Protein AF-0000000076895623 (afdb_homodimer)

Organism: Aegilops tauschii subsp. strangulata (NCBI:txid200361)

Structure (mmCIF, N/CA/C/O backbone):
data_AF-0000000076895623-model_v1
#
loop_
_entity.id
_entity.type
_entity.pdbx_description
1 polymer 'BACK domain-containing protein'
#
loop_
_atom_site.group_PDB
_atom_site.id
_atom_site.type_symbol
_atom_site.label_atom_id
_atom_site.label_alt_id
_atom_site.label_comp_id
_atom_site.label_asym_id
_atom_site.label_entity_id
_atom_site.label_seq_id
_atom_site.pdbx_PDB_ins_code
_atom_site.Cartn_x
_atom_site.Cartn_y
_atom_site.Cartn_z
_atom_site.occupancy
_atom_site.B_iso_or_equiv
_atom_site.auth_seq_id
_atom_site.auth_comp_id
_atom_site.auth_asym_id
_atom_site.auth_atom_id
_atom_site.pdbx_PDB_model_num
ATOM 1 N N . MET A 1 1 ? -27.438 -9.586 -12.18 1 20.67 1 MET A N 1
ATOM 2 C CA . MET A 1 1 ? -26.797 -10.719 -12.836 1 20.67 1 MET A CA 1
ATOM 3 C C . MET A 1 1 ? -25.312 -10.438 -13.102 1 20.67 1 MET A C 1
ATOM 5 O O . MET A 1 1 ? -24.969 -9.414 -13.68 1 20.67 1 MET A O 1
ATOM 9 N N . LEU A 1 2 ? -24.469 -10.625 -12.234 1 28.33 2 LEU A N 1
ATOM 10 C CA . LEU A 1 2 ? -23.062 -10.547 -12.562 1 28.33 2 LEU A CA 1
ATOM 11 C C . LEU A 1 2 ? -22.797 -11.055 -13.977 1 28.33 2 LEU A C 1
ATOM 13 O O . LEU A 1 2 ? -22.969 -12.25 -14.258 1 28.33 2 LEU A O 1
ATOM 17 N N . SER A 1 3 ? -23.188 -10.312 -14.984 1 27.2 3 SER A N 1
ATOM 18 C CA . SER A 1 3 ? -23.328 -10.672 -16.391 1 27.2 3 SER A CA 1
ATOM 19 C C . SER A 1 3 ? -22.109 -11.438 -16.891 1 27.2 3 SER A C 1
ATOM 21 O O . SER A 1 3 ? -21.016 -11.312 -16.328 1 27.2 3 SER A O 1
ATOM 23 N N . SER A 1 4 ? -22.312 -12.461 -17.766 1 30.91 4 SER A N 1
ATOM 24 C CA . SER A 1 4 ? -21.453 -13.156 -18.734 1 30.91 4 SER A CA 1
ATOM 25 C C . SER A 1 4 ? -20.328 -12.25 -19.219 1 30.91 4 SER A C 1
ATOM 27 O O . SER A 1 4 ? -19.266 -12.734 -19.625 1 30.91 4 SER A O 1
ATOM 29 N N . GLU A 1 5 ? -20.594 -10.992 -19.359 1 29.52 5 GLU A N 1
ATOM 30 C CA . GLU A 1 5 ? -19.734 -9.961 -19.953 1 29.52 5 GLU A CA 1
ATOM 31 C C . GLU A 1 5 ? -18.562 -9.633 -19.031 1 29.52 5 GLU A C 1
ATOM 33 O O . GLU A 1 5 ? -17.5 -9.203 -19.5 1 29.52 5 GLU A O 1
ATOM 38 N N . ILE A 1 6 ? -18.797 -9.586 -17.781 1 31.38 6 ILE A N 1
ATOM 39 C CA . ILE A 1 6 ? -17.625 -9.367 -16.938 1 31.38 6 ILE A CA 1
ATOM 40 C C . ILE A 1 6 ? -16.625 -10.508 -17.125 1 31.38 6 ILE A C 1
ATOM 42 O O . ILE A 1 6 ? -15.414 -10.305 -17.016 1 31.38 6 ILE A O 1
ATOM 46 N N . MET A 1 7 ? -17.172 -11.734 -17.344 1 34.16 7 MET A N 1
ATOM 47 C CA . MET A 1 7 ? -16.438 -12.961 -17.625 1 34.16 7 MET A CA 1
ATOM 48 C C . MET A 1 7 ? -15.492 -12.773 -18.812 1 34.16 7 MET A C 1
ATOM 50 O O . MET A 1 7 ? -14.352 -13.234 -18.781 1 34.16 7 MET A O 1
ATOM 54 N N . TYR A 1 8 ? -16.062 -12.305 -19.906 1 32.5 8 TYR A N 1
ATOM 55 C CA . TYR A 1 8 ? -15.422 -12.141 -21.219 1 32.5 8 TYR A CA 1
ATOM 56 C C . TYR A 1 8 ? -14.344 -11.062 -21.156 1 32.5 8 TYR A C 1
ATOM 58 O O . TYR A 1 8 ? -13.359 -11.125 -21.891 1 32.5 8 TYR A O 1
ATOM 66 N N . GLU A 1 9 ? -14.688 -10.016 -20.516 1 32.41 9 GLU A N 1
ATOM 67 C CA . GLU A 1 9 ? -13.672 -8.969 -20.516 1 32.41 9 GLU A CA 1
ATOM 68 C C . GLU A 1 9 ? -12.461 -9.359 -19.672 1 32.41 9 GLU A C 1
ATOM 70 O O . GLU A 1 9 ? -11.328 -9.031 -20.031 1 32.41 9 GLU A O 1
ATOM 75 N N . ILE A 1 10 ? -12.727 -9.734 -18.516 1 35.5 10 ILE A N 1
ATOM 76 C CA . ILE A 1 10 ? -11.562 -10.227 -17.766 1 35.5 10 ILE A CA 1
ATOM 77 C C . ILE A 1 10 ? -10.977 -11.445 -18.484 1 35.5 10 ILE A C 1
ATOM 79 O O . ILE A 1 10 ? -9.773 -11.711 -18.391 1 35.5 10 ILE A O 1
ATOM 83 N N . HIS A 1 11 ? -11.906 -12.297 -19.188 1 34.16 11 HIS A N 1
ATOM 84 C CA . HIS A 1 11 ? -11.766 -13.656 -19.688 1 34.16 11 HIS A CA 1
ATOM 85 C C . HIS A 1 11 ? -10.766 -13.719 -20.844 1 34.16 11 HIS A C 1
ATOM 87 O O . HIS A 1 11 ? -10.352 -14.805 -21.25 1 34.16 11 HIS A O 1
ATOM 93 N N . PRO A 1 12 ? -11.047 -12.789 -21.734 1 36 12 PRO A N 1
ATOM 94 C CA . PRO A 1 12 ? -10.273 -13.305 -22.875 1 36 12 PRO A CA 1
ATOM 95 C C . PRO A 1 12 ? -8.883 -13.789 -22.469 1 36 12 PRO A C 1
ATOM 97 O O . PRO A 1 12 ? -8.258 -14.555 -23.203 1 36 12 PRO A O 1
ATOM 100 N N . ARG A 1 13 ? -8.539 -13.172 -21.5 1 36.06 13 ARG A N 1
ATOM 101 C CA . ARG A 1 13 ? -7.156 -13.531 -21.203 1 36.06 13 ARG A CA 1
ATOM 102 C C . ARG A 1 13 ? -7.086 -14.836 -20.406 1 36.06 13 ARG A C 1
ATOM 104 O O . ARG A 1 13 ? -6 -15.273 -20.016 1 36.06 13 ARG A O 1
ATOM 111 N N . LEU A 1 14 ? -8.125 -15.188 -19.688 1 40.19 14 LEU A N 1
ATOM 112 C CA . LEU A 1 14 ? -8.07 -16.422 -18.922 1 40.19 14 LEU A CA 1
ATOM 113 C C . LEU A 1 14 ? -7.988 -17.641 -19.859 1 40.19 14 LEU A C 1
ATOM 115 O O . LEU A 1 14 ? -8.922 -17.891 -20.625 1 40.19 14 LEU A O 1
ATOM 119 N N . GLY A 1 15 ? -7.145 -17.844 -20.484 1 36.16 15 GLY A N 1
ATOM 120 C CA . GLY A 1 15 ? -6.758 -18.938 -21.375 1 36.16 15 GLY A CA 1
ATOM 121 C C . GLY A 1 15 ? -7.367 -20.266 -20.969 1 36.16 15 GLY A C 1
ATOM 122 O O . GLY A 1 15 ? -8.344 -20.312 -20.219 1 36.16 15 GLY A O 1
ATOM 123 N N . PHE A 1 16 ? -6.844 -21.375 -21.562 1 41.28 16 PHE A N 1
ATOM 124 C CA . PHE A 1 16 ? -7.016 -22.812 -21.578 1 41.28 16 PHE A CA 1
ATOM 125 C C . PHE A 1 16 ? -7.145 -23.359 -20.156 1 41.28 16 PHE A C 1
ATOM 127 O O . PHE A 1 16 ? -7.922 -24.281 -19.906 1 41.28 16 PHE A O 1
ATOM 134 N N . SER A 1 17 ? -6.516 -22.766 -19.094 1 48.91 17 SER A N 1
ATOM 135 C CA . SER A 1 17 ? -6.402 -23.375 -17.766 1 48.91 17 SER A CA 1
ATOM 136 C C . SER A 1 17 ? -7.711 -23.266 -16.984 1 48.91 17 SER A C 1
ATOM 138 O O . SER A 1 17 ? -8.117 -24.203 -16.312 1 48.91 17 SER A O 1
ATOM 140 N N . TYR A 1 18 ? -8.539 -22.234 -17.141 1 52.88 18 TYR A N 1
ATOM 141 C CA . TYR A 1 18 ? -9.82 -22.109 -16.469 1 52.88 18 TYR A CA 1
ATOM 142 C C . TYR A 1 18 ? -10.789 -23.203 -16.922 1 52.88 18 TYR A C 1
ATOM 144 O O . TYR A 1 18 ? -11.453 -23.828 -16.109 1 52.88 18 TYR A O 1
ATOM 152 N N . PHE A 1 19 ? -10.797 -23.25 -18.203 1 48.69 19 PHE A N 1
ATOM 153 C CA . PHE A 1 19 ? -11.727 -24.219 -18.766 1 48.69 19 PHE A CA 1
ATOM 154 C C . PHE A 1 19 ? -11.383 -25.641 -18.312 1 48.69 19 PHE A C 1
ATOM 156 O O . PHE A 1 19 ? -12.281 -26.438 -18.016 1 48.69 19 PHE A O 1
ATOM 163 N N . SER A 1 20 ? -10.086 -25.812 -18.219 1 55.5 20 SER A N 1
ATOM 164 C CA . SER A 1 20 ? -9.68 -27.141 -17.797 1 55.5 20 SER A CA 1
ATOM 165 C C . SER A 1 20 ? -10.07 -27.391 -16.344 1 55.5 20 SER A C 1
ATOM 167 O O . SER A 1 20 ? -10.57 -28.469 -16 1 55.5 20 SER A O 1
ATOM 169 N N . LEU A 1 21 ? -10.008 -26.375 -15.562 1 58.66 21 LEU A N 1
ATOM 170 C CA . LEU A 1 21 ? -10.344 -26.562 -14.148 1 58.66 21 LEU A CA 1
ATOM 171 C C . LEU A 1 21 ? -11.852 -26.703 -13.961 1 58.66 21 LEU A C 1
ATOM 173 O O . LEU A 1 21 ? -12.297 -27.5 -13.133 1 58.66 21 LEU A O 1
ATOM 177 N N . ARG A 1 22 ? -12.539 -26 -14.789 1 60.84 22 ARG A N 1
ATOM 178 C CA . ARG A 1 22 ? -14 -26.047 -14.688 1 60.84 22 ARG A CA 1
ATOM 179 C C . ARG A 1 22 ? -14.516 -27.453 -14.953 1 60.84 22 ARG A C 1
ATOM 181 O O . ARG A 1 22 ? -15.398 -27.953 -14.25 1 60.84 22 ARG A O 1
ATOM 188 N N . LYS A 1 23 ? -13.945 -27.969 -15.977 1 63.25 23 LYS A N 1
ATOM 189 C CA . LYS A 1 23 ? -14.391 -29.312 -16.344 1 63.25 23 LYS A CA 1
ATOM 190 C C . LYS A 1 23 ? -14.062 -30.312 -15.25 1 63.25 23 LYS A C 1
ATOM 192 O O . LYS A 1 23 ? -14.844 -31.234 -14.984 1 63.25 23 LYS A O 1
ATOM 197 N N . GLU A 1 24 ? -13.008 -30.047 -14.602 1 62.84 24 GLU A N 1
ATOM 198 C CA . GLU A 1 24 ? -12.547 -30.984 -13.586 1 62.84 24 GLU A CA 1
ATOM 199 C C . GLU A 1 24 ? -13.352 -30.844 -12.297 1 62.84 24 GLU A C 1
ATOM 201 O O . GLU A 1 24 ? -13.531 -31.812 -11.555 1 62.84 24 GLU A O 1
ATOM 206 N N . VAL A 1 25 ? -13.914 -29.656 -12.125 1 65.88 25 VAL A N 1
ATOM 207 C CA . VAL A 1 25 ? -14.516 -29.422 -10.812 1 65.88 25 VAL A CA 1
ATOM 208 C C . VAL A 1 25 ? -16.031 -29.656 -10.891 1 65.88 25 VAL A C 1
ATOM 210 O O . VAL A 1 25 ? -16.688 -29.797 -9.859 1 65.88 25 VAL A O 1
ATOM 213 N N . THR A 1 26 ? -16.547 -29.812 -12.008 1 70.31 26 THR A N 1
ATOM 214 C CA . THR A 1 26 ? -18 -29.922 -12.164 1 70.31 26 THR A CA 1
ATOM 215 C C . THR A 1 26 ? -18.547 -31.109 -11.383 1 70.31 26 THR A C 1
ATOM 217 O O . THR A 1 26 ? -19.625 -31.031 -10.789 1 70.31 26 THR A O 1
ATOM 220 N N . ASN A 1 27 ? -17.781 -32.156 -11.289 1 78 27 ASN A N 1
ATOM 221 C CA . ASN A 1 27 ? -18.328 -33.344 -10.648 1 78 27 ASN A CA 1
ATOM 222 C C . ASN A 1 27 ? -17.734 -33.562 -9.266 1 78 27 ASN A C 1
ATOM 224 O O . ASN A 1 27 ? -17.844 -34.656 -8.703 1 78 27 ASN A O 1
ATOM 228 N N . ILE A 1 28 ? -17.234 -32.594 -8.734 1 82.31 28 ILE A N 1
ATOM 229 C CA . ILE A 1 28 ? -16.594 -32.719 -7.43 1 82.31 28 ILE A CA 1
ATOM 230 C C . ILE A 1 28 ? -17.609 -32.406 -6.332 1 82.31 28 ILE A C 1
ATOM 232 O O . ILE A 1 28 ? -18.484 -31.547 -6.496 1 82.31 28 ILE A O 1
ATOM 236 N N . SER A 1 29 ? -17.609 -33.25 -5.312 1 85.5 29 SER A N 1
ATOM 237 C CA . SER A 1 29 ? -18.5 -33.062 -4.172 1 85.5 29 SER A CA 1
ATOM 238 C C . SER A 1 29 ? -18.141 -31.781 -3.4 1 85.5 29 SER A C 1
ATOM 240 O O . SER A 1 29 ? -17.109 -31.172 -3.646 1 85.5 29 SER A O 1
ATOM 242 N N . LEU A 1 30 ? -19.047 -31.375 -2.543 1 88.44 30 LEU A N 1
ATOM 243 C CA . LEU A 1 30 ? -18.828 -30.219 -1.694 1 88.44 30 LEU A CA 1
ATOM 244 C C . LEU A 1 30 ? -17.562 -30.391 -0.847 1 88.44 30 LEU A C 1
ATOM 246 O O . LEU A 1 30 ? -16.766 -29.469 -0.706 1 88.44 30 LEU A O 1
ATOM 250 N N . ALA A 1 31 ? -17.438 -31.547 -0.352 1 85.88 31 ALA A N 1
ATOM 251 C CA . ALA A 1 31 ? -16.266 -31.859 0.449 1 85.88 31 ALA A CA 1
ATOM 252 C C . ALA A 1 31 ? -14.984 -31.719 -0.381 1 85.88 31 ALA A C 1
ATOM 254 O O . ALA A 1 31 ? -13.969 -31.234 0.112 1 85.88 31 ALA A O 1
ATOM 255 N N . GLY A 1 32 ? -15.055 -32.156 -1.551 1 83.75 32 GLY A N 1
ATOM 256 C CA . GLY A 1 32 ? -13.914 -32.062 -2.445 1 83.75 32 GLY A CA 1
ATOM 257 C C . GLY A 1 32 ? -13.539 -30.625 -2.777 1 83.75 32 GLY A C 1
ATOM 258 O O . GLY A 1 32 ? -12.359 -30.25 -2.754 1 83.75 32 GLY A O 1
ATOM 259 N N . ILE A 1 33 ? -14.57 -29.797 -3.027 1 84.81 33 ILE A N 1
ATOM 260 C CA . ILE A 1 33 ? -14.328 -28.406 -3.363 1 84.81 33 ILE A CA 1
ATOM 261 C C . ILE A 1 33 ? -13.75 -27.672 -2.154 1 84.81 33 ILE A C 1
ATOM 263 O O . ILE A 1 33 ? -12.852 -26.844 -2.295 1 84.81 33 ILE A O 1
ATOM 267 N N . LYS A 1 34 ? -14.219 -27.969 -1.018 1 85.62 34 LYS A N 1
ATOM 268 C CA . LYS A 1 34 ? -13.711 -27.359 0.209 1 85.62 34 LYS A CA 1
ATOM 269 C C . LYS A 1 34 ? -12.234 -27.719 0.421 1 85.62 34 LYS A C 1
ATOM 271 O O . LYS A 1 34 ? -11.445 -26.859 0.812 1 85.62 34 LYS A O 1
ATOM 276 N N . ALA A 1 35 ? -11.891 -28.922 0.115 1 83.31 35 ALA A N 1
ATOM 277 C CA . ALA A 1 35 ? -10.508 -29.359 0.266 1 83.31 35 ALA A CA 1
ATOM 278 C C . ALA A 1 35 ? -9.586 -28.641 -0.709 1 83.31 35 ALA A C 1
ATOM 280 O O . ALA A 1 35 ? -8.484 -28.219 -0.34 1 83.31 35 ALA A O 1
ATOM 281 N N . ILE A 1 36 ? -10.086 -28.5 -1.868 1 83.19 36 ILE A N 1
ATOM 282 C CA . ILE A 1 36 ? -9.312 -27.828 -2.904 1 83.19 36 ILE A CA 1
ATOM 283 C C . ILE A 1 36 ? -9.086 -26.375 -2.512 1 83.19 36 ILE A C 1
ATOM 285 O O . ILE A 1 36 ? -7.961 -25.875 -2.586 1 83.19 36 ILE A O 1
ATOM 289 N N . LEU A 1 37 ? -10.102 -25.719 -2.006 1 84.44 37 LEU A N 1
ATOM 290 C CA . LEU A 1 37 ? -10.039 -24.297 -1.697 1 84.44 37 LEU A CA 1
ATOM 291 C C . LEU A 1 37 ? -9.258 -24.062 -0.411 1 84.44 37 LEU A C 1
ATOM 293 O O . LEU A 1 37 ? -8.664 -22.984 -0.229 1 84.44 37 LEU A O 1
ATOM 297 N N . SER A 1 38 ? -9.188 -25.016 0.419 1 82.94 38 SER A N 1
ATOM 298 C CA . SER A 1 38 ? -8.477 -24.859 1.685 1 82.94 38 SER A CA 1
ATOM 299 C C . SER A 1 38 ? -6.977 -25.094 1.507 1 82.94 38 SER A C 1
ATOM 301 O O . SER A 1 38 ? -6.176 -24.688 2.348 1 82.94 38 SER A O 1
ATOM 303 N N . SER A 1 39 ? -6.625 -25.672 0.437 1 80.69 39 SER A N 1
ATOM 304 C CA . SER A 1 39 ? -5.227 -26.016 0.208 1 80.69 39 SER A CA 1
ATOM 305 C C . SER A 1 39 ? -4.418 -24.812 -0.231 1 80.69 39 SER A C 1
ATOM 307 O O . SER A 1 39 ? -4.918 -23.953 -0.96 1 80.69 39 SER A O 1
ATOM 309 N N . THR A 1 40 ? -3.195 -24.703 0.267 1 79.94 40 THR A N 1
ATOM 310 C CA . THR A 1 40 ? -2.268 -23.656 -0.155 1 79.94 40 THR A CA 1
ATOM 311 C C . THR A 1 40 ? -1.331 -24.172 -1.243 1 79.94 40 THR A C 1
ATOM 313 O O . THR A 1 40 ? -0.572 -23.406 -1.834 1 79.94 40 THR A O 1
ATOM 316 N N . ASP A 1 41 ? -1.461 -25.484 -1.589 1 75.94 41 ASP A N 1
ATOM 317 C CA . ASP A 1 41 ? -0.479 -26.094 -2.479 1 75.94 41 ASP A CA 1
ATOM 318 C C . ASP A 1 41 ? -1.048 -26.281 -3.885 1 75.94 41 ASP A C 1
ATOM 320 O O . ASP A 1 41 ? -0.378 -26.812 -4.766 1 75.94 41 ASP A O 1
ATOM 324 N N . ILE A 1 42 ? -2.215 -25.797 -4.082 1 77.06 42 ILE A N 1
ATOM 325 C CA . ILE A 1 42 ? -2.801 -25.953 -5.41 1 77.06 42 ILE A CA 1
ATOM 326 C C . ILE A 1 42 ? -2.209 -24.906 -6.355 1 77.06 42 ILE A C 1
ATOM 328 O O . ILE A 1 42 ? -1.972 -23.766 -5.957 1 77.06 42 ILE A O 1
ATOM 332 N N . HIS A 1 43 ? -1.859 -25.359 -7.535 1 77.12 43 HIS A N 1
ATOM 333 C CA . HIS A 1 43 ? -1.361 -24.453 -8.57 1 77.12 43 HIS A CA 1
ATOM 334 C C . HIS A 1 43 ? -2.51 -23.844 -9.352 1 77.12 43 HIS A C 1
ATOM 336 O O . HIS A 1 43 ? -3.287 -24.547 -9.992 1 77.12 43 HIS A O 1
ATOM 342 N N . VAL A 1 44 ? -2.711 -22.625 -9.195 1 79.75 44 VAL A N 1
ATOM 343 C CA . VAL A 1 44 ? -3.795 -21.922 -9.883 1 79.75 44 VAL A CA 1
ATOM 344 C C . VAL A 1 44 ? -3.248 -20.672 -10.578 1 79.75 44 VAL A C 1
ATOM 346 O O . VAL A 1 44 ? -2.188 -20.172 -10.211 1 79.75 44 VAL A O 1
ATOM 349 N N . GLU A 1 45 ? -3.883 -20.219 -11.602 1 81.94 45 GLU A N 1
ATOM 350 C CA . GLU A 1 45 ? -3.445 -19.016 -12.305 1 81.94 45 GLU A CA 1
ATOM 351 C C . GLU A 1 45 ? -3.549 -17.781 -11.406 1 81.94 45 GLU A C 1
ATOM 353 O O . GLU A 1 45 ? -2.572 -17.047 -11.234 1 81.94 45 GLU A O 1
ATOM 358 N N . CYS A 1 46 ? -4.719 -17.562 -10.922 1 85.12 46 CYS A N 1
ATOM 359 C CA . CYS A 1 46 ? -4.957 -16.469 -9.977 1 85.12 46 CYS A CA 1
ATOM 360 C C . CYS A 1 46 ? -6.211 -16.734 -9.148 1 85.12 46 CYS A C 1
ATOM 362 O O . CYS A 1 46 ? -7.012 -17.609 -9.484 1 85.12 46 CYS A O 1
ATOM 364 N N . GLU A 1 47 ? -6.32 -16.031 -8.062 1 88.19 47 GLU A N 1
ATOM 365 C CA . GLU A 1 47 ? -7.457 -16.203 -7.16 1 88.19 47 GLU A CA 1
ATOM 366 C C . GLU A 1 47 ? -8.758 -15.789 -7.832 1 88.19 47 GLU A C 1
ATOM 368 O O . GLU A 1 47 ? -9.828 -16.312 -7.512 1 88.19 47 GLU A O 1
ATOM 373 N N . ASP A 1 48 ? -8.688 -14.883 -8.766 1 87.88 48 ASP A N 1
ATOM 374 C CA . ASP A 1 48 ? -9.859 -14.383 -9.469 1 87.88 48 ASP A CA 1
ATOM 375 C C . ASP A 1 48 ? -10.625 -15.523 -10.141 1 87.88 48 ASP A C 1
ATOM 377 O O . ASP A 1 48 ? -11.859 -15.547 -10.125 1 87.88 48 ASP A O 1
ATOM 381 N N . TYR A 1 49 ? -9.883 -16.438 -10.586 1 84.62 49 TYR A N 1
ATOM 382 C CA . TYR A 1 49 ? -10.469 -17.562 -11.297 1 84.62 49 TYR A CA 1
ATOM 383 C C . TYR A 1 49 ? -11.164 -18.516 -10.328 1 84.62 49 TYR A C 1
ATOM 385 O O . TYR A 1 49 ? -12.18 -19.125 -10.68 1 84.62 49 TYR A O 1
ATOM 393 N N . LEU A 1 50 ? -10.625 -18.656 -9.227 1 85.38 50 LEU A N 1
ATOM 394 C CA . LEU A 1 50 ? -11.234 -19.531 -8.227 1 85.38 50 LEU A CA 1
ATOM 395 C C . LEU A 1 50 ? -12.609 -19.016 -7.828 1 85.38 50 LEU A C 1
ATOM 397 O O . LEU A 1 50 ? -13.523 -19.797 -7.57 1 85.38 50 LEU A O 1
ATOM 401 N N . PHE A 1 51 ? -12.75 -17.75 -7.746 1 86.75 51 PHE A N 1
ATOM 402 C CA . PHE A 1 51 ? -14.031 -17.141 -7.418 1 86.75 51 PHE A CA 1
ATOM 403 C C . PHE A 1 51 ? -15.078 -17.484 -8.469 1 86.75 51 PHE A C 1
ATOM 405 O O . PHE A 1 51 ? -16.188 -17.906 -8.141 1 86.75 51 PHE A O 1
ATOM 412 N N . LEU A 1 52 ? -14.711 -17.328 -9.695 1 82.19 52 LEU A N 1
ATOM 413 C CA . LEU A 1 52 ? -15.617 -17.625 -10.797 1 82.19 52 LEU A CA 1
ATOM 414 C C . LEU A 1 52 ? -15.969 -19.094 -10.844 1 82.19 52 LEU A C 1
ATOM 416 O O . LEU A 1 52 ? -17.125 -19.469 -11.07 1 82.19 52 LEU A O 1
ATOM 420 N N . LEU A 1 53 ? -14.984 -19.875 -10.703 1 83.38 53 LEU A N 1
ATOM 421 C CA . LEU A 1 53 ? -15.18 -21.328 -10.703 1 83.38 53 LEU A CA 1
ATOM 422 C C . LEU A 1 53 ? -16.141 -21.75 -9.594 1 83.38 53 LEU A C 1
ATOM 424 O O . LEU A 1 53 ? -17.016 -22.578 -9.812 1 83.38 53 LEU A O 1
ATOM 428 N N . LEU A 1 54 ? -15.969 -21.156 -8.5 1 86.31 54 LEU A N 1
ATOM 429 C CA . LEU A 1 54 ? -16.812 -21.469 -7.348 1 86.31 54 LEU A CA 1
ATOM 430 C C . LEU A 1 54 ? -18.25 -21.062 -7.594 1 86.31 54 LEU A C 1
ATOM 432 O O . LEU A 1 54 ? -19.172 -21.812 -7.262 1 86.31 54 LEU A O 1
ATOM 436 N N . LEU A 1 55 ? -18.484 -19.891 -8.109 1 84.81 55 LEU A N 1
ATOM 437 C CA . LEU A 1 55 ? -19.828 -19.406 -8.383 1 84.81 55 LEU A CA 1
ATOM 438 C C . LEU A 1 55 ? -20.531 -20.297 -9.391 1 84.81 55 LEU A C 1
ATOM 440 O O . LEU A 1 55 ? -21.688 -20.688 -9.18 1 84.81 55 LEU A O 1
ATOM 444 N N . ASN A 1 56 ? -19.812 -20.625 -10.422 1 84.5 56 ASN A N 1
ATOM 445 C CA . ASN A 1 56 ? -20.391 -21.5 -11.438 1 84.5 56 ASN A CA 1
ATOM 446 C C . ASN A 1 56 ? -20.703 -22.891 -10.875 1 84.5 56 ASN A C 1
ATOM 448 O O . ASN A 1 56 ? -21.766 -23.453 -11.156 1 84.5 56 ASN A O 1
ATOM 452 N N . TRP A 1 57 ? -19.781 -23.438 -10.18 1 86.81 57 TRP A N 1
ATOM 453 C CA . TRP A 1 57 ? -19.969 -24.734 -9.57 1 86.81 57 TRP A CA 1
ATOM 454 C C . TRP A 1 57 ? -21.188 -24.75 -8.648 1 86.81 57 TRP A C 1
ATOM 456 O O . TRP A 1 57 ? -22.016 -25.656 -8.703 1 86.81 57 TRP A O 1
ATOM 466 N N . ALA A 1 58 ? -21.344 -23.781 -7.793 1 89.5 58 ALA A N 1
ATOM 467 C CA . ALA A 1 58 ? -22.453 -23.703 -6.848 1 89.5 58 ALA A CA 1
ATOM 468 C C . ALA A 1 58 ? -23.797 -23.547 -7.578 1 89.5 58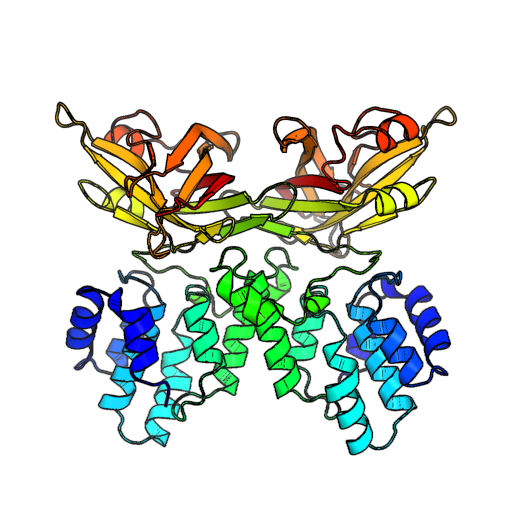 ALA A C 1
ATOM 470 O O . ALA A 1 58 ? -24.797 -24.109 -7.164 1 89.5 58 ALA A O 1
ATOM 471 N N . ARG A 1 59 ? -23.781 -22.812 -8.602 1 87.44 59 ARG A N 1
ATOM 472 C CA . ARG A 1 59 ? -25.016 -22.578 -9.352 1 87.44 59 ARG A CA 1
ATOM 473 C C . ARG A 1 59 ? -25.484 -23.844 -10.055 1 87.44 59 ARG A C 1
ATOM 475 O O . ARG A 1 59 ? -26.688 -24.062 -10.188 1 87.44 59 ARG A O 1
ATOM 482 N N . VAL A 1 60 ? -24.578 -24.641 -10.523 1 86.81 60 VAL A N 1
ATOM 483 C CA . VAL A 1 60 ? -24.922 -25.891 -11.211 1 86.81 60 VAL A CA 1
ATOM 484 C C . VAL A 1 60 ? -25.328 -26.938 -10.195 1 86.81 60 VAL A C 1
ATOM 486 O O . VAL A 1 60 ? -26.312 -27.672 -10.406 1 86.81 60 VAL A O 1
ATOM 489 N N . ARG A 1 61 ? -24.703 -27.062 -9.117 1 88.81 61 ARG A N 1
ATOM 490 C CA . ARG A 1 61 ? -24.906 -28.125 -8.141 1 88.81 61 ARG A CA 1
ATOM 491 C C . ARG A 1 61 ? -26.109 -27.844 -7.258 1 88.81 61 ARG A C 1
ATOM 493 O O . ARG A 1 61 ? -26.797 -28.766 -6.824 1 88.81 61 ARG A O 1
ATOM 500 N N . TYR A 1 62 ? -26.312 -26.594 -7.008 1 92.69 62 TYR A N 1
ATOM 501 C CA . TYR A 1 62 ? -27.406 -26.219 -6.117 1 92.69 62 TYR A CA 1
ATOM 502 C C . TYR A 1 62 ? -28.359 -25.25 -6.809 1 92.69 62 TYR A C 1
ATOM 504 O O . TYR A 1 62 ? -28.266 -24.031 -6.613 1 92.69 62 TYR A O 1
ATOM 512 N N . PRO A 1 63 ? -29.328 -25.797 -7.414 1 92.62 63 PRO A N 1
ATOM 513 C CA . PRO A 1 63 ? -30.266 -24.938 -8.148 1 92.62 63 PRO A CA 1
ATOM 514 C C . PRO A 1 63 ? -31.172 -24.125 -7.23 1 92.62 63 PRO A C 1
ATOM 516 O O . PRO A 1 63 ? -31.656 -23.047 -7.625 1 92.62 63 PRO A O 1
ATOM 519 N N . ASP A 1 64 ? -31.359 -24.594 -6.059 1 94.94 64 ASP A N 1
ATOM 520 C CA . ASP A 1 64 ? -32.156 -23.844 -5.09 1 94.94 64 ASP A CA 1
ATOM 521 C C . ASP A 1 64 ? -31.375 -22.672 -4.531 1 94.94 64 ASP A C 1
ATOM 523 O O . ASP A 1 64 ? -30.297 -22.844 -3.957 1 94.94 64 ASP A O 1
ATOM 527 N N . LEU A 1 65 ? -31.938 -21.547 -4.688 1 93.25 65 LEU A N 1
ATOM 528 C CA . LEU A 1 65 ? -31.25 -20.312 -4.348 1 93.25 65 LEU A CA 1
ATOM 529 C C . LEU A 1 65 ? -30.922 -20.266 -2.859 1 93.25 65 LEU A C 1
ATOM 531 O O . LEU A 1 65 ? -29.812 -19.859 -2.48 1 93.25 65 LEU A O 1
ATOM 535 N N . GLU A 1 66 ? -31.859 -20.594 -2.047 1 93.19 66 GLU A N 1
ATOM 536 C CA . GLU A 1 66 ? -31.641 -20.5 -0.605 1 93.19 66 GLU A CA 1
ATOM 537 C C . GLU A 1 66 ? -30.547 -21.469 -0.152 1 93.19 66 GLU A C 1
ATOM 539 O O . GLU A 1 66 ? -29.703 -21.109 0.668 1 93.19 66 GLU A O 1
ATOM 544 N N . GLU A 1 67 ? -30.672 -22.625 -0.734 1 93.75 67 GLU A N 1
ATOM 545 C CA . GLU A 1 67 ? -29.656 -23.625 -0.424 1 93.75 67 GLU A CA 1
ATOM 546 C C . GLU A 1 67 ? -28.281 -23.188 -0.953 1 93.75 67 GLU A C 1
ATOM 548 O O . GLU A 1 67 ? -27.266 -23.328 -0.266 1 93.75 67 GLU A O 1
ATOM 553 N N . ARG A 1 68 ? -28.219 -22.688 -2.131 1 94.12 68 ARG A N 1
ATOM 554 C CA . ARG A 1 68 ? -26.984 -22.219 -2.744 1 94.12 68 ARG A CA 1
ATOM 555 C C . ARG A 1 68 ? -26.359 -21.078 -1.927 1 94.12 68 ARG A C 1
ATOM 557 O O . ARG A 1 68 ? -25.156 -21.062 -1.695 1 94.12 68 ARG A O 1
ATOM 564 N N . ARG A 1 69 ? -27.156 -20.172 -1.476 1 91.94 69 ARG A N 1
ATOM 565 C CA . ARG A 1 69 ? -26.719 -19.047 -0.67 1 91.94 69 ARG A CA 1
ATOM 566 C C . ARG A 1 69 ? -26.047 -19.531 0.617 1 91.94 69 ARG A C 1
ATOM 568 O O . ARG A 1 69 ? -25.016 -18.984 1.021 1 91.94 69 ARG A O 1
ATOM 575 N N . GLU A 1 70 ? -26.656 -20.406 1.179 1 93.25 70 GLU A N 1
ATOM 576 C CA . GLU A 1 70 ? -26.109 -20.938 2.428 1 93.25 70 GLU A CA 1
ATOM 577 C C . GLU A 1 70 ? -24.766 -21.625 2.203 1 93.25 70 GLU A C 1
ATOM 579 O O . GLU A 1 70 ? -23.812 -21.391 2.959 1 93.25 70 GLU A O 1
ATOM 584 N N . ILE A 1 71 ? -24.703 -22.438 1.206 1 93.12 71 ILE A N 1
ATOM 585 C CA . ILE A 1 71 ? -23.484 -23.188 0.923 1 93.12 71 ILE A CA 1
ATOM 586 C C . ILE A 1 71 ? -22.359 -22.219 0.537 1 93.12 71 ILE A C 1
ATOM 588 O O . ILE A 1 71 ? -21.25 -22.328 1.041 1 93.12 71 ILE A O 1
ATOM 592 N N . LEU A 1 72 ? -22.672 -21.266 -0.291 1 90.81 72 LEU A N 1
ATOM 593 C CA . LEU A 1 72 ? -21.688 -20.312 -0.782 1 90.81 72 LEU A CA 1
ATOM 594 C C . LEU A 1 72 ? -21.172 -19.438 0.353 1 90.81 72 LEU A C 1
ATOM 596 O O . LEU A 1 72 ? -19.953 -19.312 0.551 1 90.81 72 LEU A O 1
ATOM 600 N N . ASN A 1 73 ? -21.984 -18.891 1.149 1 90.19 73 ASN A N 1
ATOM 601 C CA . ASN A 1 73 ? -21.641 -17.875 2.123 1 90.19 73 ASN A CA 1
ATOM 602 C C . ASN A 1 73 ? -21.047 -18.484 3.396 1 90.19 73 ASN A C 1
ATOM 604 O O . ASN A 1 73 ? -20.172 -17.891 4.02 1 90.19 73 ASN A O 1
ATOM 608 N N . SER A 1 74 ? -21.438 -19.594 3.709 1 89.88 74 SER A N 1
ATOM 609 C CA . SER A 1 74 ? -21 -20.172 4.969 1 89.88 74 SER A CA 1
ATOM 610 C C . SER A 1 74 ? -19.812 -21.109 4.762 1 89.88 74 SER A C 1
ATOM 612 O O . SER A 1 74 ? -18.953 -21.219 5.637 1 89.88 74 SER A O 1
ATOM 614 N N . HIS A 1 75 ? -19.75 -21.719 3.549 1 88.94 75 HIS A N 1
ATOM 615 C CA . HIS A 1 75 ? -18.781 -22.797 3.441 1 88.94 75 HIS A CA 1
ATOM 616 C C . HIS A 1 75 ? -17.719 -22.5 2.393 1 88.94 75 HIS A C 1
ATOM 618 O O . HIS A 1 75 ? -16.594 -22.969 2.488 1 88.94 75 HIS A O 1
ATOM 624 N N . LEU A 1 76 ? -18.094 -21.766 1.454 1 89.25 76 LEU A N 1
ATOM 625 C CA . LEU A 1 76 ? -17.172 -21.703 0.322 1 89.25 76 LEU A CA 1
ATOM 626 C C . LEU A 1 76 ? -16.484 -20.344 0.251 1 89.25 76 LEU A C 1
ATOM 628 O O . LEU A 1 76 ? -15.258 -20.25 0.215 1 89.25 76 LEU A O 1
ATOM 632 N N . LEU A 1 77 ? -17.219 -19.234 0.359 1 88.69 77 LEU A N 1
ATOM 633 C CA . LEU A 1 77 ? -16.688 -17.891 0.179 1 88.69 77 LEU A CA 1
ATOM 634 C C . LEU A 1 77 ? -15.594 -17.594 1.195 1 88.69 77 LEU A C 1
ATOM 636 O O . LEU A 1 77 ? -14.578 -16.984 0.856 1 88.69 77 LEU A O 1
ATOM 640 N N . PRO A 1 78 ? -15.703 -18.078 2.381 1 87.88 78 PRO A N 1
ATOM 641 C CA . PRO A 1 78 ? -14.656 -17.797 3.365 1 87.88 78 PRO A CA 1
ATOM 642 C C . PRO A 1 78 ? -13.328 -18.469 3.025 1 87.88 78 PRO A C 1
ATOM 644 O O . PRO A 1 78 ? -12.289 -18.125 3.602 1 87.88 78 PRO A O 1
ATOM 647 N N . LEU A 1 79 ? -13.336 -19.422 2.146 1 88.19 79 LEU A N 1
ATOM 648 C CA . LEU A 1 79 ? -12.125 -20.156 1.791 1 88.19 79 LEU A CA 1
ATOM 649 C C . LEU A 1 79 ? -11.359 -19.438 0.679 1 88.19 79 LEU A C 1
ATOM 651 O O . LEU A 1 79 ? -10.203 -19.75 0.417 1 88.19 79 LEU A O 1
ATOM 655 N N . LEU A 1 80 ? -12.016 -18.484 0.043 1 90.62 80 LEU A N 1
ATOM 656 C CA . LEU A 1 80 ? -11.328 -17.688 -0.969 1 90.62 80 LEU A CA 1
ATOM 657 C C . LEU A 1 80 ? -10.383 -16.672 -0.32 1 90.62 80 LEU A C 1
ATOM 659 O O . LEU A 1 80 ? -10.602 -16.266 0.821 1 90.62 80 LEU A O 1
ATOM 663 N N . ARG A 1 81 ? -9.383 -16.391 -1.019 1 91.69 81 ARG A N 1
ATOM 664 C CA . ARG A 1 81 ? -8.406 -15.414 -0.532 1 91.69 81 ARG A CA 1
ATOM 665 C C . ARG A 1 81 ? -8.562 -14.086 -1.255 1 91.69 81 ARG A C 1
ATOM 667 O O . ARG A 1 81 ? -7.84 -13.805 -2.217 1 91.69 81 ARG A O 1
ATOM 674 N N . PHE A 1 82 ? -9.359 -13.281 -0.693 1 92.12 82 PHE A N 1
ATOM 675 C CA . PHE A 1 82 ? -9.68 -12 -1.311 1 92.12 82 PHE A CA 1
ATOM 676 C C . PHE A 1 82 ? -8.445 -11.109 -1.379 1 92.12 82 PHE A C 1
ATOM 678 O O . PHE A 1 82 ? -8.344 -10.242 -2.25 1 92.12 82 PHE A O 1
ATOM 685 N N . SER A 1 83 ? -7.469 -11.336 -0.53 1 91.88 83 SER A N 1
ATOM 686 C CA . SER A 1 83 ? -6.246 -10.547 -0.472 1 91.88 83 SER A CA 1
ATOM 687 C C . SER A 1 83 ? -5.406 -10.734 -1.73 1 91.88 83 SER A C 1
ATOM 689 O O . SER A 1 83 ? -4.559 -9.898 -2.053 1 91.88 83 SER A O 1
ATOM 691 N N . HIS A 1 84 ? -5.664 -11.836 -2.408 1 92 84 HIS A N 1
ATOM 692 C CA . HIS A 1 84 ? -4.863 -12.141 -3.586 1 92 84 HIS A CA 1
ATOM 693 C C . HIS A 1 84 ? -5.684 -12.016 -4.863 1 92 84 HIS A C 1
ATOM 695 O O . HIS A 1 84 ? -5.352 -12.617 -5.887 1 92 84 HIS A O 1
ATOM 701 N N . MET A 1 85 ? -6.785 -11.281 -4.73 1 92.25 85 MET A N 1
ATOM 702 C CA . MET A 1 85 ? -7.586 -10.969 -5.91 1 92.25 85 MET A CA 1
ATOM 703 C C . MET A 1 85 ? -7.195 -9.609 -6.484 1 92.25 85 MET A C 1
ATOM 705 O O . MET A 1 85 ? -6.613 -8.781 -5.785 1 92.25 85 MET A O 1
ATOM 709 N N . THR A 1 86 ? -7.422 -9.43 -7.754 1 89.38 86 THR A N 1
ATOM 710 C CA . THR A 1 86 ? -7.078 -8.188 -8.43 1 89.38 86 THR A CA 1
ATOM 711 C C . THR A 1 86 ? -8.078 -7.086 -8.07 1 89.38 86 THR A C 1
ATOM 713 O O . THR A 1 86 ? -9.156 -7.367 -7.547 1 89.38 86 THR A O 1
ATOM 716 N N . TYR A 1 87 ? -7.66 -5.879 -8.344 1 90.06 87 TYR A N 1
ATOM 717 C CA . TYR A 1 87 ? -8.508 -4.707 -8.141 1 90.06 87 TYR A CA 1
ATOM 718 C C . TYR A 1 87 ? -9.852 -4.879 -8.836 1 90.06 87 TYR A C 1
ATOM 720 O O . TYR A 1 87 ? -10.898 -4.672 -8.227 1 90.06 87 TYR A O 1
ATOM 728 N N . LYS A 1 88 ? -9.82 -5.246 -10.023 1 85.88 88 LYS A N 1
ATOM 729 C CA . LYS A 1 88 ? -11.023 -5.344 -10.844 1 85.88 88 LYS A CA 1
ATOM 730 C C . LYS A 1 88 ? -12 -6.371 -10.273 1 85.88 88 LYS A C 1
ATOM 732 O O . LYS A 1 88 ? -13.195 -6.113 -10.18 1 85.88 88 LYS A O 1
ATOM 737 N N . THR A 1 89 ? -11.469 -7.473 -9.906 1 88.5 89 THR A N 1
ATOM 738 C CA . THR A 1 89 ? -12.328 -8.531 -9.375 1 88.5 89 THR A CA 1
ATOM 739 C C . THR A 1 89 ? -12.961 -8.102 -8.055 1 88.5 89 THR A C 1
ATOM 741 O O . THR A 1 89 ? -14.156 -8.312 -7.84 1 88.5 89 THR A O 1
ATOM 744 N N . LEU A 1 90 ? -12.211 -7.492 -7.199 1 91.5 90 LEU A N 1
ATOM 745 C CA . LEU A 1 90 ? -12.75 -7.027 -5.926 1 91.5 90 LEU A CA 1
ATOM 746 C C . LEU A 1 90 ? -13.812 -5.957 -6.141 1 91.5 90 LEU A C 1
ATOM 748 O O . LEU A 1 90 ? -14.844 -5.953 -5.469 1 91.5 90 LEU A O 1
ATOM 752 N N . GLN A 1 91 ? -13.508 -5.074 -7.07 1 89.19 91 GLN A N 1
ATOM 753 C CA . GLN A 1 91 ? -14.484 -4.039 -7.398 1 89.19 91 GLN A CA 1
ATOM 754 C C . GLN A 1 91 ? -15.789 -4.648 -7.895 1 89.19 91 GLN A C 1
ATOM 756 O O . GLN A 1 91 ? -16.875 -4.199 -7.512 1 89.19 91 GLN A O 1
ATOM 761 N N . GLU A 1 92 ? -15.656 -5.641 -8.625 1 86.81 92 GLU A N 1
ATOM 762 C CA . GLU A 1 92 ? -16.828 -6.312 -9.172 1 86.81 92 GLU A CA 1
ATOM 763 C C . GLU A 1 92 ? -17.609 -7.035 -8.078 1 86.81 92 GLU A C 1
ATOM 765 O O . GLU A 1 92 ? -18.844 -7.008 -8.07 1 86.81 92 GLU A O 1
ATOM 770 N N . ILE A 1 93 ? -16.938 -7.672 -7.234 1 88.06 93 ILE A N 1
ATOM 771 C CA . ILE A 1 93 ? -17.594 -8.383 -6.141 1 88.06 93 ILE A CA 1
ATOM 772 C C . ILE A 1 93 ? -18.312 -7.391 -5.238 1 88.06 93 ILE A C 1
ATOM 774 O O . ILE A 1 93 ? -19.453 -7.633 -4.828 1 88.06 93 ILE A O 1
ATOM 778 N N . LEU A 1 94 ? -17.688 -6.262 -5 1 89.06 94 LEU A N 1
ATOM 779 C CA . LEU A 1 94 ? -18.266 -5.246 -4.125 1 89.06 94 LEU A CA 1
ATOM 780 C C . LEU A 1 94 ? -19.484 -4.602 -4.781 1 89.06 94 LEU A C 1
ATOM 782 O O . LEU A 1 94 ? -20.422 -4.176 -4.09 1 89.06 94 LEU A O 1
ATOM 786 N N . ALA A 1 95 ? -19.469 -4.582 -6.059 1 84.12 95 ALA A N 1
ATOM 787 C CA . ALA A 1 95 ? -20.562 -3.963 -6.793 1 84.12 95 ALA A CA 1
ATOM 788 C C . ALA A 1 95 ? -21.641 -4.988 -7.129 1 84.12 95 ALA A C 1
ATOM 790 O O . ALA A 1 95 ? -22.734 -4.629 -7.602 1 84.12 95 ALA A O 1
ATOM 791 N N . CYS A 1 96 ? -21.312 -6.203 -6.883 1 76.31 96 CYS A N 1
ATOM 792 C CA . CYS A 1 96 ? -22.172 -7.305 -7.305 1 76.31 96 CYS A CA 1
ATOM 793 C C . CYS A 1 96 ? -23.484 -7.297 -6.535 1 76.31 96 CYS A C 1
ATOM 795 O O . CYS A 1 96 ? -23.484 -7.141 -5.312 1 76.31 96 CYS A O 1
ATOM 797 N N . THR A 1 97 ? -24.516 -7.41 -7.234 1 73.12 97 THR A N 1
ATOM 798 C CA . THR A 1 97 ? -25.844 -7.469 -6.645 1 73.12 97 THR A CA 1
ATOM 799 C C . THR A 1 97 ? -26.469 -8.852 -6.848 1 73.12 97 THR A C 1
ATOM 801 O O . THR A 1 97 ? -27.672 -9.023 -6.707 1 73.12 97 THR A O 1
ATOM 804 N N . ALA A 1 98 ? -25.531 -9.82 -7.16 1 77.44 98 ALA A N 1
ATOM 805 C CA . ALA A 1 98 ? -26.031 -11.172 -7.359 1 77.44 98 ALA A CA 1
ATOM 806 C C . ALA A 1 98 ? -26.703 -11.703 -6.09 1 77.44 98 ALA A C 1
ATOM 808 O O . ALA A 1 98 ? -26.188 -11.516 -4.988 1 77.44 98 ALA A O 1
ATOM 809 N N . ASN A 1 99 ? -27.812 -12.383 -6.23 1 82.44 99 ASN A N 1
ATOM 810 C CA . ASN A 1 99 ? -28.625 -12.82 -5.109 1 82.44 99 ASN A CA 1
ATOM 811 C C . ASN A 1 99 ? -28.031 -14.031 -4.41 1 82.44 99 ASN A C 1
ATOM 813 O O . ASN A 1 99 ? -28.422 -14.359 -3.287 1 82.44 99 ASN A O 1
ATOM 817 N N . ASP A 1 100 ? -27.172 -14.664 -5.066 1 86.5 100 ASP A N 1
ATOM 818 C CA . ASP A 1 100 ? -26.656 -15.883 -4.449 1 86.5 100 ASP A CA 1
ATOM 819 C C . ASP A 1 100 ? -25.516 -15.57 -3.496 1 86.5 100 ASP A C 1
ATOM 821 O O . ASP A 1 100 ? -25.047 -16.453 -2.764 1 86.5 100 ASP A O 1
ATOM 825 N N . ILE A 1 101 ? -25.047 -14.328 -3.471 1 87.31 101 ILE A N 1
ATOM 826 C CA . ILE A 1 101 ? -23.953 -13.93 -2.59 1 87.31 101 ILE A CA 1
ATOM 827 C C . ILE A 1 101 ? -24.469 -12.992 -1.503 1 87.31 101 ILE A C 1
ATOM 829 O O . ILE A 1 101 ? -25.266 -12.086 -1.784 1 87.31 101 ILE A O 1
ATOM 833 N N . ASP A 1 102 ? -24.156 -13.305 -0.363 1 89 102 ASP A N 1
ATOM 834 C CA . ASP A 1 102 ? -24.438 -12.391 0.738 1 89 102 ASP A CA 1
ATOM 835 C C . ASP A 1 102 ? -23.531 -11.164 0.679 1 89 102 ASP A C 1
ATOM 837 O O . ASP A 1 102 ? -22.391 -11.203 1.149 1 89 102 ASP A O 1
ATOM 841 N N . HIS A 1 103 ? -24.109 -10.148 0.294 1 86.38 103 HIS A N 1
ATOM 842 C CA . HIS A 1 103 ? -23.344 -8.938 0.017 1 86.38 103 HIS A CA 1
ATOM 843 C C . HIS A 1 103 ? -22.75 -8.352 1.297 1 86.38 103 HIS A C 1
ATOM 845 O O . HIS A 1 103 ? -21.609 -7.867 1.298 1 86.38 103 HIS A O 1
ATOM 851 N N . GLU A 1 104 ? -23.438 -8.391 2.283 1 86.06 104 GLU A N 1
ATOM 852 C CA . GLU A 1 104 ? -22.969 -7.816 3.539 1 86.06 104 GLU A CA 1
ATOM 853 C C . GLU A 1 104 ? -21.766 -8.586 4.082 1 86.06 104 GLU A C 1
ATOM 855 O O . GLU A 1 104 ? -20.766 -7.992 4.488 1 86.06 104 GLU A O 1
ATOM 860 N N . GLN A 1 105 ? -21.891 -9.828 4.035 1 86.31 105 GLN A N 1
ATOM 861 C CA . GLN A 1 105 ? -20.828 -10.672 4.559 1 86.31 105 GLN A CA 1
ATOM 862 C C . GLN A 1 105 ? -19.547 -10.539 3.725 1 86.31 105 GLN A C 1
ATOM 864 O O . GLN A 1 105 ? -18.453 -10.398 4.273 1 86.31 105 GLN A O 1
ATOM 869 N N . VAL A 1 106 ? -19.719 -10.594 2.484 1 88.75 106 VAL A N 1
ATOM 870 C CA . VAL A 1 106 ? -18.562 -10.531 1.591 1 88.75 106 VAL A CA 1
ATOM 871 C C . VAL A 1 106 ? -17.906 -9.156 1.678 1 88.75 106 VAL A C 1
ATOM 873 O O . VAL A 1 106 ? -16.688 -9.047 1.709 1 88.75 106 VAL A O 1
ATOM 876 N N . THR A 1 107 ? -18.703 -8.141 1.758 1 90 107 THR A N 1
ATOM 877 C CA . THR A 1 107 ? -18.203 -6.781 1.866 1 90 107 THR A CA 1
ATOM 878 C C . THR A 1 107 ? -17.391 -6.605 3.154 1 90 107 THR A C 1
ATOM 880 O O . THR A 1 107 ? -16.344 -5.969 3.154 1 90 107 THR A O 1
ATOM 883 N N . LYS A 1 108 ? -17.891 -7.148 4.148 1 88.31 108 LYS A N 1
ATOM 884 C CA . LYS A 1 108 ? -17.188 -7.07 5.426 1 88.31 108 LYS A CA 1
ATOM 885 C C . LYS A 1 108 ? -15.828 -7.746 5.348 1 88.31 108 LYS A C 1
ATOM 887 O O . LYS A 1 108 ? -14.836 -7.215 5.84 1 88.31 108 LYS A O 1
ATOM 892 N N . CYS A 1 109 ? -15.773 -8.852 4.762 1 88.38 109 CYS A N 1
ATOM 893 C CA . CYS A 1 109 ? -14.531 -9.594 4.609 1 88.38 109 CYS A CA 1
ATOM 894 C C . CYS A 1 109 ? -13.539 -8.82 3.746 1 88.38 109 CYS A C 1
ATOM 896 O O . CYS A 1 109 ? -12.367 -8.672 4.113 1 88.38 109 CYS A O 1
ATOM 898 N N . ILE A 1 110 ? -14.078 -8.359 2.662 1 91.81 110 ILE A N 1
ATOM 899 C CA . ILE A 1 110 ? -13.227 -7.641 1.723 1 91.81 110 ILE A CA 1
ATOM 900 C C . ILE A 1 110 ? -12.727 -6.352 2.367 1 91.81 110 ILE A C 1
ATOM 902 O O . ILE A 1 110 ? -11.57 -5.969 2.189 1 91.81 110 ILE A O 1
ATOM 906 N N . ASN A 1 111 ? -13.531 -5.707 3.115 1 91.38 111 ASN A N 1
ATOM 907 C CA . ASN A 1 111 ? -13.125 -4.496 3.816 1 91.38 111 ASN A CA 1
ATOM 908 C C . ASN A 1 111 ? -11.969 -4.77 4.777 1 91.38 111 ASN A C 1
ATOM 910 O O . ASN A 1 111 ? -11.023 -3.984 4.848 1 91.38 111 ASN A O 1
ATOM 914 N N . GLY A 1 112 ? -12.094 -5.82 5.469 1 89.38 112 GLY A N 1
ATOM 915 C CA . GLY A 1 112 ? -11.008 -6.191 6.359 1 89.38 112 GLY A CA 1
ATOM 916 C C . GLY A 1 112 ? -9.688 -6.395 5.633 1 89.38 112 GLY A C 1
ATOM 917 O O . GLY A 1 112 ? -8.648 -5.918 6.086 1 89.38 112 GLY A O 1
ATOM 918 N N . VAL A 1 113 ? -9.75 -7.023 4.547 1 90.69 113 VAL A N 1
ATOM 919 C CA . VAL A 1 113 ? -8.57 -7.309 3.738 1 90.69 113 VAL A CA 1
ATOM 920 C C . VAL A 1 113 ? -8 -6.004 3.178 1 90.69 113 VAL A C 1
ATOM 922 O O . VAL A 1 113 ? -6.793 -5.77 3.24 1 90.69 113 VAL A O 1
ATOM 925 N N . LEU A 1 114 ? -8.914 -5.188 2.693 1 92.12 114 LEU A N 1
ATOM 926 C CA . LEU A 1 114 ? -8.477 -3.934 2.09 1 92.12 114 LEU A CA 1
ATOM 927 C C . LEU A 1 114 ? -7.852 -3.018 3.133 1 92.12 114 LEU A C 1
ATOM 929 O O . LEU A 1 114 ? -6.871 -2.322 2.848 1 92.12 114 LEU A O 1
ATOM 933 N N . LEU A 1 115 ? -8.398 -2.98 4.293 1 91.62 115 LEU A N 1
ATOM 934 C CA . LEU A 1 115 ? -7.836 -2.17 5.367 1 91.62 115 LEU A CA 1
ATOM 935 C C . LEU A 1 115 ? -6.414 -2.619 5.695 1 91.62 115 LEU A C 1
ATOM 937 O O . LEU A 1 115 ? -5.512 -1.788 5.824 1 91.62 115 LEU A O 1
ATOM 941 N N . CYS A 1 116 ? -6.219 -3.863 5.711 1 89.12 116 CYS A N 1
ATOM 942 C CA . CYS A 1 116 ? -4.902 -4.402 6.035 1 89.12 116 CYS A CA 1
ATOM 943 C C . CYS A 1 116 ? -3.898 -4.09 4.93 1 89.12 116 CYS A C 1
ATOM 945 O O . CYS A 1 116 ? -2.744 -3.764 5.211 1 89.12 116 CYS A O 1
ATOM 947 N N . LYS A 1 117 ? -4.355 -4.184 3.764 1 90.19 117 LYS A N 1
ATOM 948 C CA . LYS A 1 117 ? -3.467 -3.934 2.633 1 90.19 117 LYS A CA 1
ATOM 949 C C . LYS A 1 117 ? -3.164 -2.445 2.492 1 90.19 117 LYS A C 1
ATOM 951 O O . LYS A 1 117 ? -2.055 -2.066 2.105 1 90.19 117 LYS A O 1
ATOM 956 N N . ALA A 1 118 ? -4.164 -1.646 2.77 1 91.25 118 ALA A N 1
ATOM 957 C CA . ALA A 1 118 ? -4.012 -0.2 2.625 1 91.25 118 ALA A CA 1
ATOM 958 C C . ALA A 1 118 ? -3.143 0.375 3.74 1 91.25 118 ALA A C 1
ATOM 960 O O . ALA A 1 118 ? -2.512 1.42 3.568 1 91.25 118 ALA A O 1
ATOM 961 N N . TYR A 1 119 ? -3.119 -0.305 4.883 1 91.25 119 TYR A N 1
ATOM 962 C CA . TYR A 1 119 ? -2.348 0.155 6.035 1 91.25 119 TYR A CA 1
ATOM 963 C C . TYR A 1 119 ? -1.408 -0.936 6.531 1 91.25 119 TYR A C 1
ATOM 965 O O . TYR A 1 119 ? -1.592 -1.471 7.629 1 91.25 119 TYR A O 1
ATOM 973 N N . PRO A 1 120 ? -0.341 -1.17 5.789 1 87.56 120 PRO A N 1
ATOM 974 C CA . PRO A 1 120 ? 0.531 -2.305 6.098 1 87.56 120 PRO A CA 1
ATOM 975 C C . PRO A 1 120 ? 1.258 -2.146 7.434 1 87.56 120 PRO A C 1
ATOM 977 O O . PRO A 1 120 ? 1.679 -3.137 8.031 1 87.56 120 PRO A O 1
ATOM 980 N N . ALA A 1 121 ? 1.506 -1.083 7.988 1 85.62 121 ALA A N 1
ATOM 981 C CA . ALA A 1 121 ? 2.256 -0.897 9.227 1 85.62 121 ALA A CA 1
ATOM 982 C C . ALA A 1 121 ? 1.333 -0.474 10.367 1 85.62 121 ALA A C 1
ATOM 984 O O . ALA A 1 121 ? 1.749 0.254 11.273 1 85.62 121 ALA A O 1
ATOM 985 N N . HIS A 1 122 ? 0.213 -0.825 10.18 1 80.56 122 HIS A N 1
ATOM 986 C CA . HIS A 1 122 ? -0.697 -0.501 11.273 1 80.56 122 HIS A CA 1
ATOM 987 C C . HIS A 1 122 ? -0.482 -1.43 12.461 1 80.56 122 HIS A C 1
ATOM 989 O O . HIS A 1 122 ? 0.076 -2.52 12.312 1 80.56 122 HIS A O 1
ATOM 995 N N . LYS A 1 123 ? -0.793 -1.079 13.82 1 64.19 123 LYS A N 1
ATOM 996 C CA . LYS A 1 123 ? -0.512 -1.763 15.078 1 64.19 123 LYS A CA 1
ATOM 997 C C . LYS A 1 123 ? -0.903 -3.236 15 1 64.19 123 LYS A C 1
ATOM 999 O O . LYS A 1 123 ? -1.954 -3.578 14.453 1 64.19 123 LYS A O 1
ATOM 1004 N N . PRO A 1 124 ? 0.182 -4.062 15.039 1 54.44 124 PRO A N 1
ATOM 1005 C CA . PRO A 1 124 ? 0.087 -5.523 14.977 1 54.44 124 PRO A CA 1
ATOM 1006 C C . PRO A 1 124 ? -1.189 -6.059 15.625 1 54.44 124 PRO A C 1
ATOM 1008 O O . PRO A 1 124 ? -1.753 -7.051 15.156 1 54.44 124 PRO A O 1
ATOM 1011 N N . GLY A 1 125 ? -1.535 -5.48 16.812 1 46.03 125 GLY A N 1
ATOM 1012 C CA . GLY A 1 125 ? -2.596 -6.254 17.438 1 46.03 125 GLY A CA 1
ATOM 1013 C C . GLY A 1 125 ? -3.854 -6.336 16.594 1 46.03 125 GLY A C 1
ATOM 1014 O O . GLY A 1 125 ? -4.734 -7.156 16.859 1 46.03 125 GLY A O 1
ATOM 1015 N N . ALA A 1 126 ? -4.039 -5.504 15.812 1 43.44 126 ALA A N 1
ATOM 1016 C CA . ALA A 1 126 ? -5.277 -5.496 15.031 1 43.44 126 ALA A CA 1
ATOM 1017 C C . ALA A 1 126 ? -5.211 -6.504 13.891 1 43.44 126 ALA A C 1
ATOM 1019 O O . ALA A 1 126 ? -6.219 -7.113 13.531 1 43.44 126 ALA A O 1
ATOM 1020 N N . LEU A 1 127 ? -4.164 -6.441 13.195 1 42.47 127 LEU A N 1
ATOM 1021 C CA . LEU A 1 127 ? -4.043 -7.457 12.148 1 42.47 127 LEU A CA 1
ATOM 1022 C C . LEU A 1 127 ? -4.113 -8.859 12.75 1 42.47 127 LEU A C 1
ATOM 1024 O O . LEU A 1 127 ? -4.457 -9.812 12.055 1 42.47 127 LEU A O 1
ATOM 1028 N N . ALA A 1 128 ? -3.434 -9.039 13.914 1 40.28 128 ALA A N 1
ATOM 1029 C CA . ALA A 1 128 ? -3.658 -10.336 14.547 1 40.28 128 ALA A CA 1
ATOM 1030 C C . ALA A 1 128 ? -5.148 -10.664 14.609 1 40.28 128 ALA A C 1
ATOM 1032 O O . ALA A 1 128 ? -5.539 -11.828 14.516 1 40.28 128 ALA A O 1
ATOM 1033 N N . ALA A 1 129 ? -5.906 -9.68 15.016 1 40.66 129 ALA A N 1
ATOM 1034 C CA . ALA A 1 129 ? -7.336 -9.984 15.031 1 40.66 129 ALA A CA 1
ATOM 1035 C C . ALA A 1 129 ? -7.871 -10.18 13.617 1 40.66 129 ALA A C 1
ATOM 1037 O O . ALA A 1 129 ? -8.961 -10.727 13.43 1 40.66 129 ALA A O 1
ATOM 1038 N N . CYS A 1 130 ? -7.48 -9.305 12.805 1 42.47 130 CYS A N 1
ATOM 1039 C CA . CYS A 1 130 ? -8.008 -9.508 11.461 1 42.47 130 CYS A CA 1
ATOM 1040 C C . CYS A 1 130 ? -7.41 -10.758 10.828 1 42.47 130 CYS A C 1
ATOM 1042 O O . CYS A 1 130 ? -7.938 -11.273 9.836 1 42.47 130 CYS A O 1
ATOM 1044 N N . ALA A 1 131 ? -6.203 -10.93 11.141 1 43.06 131 ALA A N 1
ATOM 1045 C CA . ALA A 1 131 ? -5.516 -12.102 10.609 1 43.06 131 ALA A CA 1
ATOM 1046 C C . ALA A 1 131 ? -6.262 -13.391 10.969 1 43.06 131 ALA A C 1
ATOM 1048 O O . ALA A 1 131 ? -5.773 -14.492 10.703 1 43.06 131 ALA A O 1
ATOM 1049 N N . PRO A 1 132 ? -6.789 -13.422 12.203 1 40.47 132 PRO A N 1
ATOM 1050 C CA . PRO A 1 132 ? -7.199 -14.82 12.047 1 40.47 132 PRO A CA 1
ATOM 1051 C C . PRO A 1 132 ? -7.355 -15.234 10.586 1 40.47 132 PRO A C 1
ATOM 1053 O O . PRO A 1 132 ? -7.062 -16.375 10.227 1 40.47 132 PRO A O 1
ATOM 1056 N N . SER A 1 133 ? -8.406 -14.836 9.703 1 49.09 133 SER A N 1
ATOM 1057 C CA . SER A 1 133 ? -8.508 -15.875 8.68 1 49.09 133 SER A CA 1
ATOM 1058 C C . SER A 1 133 ? -7.25 -15.914 7.812 1 49.09 133 SER A C 1
ATOM 1060 O O . SER A 1 133 ? -7.055 -15.055 6.957 1 49.09 133 SER A O 1
ATOM 1062 N N . CYS A 1 134 ? -5.992 -16.062 8.562 1 58.31 134 CYS A N 1
ATOM 1063 C CA . CYS A 1 134 ? -4.668 -16.516 8.148 1 58.31 134 CYS A CA 1
ATOM 1064 C C . CYS A 1 134 ? -4.699 -17.062 6.723 1 58.31 134 CYS A C 1
ATOM 1066 O O . CYS A 1 134 ? -3.799 -16.781 5.93 1 58.31 134 CYS A O 1
ATOM 1068 N N . GLN A 1 135 ? -5.707 -17.516 6.691 1 75.75 135 GLN A N 1
ATOM 1069 C CA . GLN A 1 135 ? -5.785 -18.203 5.41 1 75.75 135 GLN A CA 1
ATOM 1070 C C . GLN A 1 135 ? -5.949 -17.219 4.262 1 75.75 135 GLN A C 1
ATOM 1072 O O . GLN A 1 135 ? -5.508 -17.469 3.141 1 75.75 135 GLN A O 1
ATOM 1077 N N . GLN A 1 136 ? -6.43 -15.906 4.75 1 82.94 136 GLN A N 1
ATOM 1078 C CA . GLN A 1 136 ? -6.699 -14.914 3.715 1 82.94 136 GLN A CA 1
ATOM 1079 C C . GLN A 1 136 ? -5.402 -14.422 3.078 1 82.94 136 GLN A C 1
ATOM 1081 O O . GLN A 1 136 ? -5.371 -14.102 1.886 1 82.94 136 GLN A O 1
ATOM 1086 N N . PHE A 1 137 ? -4.379 -14.43 3.855 1 85.31 137 PHE A N 1
ATOM 1087 C CA . PHE A 1 137 ? -3.164 -13.82 3.33 1 85.31 137 PHE A CA 1
ATOM 1088 C C . PHE A 1 137 ? -2.137 -14.875 2.953 1 85.31 137 PHE A C 1
ATOM 1090 O O . PHE A 1 137 ? -1.047 -14.555 2.479 1 85.31 137 PHE A O 1
ATOM 1097 N N . ALA A 1 138 ? -2.559 -16.062 3.145 1 85.12 138 ALA A N 1
ATOM 1098 C CA . ALA A 1 138 ? -1.684 -17.141 2.705 1 85.12 138 ALA A CA 1
ATOM 1099 C C . ALA A 1 138 ? -1.682 -17.266 1.184 1 85.12 138 ALA A C 1
ATOM 1101 O O . ALA A 1 138 ? -2.736 -17.203 0.548 1 85.12 138 ALA A O 1
ATOM 1102 N N . GLU A 1 139 ? -0.53 -17.422 0.681 1 86 139 GLU A N 1
ATOM 1103 C CA . GLU A 1 139 ? -0.407 -17.516 -0.771 1 86 139 GLU A CA 1
ATOM 1104 C C . GLU A 1 139 ? -0.535 -18.953 -1.254 1 86 139 GLU A C 1
ATOM 1106 O O . GLU A 1 139 ? -0.02 -19.875 -0.617 1 86 139 GLU A O 1
ATOM 1111 N N . ARG A 1 140 ? -1.271 -19.047 -2.365 1 83.75 140 ARG A N 1
ATOM 1112 C CA . ARG A 1 140 ? -1.244 -20.312 -3.096 1 83.75 140 ARG A CA 1
ATOM 1113 C C . ARG A 1 140 ? -0.132 -20.312 -4.141 1 83.75 140 ARG A C 1
ATOM 1115 O O . ARG A 1 140 ? 0.684 -19.391 -4.191 1 83.75 140 ARG A O 1
ATOM 1122 N N . ASP A 1 141 ? 0.025 -21.422 -4.781 1 80.06 141 ASP A N 1
ATOM 1123 C CA . ASP A 1 141 ? 0.944 -21.484 -5.91 1 80.06 141 ASP A CA 1
ATOM 1124 C C . ASP A 1 141 ? 0.331 -20.828 -7.148 1 80.06 141 ASP A C 1
ATOM 1126 O O . ASP A 1 141 ? -0.279 -21.5 -7.977 1 80.06 141 ASP A O 1
ATOM 1130 N N . TYR A 1 142 ? 0.546 -19.5 -7.184 1 83.62 142 TYR A N 1
ATOM 1131 C CA . TYR A 1 142 ? -0.077 -18.719 -8.258 1 83.62 142 TYR A CA 1
ATOM 1132 C C . TYR A 1 142 ? 0.849 -18.625 -9.461 1 83.62 142 TYR A C 1
ATOM 1134 O O . TYR A 1 142 ? 2.059 -18.453 -9.312 1 83.62 142 TYR A O 1
ATOM 1142 N N . LYS A 1 143 ? 0.287 -18.734 -10.625 1 80.75 143 LYS A N 1
ATOM 1143 C CA . LYS A 1 143 ? 1.035 -18.422 -11.836 1 80.75 143 LYS A CA 1
ATOM 1144 C C . LYS A 1 143 ? 1.281 -16.922 -11.961 1 80.75 143 LYS A C 1
ATOM 1146 O O . LYS A 1 143 ? 2.365 -16.484 -12.367 1 80.75 143 LYS A O 1
ATOM 1151 N N . TYR A 1 144 ? 0.274 -16.109 -11.664 1 86.5 144 TYR A N 1
ATOM 1152 C CA . TYR A 1 144 ? 0.398 -14.656 -11.609 1 86.5 144 TYR A CA 1
ATOM 1153 C C . TYR A 1 144 ? 0.485 -14.164 -10.172 1 86.5 144 TYR A C 1
ATOM 1155 O O . TYR A 1 144 ? -0.487 -14.258 -9.414 1 86.5 144 TYR A O 1
ATOM 1163 N N . ARG A 1 145 ? 1.64 -13.609 -9.938 1 86.88 145 ARG A N 1
ATOM 1164 C CA . ARG A 1 145 ? 1.929 -13.25 -8.555 1 86.88 145 ARG A CA 1
ATOM 1165 C C . ARG A 1 145 ? 1.605 -11.781 -8.289 1 86.88 145 ARG A C 1
ATOM 1167 O O . ARG A 1 145 ? 1.865 -10.922 -9.133 1 86.88 145 ARG A O 1
ATOM 1174 N N . HIS A 1 146 ? 1.014 -11.562 -7.133 1 89.38 146 HIS A N 1
ATOM 1175 C CA . HIS A 1 146 ? 0.828 -10.188 -6.699 1 89.38 146 HIS A CA 1
ATOM 1176 C C . HIS A 1 146 ? 2.133 -9.586 -6.18 1 89.38 146 HIS A C 1
ATOM 1178 O O . HIS A 1 146 ? 2.918 -10.281 -5.527 1 89.38 146 HIS A O 1
ATOM 1184 N N . LEU A 1 147 ? 2.27 -8.375 -6.547 1 93.06 147 LEU A N 1
ATOM 1185 C CA . LEU A 1 147 ? 3.465 -7.664 -6.105 1 93.06 147 LEU A CA 1
ATOM 1186 C C . LEU A 1 147 ? 3.129 -6.668 -5.004 1 93.06 147 LEU A C 1
ATOM 1188 O O . LEU A 1 147 ? 2 -6.176 -4.926 1 93.06 147 LEU A O 1
ATOM 1192 N N . LYS A 1 148 ? 4.023 -6.539 -4.117 1 92.88 148 LYS A N 1
ATOM 1193 C CA . LYS A 1 148 ? 3.969 -5.371 -3.246 1 92.88 148 LYS A CA 1
ATOM 1194 C C . LYS A 1 148 ? 4.504 -4.129 -3.957 1 92.88 148 LYS A C 1
ATOM 1196 O O . LYS A 1 148 ? 5.641 -4.121 -4.43 1 92.88 148 LYS A O 1
ATOM 1201 N N . VAL A 1 149 ? 3.672 -3.1 -4.055 1 94.31 149 VAL A N 1
ATOM 1202 C CA . VAL A 1 149 ? 4.031 -1.999 -4.941 1 94.31 149 VAL A CA 1
ATOM 1203 C C . VAL A 1 149 ? 3.879 -0.669 -4.207 1 94.31 149 VAL A C 1
ATOM 1205 O O . VAL A 1 149 ? 2.986 -0.516 -3.369 1 94.31 149 VAL A O 1
ATOM 1208 N N . VAL A 1 150 ? 4.781 0.196 -4.461 1 94.25 150 VAL A N 1
ATOM 1209 C CA . VAL A 1 150 ? 4.668 1.604 -4.098 1 94.25 150 VAL A CA 1
ATOM 1210 C C . VAL A 1 150 ? 4.742 2.473 -5.352 1 94.25 150 VAL A C 1
ATOM 1212 O O . VAL A 1 150 ? 5.641 2.299 -6.18 1 94.25 150 VAL A O 1
ATOM 1215 N N . ALA A 1 151 ? 3.803 3.338 -5.449 1 93.31 151 ALA A N 1
ATOM 1216 C CA . ALA A 1 151 ? 3.73 4.152 -6.656 1 93.31 151 ALA A CA 1
ATOM 1217 C C . ALA A 1 151 ? 3.873 5.637 -6.328 1 93.31 151 ALA A C 1
ATOM 1219 O O . ALA A 1 151 ? 3.393 6.098 -5.293 1 93.31 151 ALA A O 1
ATOM 1220 N N . PHE A 1 152 ? 4.523 6.309 -7.199 1 92.12 152 PHE A N 1
ATOM 1221 C CA . PHE A 1 152 ? 4.723 7.75 -7.078 1 92.12 152 PHE A CA 1
ATOM 1222 C C . PHE A 1 152 ? 4.312 8.461 -8.359 1 92.12 152 PHE A C 1
ATOM 1224 O O . PHE A 1 152 ? 4.625 8 -9.461 1 92.12 152 PHE A O 1
ATOM 1231 N N . ASP A 1 153 ? 3.639 9.539 -8.195 1 87.56 153 ASP A N 1
ATOM 1232 C CA . ASP A 1 153 ? 3.328 10.383 -9.336 1 87.56 153 ASP A CA 1
ATOM 1233 C C . ASP A 1 153 ? 4.324 11.539 -9.461 1 87.56 153 ASP A C 1
ATOM 1235 O O . ASP A 1 153 ? 4.625 11.992 -10.562 1 87.56 153 ASP A O 1
ATOM 1239 N N . GLN A 1 154 ? 4.691 11.961 -8.281 1 86.88 154 GLN A N 1
ATOM 1240 C CA . GLN A 1 154 ? 5.688 13.023 -8.203 1 86.88 154 GLN A CA 1
ATOM 1241 C C . GLN A 1 154 ? 6.957 12.531 -7.512 1 86.88 154 GLN A C 1
ATOM 1243 O O . GLN A 1 154 ? 6.895 11.703 -6.602 1 86.88 154 GLN A O 1
ATOM 1248 N N . PRO A 1 155 ? 8.102 13.102 -7.984 1 88.81 155 PRO A N 1
ATOM 1249 C CA . PRO A 1 155 ? 8.391 14.07 -9.039 1 88.81 155 PRO A CA 1
ATOM 1250 C C . PRO A 1 155 ? 8.266 13.477 -10.438 1 88.81 155 PRO A C 1
ATOM 1252 O O . PRO A 1 155 ? 8.141 14.211 -11.422 1 88.81 155 PRO A O 1
ATOM 1255 N N . CYS A 1 156 ? 8.414 12.195 -10.602 1 89.5 156 CYS A N 1
ATOM 1256 C CA . CYS A 1 156 ? 8.172 11.469 -11.844 1 89.5 156 CYS A CA 1
ATOM 1257 C C . CYS A 1 156 ? 7.395 10.188 -11.578 1 89.5 156 CYS A C 1
ATOM 1259 O O . CYS A 1 156 ? 7.434 9.648 -10.469 1 89.5 156 CYS A O 1
ATOM 1261 N N . PRO A 1 157 ? 6.676 9.82 -12.664 1 92.06 157 PRO A N 1
ATOM 1262 C CA . PRO A 1 157 ? 5.973 8.547 -12.461 1 92.06 157 PRO A CA 1
ATOM 1263 C C . PRO A 1 157 ? 6.918 7.387 -12.172 1 92.06 157 PRO A C 1
ATOM 1265 O O . PRO A 1 157 ? 7.809 7.098 -12.977 1 92.06 157 PRO A O 1
ATOM 1268 N N . GLN A 1 158 ? 6.754 6.812 -11.055 1 95.06 158 GLN A N 1
ATOM 1269 C CA . GLN A 1 158 ? 7.648 5.762 -10.586 1 95.06 158 GLN A CA 1
ATOM 1270 C C . GLN A 1 158 ? 6.879 4.68 -9.828 1 95.06 158 GLN A C 1
ATOM 1272 O O . GLN A 1 158 ? 5.922 4.977 -9.117 1 95.06 158 GLN A O 1
ATOM 1277 N N . VAL A 1 159 ? 7.285 3.484 -10.047 1 95.88 159 VAL A N 1
ATOM 1278 C CA . VAL A 1 159 ? 6.746 2.371 -9.273 1 95.88 159 VAL A CA 1
ATOM 1279 C C . VAL A 1 159 ? 7.891 1.498 -8.758 1 95.88 159 VAL A C 1
ATOM 1281 O O . VAL A 1 159 ? 8.805 1.153 -9.516 1 95.88 159 VAL A O 1
ATOM 1284 N N . ILE A 1 160 ? 7.914 1.272 -7.492 1 96.69 160 ILE A N 1
ATOM 1285 C CA . ILE A 1 160 ? 8.812 0.301 -6.879 1 96.69 160 ILE A CA 1
ATOM 1286 C C . ILE A 1 160 ? 8.031 -0.959 -6.508 1 96.69 160 ILE A C 1
ATOM 1288 O O . ILE A 1 160 ? 7.098 -0.903 -5.703 1 96.69 160 ILE A O 1
ATOM 1292 N N . ALA A 1 161 ? 8.414 -2.049 -7.09 1 96.69 161 ALA A N 1
ATOM 1293 C CA . ALA A 1 161 ? 7.699 -3.307 -6.891 1 96.69 161 ALA A CA 1
ATOM 1294 C C . ALA A 1 161 ? 8.594 -4.348 -6.223 1 96.69 161 ALA A C 1
ATOM 1296 O O . ALA A 1 161 ? 9.789 -4.4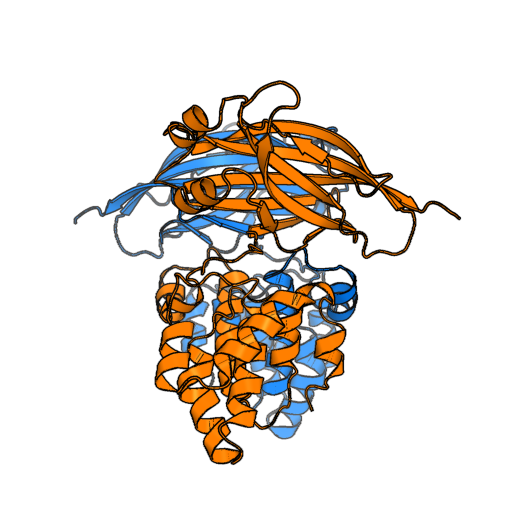22 -6.508 1 96.69 161 ALA A O 1
ATOM 1297 N N . TYR A 1 162 ? 8.016 -5.121 -5.344 1 96.56 162 TYR A N 1
ATOM 1298 C CA . TYR A 1 162 ? 8.727 -6.164 -4.617 1 96.56 162 TYR A CA 1
ATOM 1299 C C . TYR A 1 162 ? 8.125 -7.535 -4.906 1 96.56 162 TYR A C 1
ATOM 1301 O O . TYR A 1 162 ? 6.906 -7.703 -4.879 1 96.56 162 TYR A O 1
ATOM 1309 N N . MET A 1 163 ? 8.961 -8.469 -5.176 1 95.12 163 MET A N 1
ATOM 1310 C CA . MET A 1 163 ? 8.539 -9.828 -5.484 1 95.12 163 MET A CA 1
ATOM 1311 C C . MET A 1 163 ? 9.344 -10.844 -4.688 1 95.12 163 MET A C 1
ATOM 1313 O O . MET A 1 163 ? 10.578 -10.828 -4.723 1 95.12 163 MET A O 1
ATOM 1317 N N . ASP A 1 164 ? 8.695 -11.68 -4.004 1 93.5 164 ASP A N 1
ATOM 1318 C CA . ASP A 1 164 ? 9.336 -12.773 -3.279 1 93.5 164 ASP A CA 1
ATOM 1319 C C . ASP A 1 164 ? 9.078 -14.109 -3.969 1 93.5 164 ASP A C 1
ATOM 1321 O O . ASP A 1 164 ? 7.961 -14.391 -4.398 1 93.5 164 ASP A O 1
ATOM 1325 N N . LEU A 1 165 ? 10.117 -14.844 -4.117 1 93.44 165 LEU A N 1
ATOM 1326 C CA . LEU A 1 165 ? 10.016 -16.188 -4.688 1 93.44 165 LEU A CA 1
ATOM 1327 C C . LEU A 1 165 ? 10.578 -17.219 -3.736 1 93.44 165 LEU A C 1
ATOM 1329 O O . LEU A 1 165 ? 11.742 -17.141 -3.328 1 93.44 165 LEU A O 1
ATOM 1333 N N . LYS A 1 166 ? 9.766 -18.141 -3.438 1 91.06 166 LYS A N 1
ATOM 1334 C CA . LYS A 1 166 ? 10.242 -19.234 -2.604 1 91.06 166 LYS A CA 1
ATOM 1335 C C . LYS A 1 166 ? 11.234 -20.109 -3.361 1 91.06 166 LYS A C 1
ATOM 1337 O O . LYS A 1 166 ? 11.164 -20.234 -4.586 1 91.06 166 LYS A O 1
ATOM 1342 N N . HIS A 1 167 ? 12.102 -20.719 -2.586 1 94.25 167 HIS A N 1
ATOM 1343 C CA . HIS A 1 167 ? 13.109 -21.594 -3.164 1 94.25 167 HIS A CA 1
ATOM 1344 C C . HIS A 1 167 ? 12.469 -22.688 -4.008 1 94.25 167 HIS A C 1
ATOM 1346 O O . HIS A 1 167 ? 12.945 -23 -5.102 1 94.25 167 HIS A O 1
ATOM 1352 N N . GLU A 1 168 ? 11.383 -23.203 -3.518 1 87.75 168 GLU A N 1
ATOM 1353 C CA . GLU A 1 168 ? 10.664 -24.266 -4.227 1 87.75 168 GLU A CA 1
ATOM 1354 C C . GLU A 1 168 ? 10.062 -23.75 -5.531 1 87.75 168 GLU A C 1
ATOM 1356 O O . GLU A 1 168 ? 10.055 -24.453 -6.539 1 87.75 168 GLU A O 1
ATOM 1361 N N . GLU A 1 169 ? 9.57 -22.578 -5.477 1 87.62 169 GLU A N 1
ATOM 1362 C CA . GLU A 1 169 ? 9.016 -21.984 -6.684 1 87.62 169 GLU A CA 1
ATOM 1363 C C . GLU A 1 169 ? 10.094 -21.766 -7.742 1 87.62 169 GLU A C 1
ATOM 1365 O O . GLU A 1 169 ? 9.859 -22 -8.93 1 87.62 169 GLU A O 1
ATOM 1370 N N . CYS A 1 170 ? 11.234 -21.359 -7.289 1 92.31 170 CYS A N 1
ATOM 1371 C CA . CYS A 1 170 ? 12.352 -21.172 -8.211 1 92.31 170 CYS A CA 1
ATOM 1372 C C . CYS A 1 170 ? 12.789 -22.5 -8.82 1 92.31 170 CYS A C 1
ATOM 1374 O O . CYS A 1 170 ? 13.117 -22.562 -10.008 1 92.31 170 CYS A O 1
ATOM 1376 N N . SER A 1 171 ? 12.773 -23.531 -8.008 1 92 171 SER A N 1
ATOM 1377 C CA . SER A 1 171 ? 13.172 -24.844 -8.508 1 92 171 SER A CA 1
ATOM 1378 C C . SER A 1 171 ? 12.242 -25.328 -9.617 1 92 171 SER A C 1
ATOM 1380 O O . SER A 1 171 ? 12.672 -26.031 -10.531 1 92 171 SER A O 1
ATOM 1382 N N . GLN A 1 172 ? 11.023 -24.844 -9.531 1 87.44 172 GLN A N 1
ATOM 1383 C CA . GLN A 1 172 ? 10.031 -25.281 -10.508 1 87.44 172 GLN A CA 1
ATOM 1384 C C . GLN A 1 172 ? 10.188 -24.516 -11.828 1 87.44 172 GLN A C 1
ATOM 1386 O O . GLN A 1 172 ? 9.633 -24.922 -12.852 1 87.44 172 GLN A O 1
ATOM 1391 N N . LEU A 1 173 ? 10.938 -23.531 -11.82 1 90.69 173 LEU A N 1
ATOM 1392 C CA . LEU A 1 173 ? 11.156 -22.766 -13.039 1 90.69 173 LEU A CA 1
ATOM 1393 C C . LEU A 1 173 ? 12.039 -23.531 -14.016 1 90.69 173 LEU A C 1
ATOM 1395 O O . LEU A 1 173 ? 11.953 -23.328 -15.227 1 90.69 173 LEU A O 1
ATOM 1399 N N . PHE A 1 174 ? 12.898 -24.391 -13.469 1 91.62 174 PHE A N 1
ATOM 1400 C CA . PHE A 1 174 ? 13.789 -25.172 -14.32 1 91.62 174 PHE A CA 1
ATOM 1401 C C . PHE A 1 174 ? 13.008 -26.25 -15.07 1 91.62 174 PHE A C 1
ATOM 1403 O O . PHE A 1 174 ? 12.219 -26.984 -14.477 1 91.62 174 PHE A O 1
ATOM 1410 N N . PRO A 1 175 ? 13.117 -26.359 -16.344 1 89.31 175 PRO A N 1
ATOM 1411 C CA . PRO A 1 175 ? 14.062 -25.703 -17.25 1 89.31 175 PRO A CA 1
ATOM 1412 C C . PRO A 1 175 ? 13.414 -24.594 -18.078 1 89.31 175 PRO A C 1
ATOM 1414 O O . PRO A 1 175 ? 14.117 -23.844 -18.781 1 89.31 175 PRO A O 1
ATOM 1417 N N . SER A 1 176 ? 12.078 -24.547 -18.062 1 85.25 176 SER A N 1
ATOM 1418 C CA . SER A 1 176 ? 11.414 -23.594 -18.922 1 85.25 176 SER A CA 1
ATOM 1419 C C . SER A 1 176 ? 10.188 -22.984 -18.25 1 85.25 176 SER A C 1
ATOM 1421 O O . SER A 1 176 ? 9.258 -22.547 -18.922 1 85.25 176 SER A O 1
ATOM 1423 N N . GLY A 1 177 ? 10.195 -23.031 -16.938 1 84.81 177 GLY A N 1
ATOM 1424 C CA . GLY A 1 177 ? 9.086 -22.453 -16.188 1 84.81 177 GLY A CA 1
ATOM 1425 C C . GLY A 1 177 ? 9.125 -20.938 -16.141 1 84.81 177 GLY A C 1
ATOM 1426 O O . GLY A 1 177 ? 10.164 -20.328 -16.422 1 84.81 177 GLY A O 1
ATOM 1427 N N . LYS A 1 178 ? 7.941 -20.453 -15.969 1 87.5 178 LYS A N 1
ATOM 1428 C CA . LYS A 1 178 ? 7.832 -19 -15.883 1 87.5 178 LYS A CA 1
ATOM 1429 C C . LYS A 1 178 ? 6.848 -18.578 -14.789 1 87.5 178 LYS A C 1
ATOM 1431 O O . LYS A 1 178 ? 5.863 -19.281 -14.539 1 87.5 178 LYS A O 1
ATOM 1436 N N . ILE A 1 179 ? 7.188 -17.562 -14.078 1 89.25 179 ILE A N 1
ATOM 1437 C CA . ILE A 1 179 ? 6.289 -16.906 -13.133 1 89.25 179 ILE A CA 1
ATOM 1438 C C . ILE A 1 179 ? 6.121 -15.438 -13.508 1 89.25 179 ILE A C 1
ATOM 1440 O O . ILE A 1 179 ? 7.109 -14.734 -13.742 1 89.25 179 ILE A O 1
ATOM 1444 N N . PHE A 1 180 ? 4.871 -15.031 -13.656 1 90.69 180 PHE A N 1
ATOM 1445 C CA . PHE A 1 180 ? 4.602 -13.641 -14.016 1 90.69 180 PHE A CA 1
ATOM 1446 C C . PHE A 1 180 ? 3.906 -12.906 -12.875 1 90.69 180 PHE A C 1
ATOM 1448 O O . PHE A 1 180 ? 3.254 -13.531 -12.039 1 90.69 180 PHE A O 1
ATOM 1455 N N . SER A 1 181 ? 4.137 -11.633 -12.891 1 90.62 181 SER A N 1
ATOM 1456 C CA . SER A 1 181 ? 3.357 -10.805 -11.984 1 90.62 181 SER A CA 1
ATOM 1457 C C . SER A 1 181 ? 2.045 -10.359 -12.625 1 90.62 181 SER A C 1
ATOM 1459 O O . SER A 1 181 ? 1.891 -10.43 -13.844 1 90.62 181 SER A O 1
ATOM 1461 N N . HIS A 1 182 ? 1.151 -9.953 -11.75 1 88 182 HIS A N 1
ATOM 1462 C CA . HIS A 1 182 ? 0.032 -9.18 -12.273 1 88 182 HIS A CA 1
ATOM 1463 C C . HIS A 1 182 ? 0.504 -7.855 -12.859 1 88 182 HIS A C 1
ATOM 1465 O O . HIS A 1 182 ? 1.533 -7.32 -12.438 1 88 182 HIS A O 1
ATOM 1471 N N . PRO A 1 183 ? -0.261 -7.352 -13.836 1 88.31 183 PRO A N 1
ATOM 1472 C CA . PRO A 1 183 ? 0.139 -6.078 -14.438 1 88.31 183 PRO A CA 1
ATOM 1473 C C . PRO A 1 183 ? 0.088 -4.918 -13.445 1 88.31 183 PRO A C 1
ATOM 1475 O O . PRO A 1 183 ? -0.8 -4.867 -12.594 1 88.31 183 PRO A O 1
ATOM 1478 N N . PHE A 1 184 ? 1.065 -4.078 -13.531 1 91.06 184 PHE A N 1
ATOM 1479 C CA . PHE A 1 184 ? 1.075 -2.834 -12.773 1 91.06 184 PHE A CA 1
ATOM 1480 C C . PHE A 1 184 ? 1.315 -1.643 -13.688 1 91.06 184 PHE A C 1
ATOM 1482 O O . PHE A 1 184 ? 2.012 -1.763 -14.703 1 91.06 184 PHE A O 1
ATOM 1489 N N . HIS A 1 185 ? 0.811 -0.536 -13.344 1 90.19 185 HIS A N 1
ATOM 1490 C CA . HIS A 1 185 ? 0.793 0.585 -14.273 1 90.19 185 HIS A CA 1
ATOM 1491 C C . HIS A 1 185 ? 1.657 1.735 -13.766 1 90.19 185 HIS A C 1
ATOM 1493 O O . HIS A 1 185 ? 1.665 2.033 -12.57 1 90.19 185 HIS A O 1
ATOM 1499 N N . VAL A 1 186 ? 2.396 2.25 -14.664 1 90.56 186 VAL A N 1
ATOM 1500 C CA . VAL A 1 186 ? 3.201 3.445 -14.43 1 90.56 186 VAL A CA 1
ATOM 1501 C C . VAL A 1 186 ? 2.896 4.488 -15.508 1 90.56 186 VAL A C 1
ATOM 1503 O O . VAL A 1 186 ? 3.059 4.227 -16.703 1 90.56 186 VAL A O 1
ATOM 1506 N N . ALA A 1 187 ? 2.498 5.629 -15.086 1 87.94 187 ALA A N 1
ATOM 1507 C CA . ALA A 1 187 ? 2.109 6.68 -16.016 1 87.94 187 ALA A CA 1
ATOM 1508 C C . ALA A 1 187 ? 1.096 6.164 -17.031 1 87.94 187 ALA A C 1
ATOM 1510 O O . ALA A 1 187 ? 1.216 6.43 -18.234 1 87.94 187 ALA A O 1
ATOM 1511 N N . GLY A 1 188 ? 0.249 5.344 -16.609 1 82.62 188 GLY A N 1
ATOM 1512 C CA . GLY A 1 188 ? -0.823 4.852 -17.453 1 82.62 188 GLY A CA 1
ATOM 1513 C C . GLY A 1 188 ? -0.417 3.652 -18.297 1 82.62 188 GLY A C 1
ATOM 1514 O O . GLY A 1 188 ? -1.259 3.031 -18.953 1 82.62 188 GLY A O 1
ATOM 1515 N N . GLN A 1 189 ? 0.86 3.289 -18.328 1 85.81 189 GLN A N 1
ATOM 1516 C CA . GLN A 1 189 ? 1.351 2.146 -19.094 1 85.81 189 GLN A CA 1
ATOM 1517 C C . GLN A 1 189 ? 1.459 0.903 -18.219 1 85.81 189 GLN A C 1
ATOM 1519 O O . GLN A 1 189 ? 1.994 0.964 -17.109 1 85.81 189 GLN A O 1
ATOM 1524 N N . GLY A 1 190 ? 0.962 -0.184 -18.781 1 88.19 190 GLY A N 1
ATOM 1525 C CA . GLY A 1 190 ? 1.008 -1.435 -18.047 1 88.19 190 GLY A CA 1
ATOM 1526 C C . GLY A 1 190 ? 2.301 -2.203 -18.25 1 88.19 190 GLY A C 1
ATOM 1527 O O . GLY A 1 190 ? 2.826 -2.258 -19.359 1 88.19 190 GLY A O 1
ATOM 1528 N N . PHE A 1 191 ? 2.809 -2.742 -17.219 1 90.88 191 PHE A N 1
ATOM 1529 C CA . PHE A 1 191 ? 4.008 -3.568 -17.25 1 90.88 191 PHE A CA 1
ATOM 1530 C C . PHE A 1 191 ? 3.777 -4.891 -16.531 1 90.88 191 PHE A C 1
ATOM 1532 O O . PHE A 1 191 ? 2.887 -4.996 -15.688 1 90.88 191 PHE A O 1
ATOM 1539 N N . ILE A 1 192 ? 4.559 -5.918 -16.875 1 91.19 192 ILE A N 1
ATOM 1540 C CA . ILE A 1 192 ? 4.523 -7.23 -16.234 1 91.19 192 ILE A CA 1
ATOM 1541 C C . ILE A 1 192 ? 5.945 -7.695 -15.93 1 91.19 192 ILE A C 1
ATOM 1543 O O . ILE A 1 192 ? 6.84 -7.559 -16.766 1 91.19 192 ILE A O 1
ATOM 1547 N N . LEU A 1 193 ? 6.113 -8.109 -14.781 1 94 193 LEU A N 1
ATOM 1548 C CA . LEU A 1 193 ? 7.391 -8.703 -14.398 1 94 193 LEU A CA 1
ATOM 1549 C C . LEU A 1 193 ? 7.367 -10.211 -14.578 1 94 193 LEU A C 1
ATOM 1551 O O . LEU A 1 193 ? 6.379 -10.867 -14.234 1 94 193 LEU A O 1
ATOM 1555 N N . GLY A 1 194 ? 8.469 -10.742 -15.102 1 93.44 194 GLY A N 1
ATOM 1556 C CA . GLY A 1 194 ? 8.547 -12.18 -15.328 1 93.44 194 GLY A CA 1
ATOM 1557 C C . GLY A 1 194 ? 9.859 -12.781 -14.875 1 93.44 194 GLY A C 1
ATOM 1558 O O . GLY A 1 194 ? 10.93 -12.289 -15.227 1 93.44 194 GLY A O 1
ATOM 1559 N N . ALA A 1 195 ? 9.766 -13.766 -14.031 1 94.69 195 ALA A N 1
ATOM 1560 C CA . ALA A 1 195 ? 10.914 -14.578 -13.648 1 94.69 195 ALA A CA 1
ATOM 1561 C C . ALA A 1 195 ? 10.93 -15.898 -14.406 1 94.69 195 ALA A C 1
ATOM 1563 O O . ALA A 1 195 ? 9.898 -16.547 -14.555 1 94.69 195 ALA A O 1
ATOM 1564 N N . ARG A 1 196 ? 12.086 -16.203 -14.883 1 92.94 196 ARG A N 1
ATOM 1565 C CA . ARG A 1 196 ? 12.164 -17.438 -15.672 1 92.94 196 ARG A CA 1
ATOM 1566 C C . ARG A 1 196 ? 13.562 -18.031 -15.625 1 92.94 196 ARG A C 1
ATOM 1568 O O . ARG A 1 196 ? 14.508 -17.375 -15.188 1 92.94 196 ARG A O 1
ATOM 1575 N N . CYS A 1 197 ? 13.602 -19.312 -15.953 1 94.38 197 CYS A N 1
ATOM 1576 C CA . CYS A 1 197 ? 14.875 -19.969 -16.219 1 94.38 197 CYS A CA 1
ATOM 1577 C C . CYS A 1 197 ? 15.25 -19.844 -17.703 1 94.38 197 CYS A C 1
ATOM 1579 O O . CYS A 1 197 ? 14.484 -20.234 -18.578 1 94.38 197 CYS A O 1
ATOM 1581 N N . CYS A 1 198 ? 16.375 -19.25 -17.906 1 91.88 198 CYS A N 1
ATOM 1582 C CA . CYS A 1 198 ? 16.797 -18.969 -19.266 1 91.88 198 CYS A CA 1
ATOM 1583 C C . CYS A 1 198 ? 17.969 -19.875 -19.672 1 91.88 198 CYS A C 1
ATOM 1585 O O . CYS A 1 198 ? 18.922 -20.047 -18.906 1 91.88 198 CYS A O 1
ATOM 1587 N N . LYS A 1 199 ? 17.781 -20.422 -20.844 1 90.75 199 LYS A N 1
ATOM 1588 C CA . LYS A 1 199 ? 18.859 -21.219 -21.406 1 90.75 199 LYS A CA 1
ATOM 1589 C C . LYS A 1 199 ? 19.844 -20.359 -22.172 1 90.75 199 LYS A C 1
ATOM 1591 O O . LYS A 1 199 ? 19.453 -19.438 -22.891 1 90.75 199 LYS A O 1
ATOM 1596 N N . ALA A 1 200 ? 21.078 -20.672 -21.984 1 85.62 200 ALA A N 1
ATOM 1597 C CA . ALA A 1 200 ? 22.109 -19.953 -22.734 1 85.62 200 ALA A CA 1
ATOM 1598 C C . ALA A 1 200 ? 22 -20.219 -24.234 1 85.62 200 ALA A C 1
ATOM 1600 O O . ALA A 1 200 ? 21.547 -21.297 -24.641 1 85.62 200 ALA A O 1
ATOM 1601 N N . ASP A 1 201 ? 22.328 -19.188 -25.031 1 80.75 201 ASP A N 1
ATOM 1602 C CA . ASP A 1 201 ? 22.25 -19.312 -26.484 1 80.75 201 ASP A CA 1
ATOM 1603 C C . ASP A 1 201 ? 23.156 -20.453 -26.969 1 80.75 201 ASP A C 1
ATOM 1605 O O . ASP A 1 201 ? 22.797 -21.203 -27.875 1 80.75 201 ASP A O 1
ATOM 1609 N N . GLN A 1 202 ? 24.359 -20.391 -26.438 1 80.69 202 GLN A N 1
ATOM 1610 C CA . GLN A 1 202 ? 25.297 -21.453 -26.797 1 80.69 202 GLN A CA 1
ATOM 1611 C C . GLN A 1 202 ? 25.578 -22.344 -25.594 1 80.69 202 GLN A C 1
ATOM 1613 O O . GLN A 1 202 ? 25.922 -21.859 -24.516 1 80.69 202 GLN A O 1
ATOM 1618 N N . GLY A 1 203 ? 25.219 -23.578 -25.641 1 78.31 203 GLY A N 1
ATOM 1619 C CA . GLY A 1 203 ? 25.531 -24.531 -24.578 1 78.31 203 GLY A CA 1
ATOM 1620 C C . GLY A 1 203 ? 24.328 -25.016 -23.812 1 78.31 203 GLY A C 1
ATOM 1621 O O . GLY A 1 203 ? 23.188 -24.859 -24.281 1 78.31 203 GLY A O 1
ATOM 1622 N N . GLU A 1 204 ? 24.578 -25.75 -22.734 1 82.88 204 GLU A N 1
ATOM 1623 C CA . GLU A 1 204 ? 23.531 -26.359 -21.922 1 82.88 204 GLU A CA 1
ATOM 1624 C C . GLU A 1 204 ? 23.406 -25.688 -20.562 1 82.88 204 GLU A C 1
ATOM 1626 O O . GLU A 1 204 ? 22.953 -26.312 -19.594 1 82.88 204 GLU A O 1
ATOM 1631 N N . SER A 1 205 ? 23.828 -24.391 -20.594 1 90.19 205 SER A N 1
ATOM 1632 C CA . SER A 1 205 ? 23.797 -23.734 -19.297 1 90.19 205 SER A CA 1
ATOM 1633 C C . SER A 1 205 ? 22.5 -22.953 -19.094 1 90.19 205 SER A C 1
ATOM 1635 O O . SER A 1 205 ? 21.938 -22.422 -20.062 1 90.19 205 SER A O 1
ATOM 1637 N N . TYR A 1 206 ? 21.969 -23.094 -17.906 1 94.5 206 TYR A N 1
ATOM 1638 C CA . TYR A 1 206 ? 20.75 -22.375 -17.531 1 94.5 206 TYR A CA 1
ATOM 1639 C C . TYR A 1 206 ? 21.016 -21.344 -16.453 1 94.5 206 TYR A C 1
ATOM 1641 O O . TYR A 1 206 ? 21.938 -21.516 -15.633 1 94.5 206 TYR A O 1
ATOM 1649 N N . SER A 1 207 ? 20.312 -20.219 -16.5 1 95.19 207 SER A N 1
ATOM 1650 C CA . SER A 1 207 ? 20.469 -19.172 -15.508 1 95.19 207 SER A CA 1
ATOM 1651 C C . SER A 1 207 ? 19.125 -18.547 -15.156 1 95.19 207 SER A C 1
ATOM 1653 O O . SER A 1 207 ? 18.125 -18.75 -15.859 1 95.19 207 SER A O 1
ATOM 1655 N N . PHE A 1 208 ? 19.141 -17.922 -14.039 1 96.38 208 PHE A N 1
ATOM 1656 C CA . PHE A 1 208 ? 17.938 -17.219 -13.617 1 96.38 208 PHE A CA 1
ATOM 1657 C C . PHE A 1 208 ? 17.812 -15.883 -14.328 1 96.38 208 PHE A C 1
ATOM 1659 O O . PHE A 1 208 ? 18.75 -15.086 -14.328 1 96.38 208 PHE A O 1
ATOM 1666 N N . GLY A 1 209 ? 16.641 -15.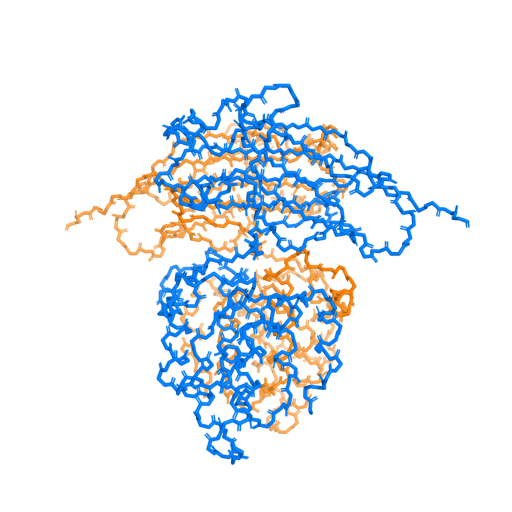727 -14.914 1 95.81 209 GLY A N 1
ATOM 1667 C CA . GLY A 1 209 ? 16.375 -14.484 -15.617 1 95.81 209 GLY A CA 1
ATOM 1668 C C . GLY A 1 209 ? 15.18 -13.727 -15.062 1 95.81 209 GLY A C 1
ATOM 1669 O O . GLY A 1 209 ? 14.234 -14.328 -14.562 1 95.81 209 GLY A O 1
ATOM 1670 N N . LEU A 1 210 ? 15.25 -12.414 -15.047 1 96.38 210 LEU A N 1
ATOM 1671 C CA . LEU A 1 210 ? 14.172 -11.492 -14.703 1 96.38 210 LEU A CA 1
ATOM 1672 C C . LEU A 1 210 ? 13.938 -10.484 -15.82 1 96.38 210 LEU A C 1
ATOM 1674 O O . LEU A 1 210 ? 14.859 -9.773 -16.234 1 96.38 210 LEU A O 1
ATOM 1678 N N . LEU A 1 211 ? 12.688 -10.453 -16.234 1 94.69 211 LEU A N 1
ATOM 1679 C CA . LEU A 1 211 ? 12.367 -9.641 -17.406 1 94.69 211 LEU A CA 1
ATOM 1680 C C . LEU A 1 211 ? 11.172 -8.734 -17.125 1 94.69 211 LEU A C 1
ATOM 1682 O O . LEU A 1 211 ? 10.328 -9.055 -16.297 1 94.69 211 LEU A O 1
ATOM 1686 N N . LEU A 1 212 ? 11.211 -7.613 -17.75 1 93.69 212 LEU A N 1
ATOM 1687 C CA . LEU A 1 212 ? 10.117 -6.648 -17.719 1 93.69 212 LEU A CA 1
ATOM 1688 C C . LEU A 1 212 ? 9.422 -6.562 -19.078 1 93.69 212 LEU A C 1
ATOM 1690 O O . LEU A 1 212 ? 10.062 -6.254 -20.078 1 93.69 212 LEU A O 1
ATOM 1694 N N . TYR A 1 213 ? 8.156 -6.867 -19.031 1 90.25 213 TYR A N 1
ATOM 1695 C CA . TYR A 1 213 ? 7.352 -6.848 -20.25 1 90.25 213 TYR A CA 1
ATOM 1696 C C . TYR A 1 213 ? 6.43 -5.633 -20.281 1 90.25 213 TYR A C 1
ATOM 1698 O O . TYR A 1 213 ? 6.059 -5.109 -19.219 1 90.25 213 TYR A O 1
ATOM 1706 N N . ILE A 1 214 ? 6.16 -5.137 -21.438 1 86.19 214 ILE A N 1
ATOM 1707 C CA . ILE A 1 214 ? 5.148 -4.102 -21.594 1 86.19 214 ILE A CA 1
ATOM 1708 C C . ILE A 1 214 ? 3.803 -4.738 -21.938 1 86.19 214 ILE A C 1
ATOM 1710 O O . ILE A 1 214 ? 3.742 -5.707 -22.703 1 86.19 214 ILE A O 1
ATOM 1714 N N . ASP A 1 215 ? 2.828 -4.363 -21.094 1 76.69 215 ASP A N 1
ATOM 1715 C CA . ASP A 1 215 ? 1.486 -4.891 -21.312 1 76.69 215 ASP A CA 1
ATOM 1716 C C . ASP A 1 215 ? 0.788 -4.137 -22.453 1 76.69 215 ASP A C 1
ATOM 1718 O O . ASP A 1 215 ? 0.541 -2.934 -22.344 1 76.69 215 ASP A O 1
ATOM 1722 N N . LEU A 1 216 ? 0.777 -4.617 -23.656 1 63.78 216 LEU A N 1
ATOM 1723 C CA . LEU A 1 216 ? 0.318 -3.959 -24.875 1 63.78 216 LEU A CA 1
ATOM 1724 C C . LEU A 1 216 ? -1.197 -3.787 -24.859 1 63.78 216 LEU A C 1
ATOM 1726 O O . LEU A 1 216 ? -1.807 -3.535 -25.906 1 63.78 216 LEU A O 1
ATOM 1730 N N . GLU A 1 217 ? -1.834 -3.957 -23.812 1 55.56 217 GLU A N 1
ATOM 1731 C CA . GLU A 1 217 ? -3.232 -3.596 -24.031 1 55.56 217 GLU A CA 1
ATOM 1732 C C . GLU A 1 217 ? -3.354 -2.203 -24.641 1 55.56 217 GLU A C 1
ATOM 1734 O O . GLU A 1 217 ? -4.426 -1.82 -25.125 1 55.56 217 GLU A O 1
ATOM 1739 N N . LEU A 1 218 ? -2.553 -1.282 -24.281 1 50.31 218 LEU A N 1
ATOM 1740 C CA . LEU A 1 218 ? -2.861 0.034 -24.828 1 50.31 218 LEU A CA 1
ATOM 1741 C C . LEU A 1 218 ? -2.562 0.085 -26.328 1 50.31 218 LEU A C 1
ATOM 1743 O O . LEU A 1 218 ? -1.485 -0.323 -26.766 1 50.31 218 LEU A O 1
ATOM 1747 N N . LYS A 1 219 ? -3.578 -0.022 -27.078 1 48.34 219 LYS A N 1
ATOM 1748 C CA . LYS A 1 219 ? -3.764 -0.003 -28.531 1 48.34 219 LYS A CA 1
ATOM 1749 C C . LYS A 1 219 ? -2.693 0.847 -29.203 1 48.34 219 LYS A C 1
ATOM 1751 O O . LYS A 1 219 ? -2.4 0.654 -30.391 1 48.34 219 LYS A O 1
ATOM 1756 N N . GLY A 1 220 ? -2.291 2.084 -28.609 1 51.41 220 GLY A N 1
ATOM 1757 C CA . GLY A 1 220 ? -1.57 2.98 -29.5 1 51.41 220 GLY A CA 1
ATOM 1758 C C . GLY A 1 220 ? -0.065 2.807 -29.438 1 51.41 220 GLY A C 1
ATOM 1759 O O . GLY A 1 220 ? 0.457 2.236 -28.469 1 51.41 220 GLY A O 1
ATOM 1760 N N . SER A 1 221 ? 0.533 2.807 -30.672 1 56.91 221 SER A N 1
ATOM 1761 C CA . SER A 1 221 ? 1.978 2.75 -30.875 1 56.91 221 SER A CA 1
ATOM 1762 C C . SER A 1 221 ? 2.705 3.699 -29.922 1 56.91 221 SER A C 1
ATOM 1764 O O . SER A 1 221 ? 2.744 4.91 -30.172 1 56.91 221 SER A O 1
ATOM 1766 N N . THR A 1 222 ? 2.719 3.602 -28.578 1 69.69 222 THR A N 1
ATOM 1767 C CA . THR A 1 222 ? 3.41 4.52 -27.688 1 69.69 222 THR A CA 1
ATOM 1768 C C . THR A 1 222 ? 4.789 3.98 -27.312 1 69.69 222 THR A C 1
ATOM 1770 O O . THR A 1 222 ? 4.957 2.775 -27.125 1 69.69 222 THR A O 1
ATOM 1773 N N . CYS A 1 223 ? 5.793 4.789 -27.797 1 81.56 223 CYS A N 1
ATOM 1774 C CA . CYS A 1 223 ? 7.152 4.551 -27.328 1 81.56 223 CYS A CA 1
ATOM 1775 C C . CYS A 1 223 ? 7.344 5.078 -25.906 1 81.56 223 CYS A C 1
ATOM 1777 O O . CYS A 1 223 ? 7.023 6.234 -25.625 1 81.56 223 CYS A O 1
ATOM 1779 N N . VAL A 1 224 ? 7.66 4.102 -25.078 1 88.88 224 VAL A N 1
ATOM 1780 C CA . VAL A 1 224 ? 7.863 4.488 -23.688 1 88.88 224 VAL A CA 1
ATOM 1781 C C . VAL A 1 224 ? 9.312 4.215 -23.281 1 88.88 224 VAL A C 1
ATOM 1783 O O . VAL A 1 224 ? 9.812 3.104 -23.453 1 88.88 224 VAL A O 1
ATOM 1786 N N . THR A 1 225 ? 9.969 5.277 -22.828 1 93.12 225 THR A N 1
ATOM 1787 C CA . THR A 1 225 ? 11.312 5.129 -22.297 1 93.12 225 THR A CA 1
ATOM 1788 C C . THR A 1 225 ? 11.289 5.031 -20.781 1 93.12 225 THR A C 1
ATOM 1790 O O . THR A 1 225 ? 10.68 5.867 -20.109 1 93.12 225 THR A O 1
ATOM 1793 N N . VAL A 1 226 ? 11.922 3.967 -20.312 1 93.44 226 VAL A N 1
ATOM 1794 C CA . VAL A 1 226 ? 11.875 3.744 -18.859 1 93.44 226 VAL A CA 1
ATOM 1795 C C . VAL A 1 226 ? 13.289 3.582 -18.312 1 93.44 226 VAL A C 1
ATOM 1797 O O . VAL A 1 226 ? 14.188 3.125 -19.031 1 93.44 226 VAL A O 1
ATOM 1800 N N . ASP A 1 227 ? 13.516 4.098 -17.141 1 95.19 227 ASP A N 1
ATOM 1801 C CA . ASP A 1 227 ? 14.648 3.701 -16.312 1 95.19 227 ASP A CA 1
ATOM 1802 C C . ASP A 1 227 ? 14.258 2.572 -15.359 1 95.19 227 ASP A C 1
ATOM 1804 O O . ASP A 1 227 ? 13.227 2.643 -14.688 1 95.19 227 ASP A O 1
ATOM 1808 N N . TYR A 1 228 ? 15.023 1.493 -15.383 1 95.5 228 TYR A N 1
ATOM 1809 C CA . TYR A 1 228 ? 14.672 0.365 -14.523 1 95.5 228 TYR A CA 1
ATOM 1810 C C . TYR A 1 228 ? 15.891 -0.112 -13.734 1 95.5 228 TYR A C 1
ATOM 1812 O O . TYR A 1 228 ? 17.031 0.095 -14.156 1 95.5 228 TYR A O 1
ATOM 1820 N N . GLU A 1 229 ? 15.648 -0.617 -12.555 1 97 229 GLU A N 1
ATOM 1821 C CA . GLU A 1 229 ? 16.656 -1.236 -11.711 1 97 229 GLU A CA 1
ATOM 1822 C C . GLU A 1 229 ? 16.141 -2.52 -11.07 1 97 229 GLU A C 1
ATOM 1824 O O . GLU A 1 229 ? 15.07 -2.523 -10.453 1 97 229 GLU A O 1
ATOM 1829 N N . PHE A 1 230 ? 16.891 -3.594 -11.312 1 97.62 230 PHE A N 1
ATOM 1830 C CA . PHE A 1 230 ? 16.625 -4.855 -10.641 1 97.62 230 PHE A CA 1
ATOM 1831 C C . PHE A 1 230 ? 17.578 -5.066 -9.469 1 97.62 230 PHE A C 1
ATOM 1833 O O . PHE A 1 230 ? 18.797 -4.922 -9.625 1 97.62 230 PHE A O 1
ATOM 1840 N N . ALA A 1 231 ? 17.016 -5.359 -8.328 1 97.44 231 ALA A N 1
ATOM 1841 C CA . ALA A 1 231 ? 17.828 -5.586 -7.137 1 97.44 231 ALA A CA 1
ATOM 1842 C C . ALA A 1 231 ? 17.359 -6.82 -6.375 1 97.44 231 ALA A C 1
ATOM 1844 O O . ALA A 1 231 ? 16.234 -7.285 -6.57 1 97.44 231 ALA A O 1
ATOM 1845 N N . ALA A 1 232 ? 18.219 -7.41 -5.633 1 97.56 232 ALA A N 1
ATOM 1846 C CA . ALA A 1 232 ? 17.906 -8.562 -4.785 1 97.56 232 ALA A CA 1
ATOM 1847 C C . ALA A 1 232 ? 18.562 -8.43 -3.416 1 97.56 232 ALA A C 1
ATOM 1849 O O . ALA A 1 232 ? 19.625 -7.809 -3.285 1 97.56 232 ALA A O 1
ATOM 1850 N N . ARG A 1 233 ? 17.844 -8.922 -2.422 1 96.69 233 ARG A N 1
ATOM 1851 C CA . ARG A 1 233 ? 18.469 -8.953 -1.101 1 96.69 233 ARG A CA 1
ATOM 1852 C C . ARG A 1 233 ? 19.578 -9.992 -1.042 1 96.69 233 ARG A C 1
ATOM 1854 O O . ARG A 1 233 ? 19.469 -11.07 -1.637 1 96.69 233 ARG A O 1
ATOM 1861 N N . THR A 1 234 ? 20.594 -9.586 -0.388 1 93.25 234 THR A N 1
ATOM 1862 C CA . THR A 1 234 ? 21.719 -10.508 -0.246 1 93.25 234 THR A CA 1
ATOM 1863 C C . THR A 1 234 ? 22.234 -10.523 1.193 1 93.25 234 THR A C 1
ATOM 1865 O O . THR A 1 234 ? 22.062 -9.547 1.929 1 93.25 234 THR A O 1
ATOM 1868 N N . ARG A 1 235 ? 22.734 -11.641 1.592 1 91.88 235 ARG A N 1
ATOM 1869 C CA . ARG A 1 235 ? 23.422 -11.75 2.879 1 91.88 235 ARG A CA 1
ATOM 1870 C C . ARG A 1 235 ? 24.844 -11.219 2.787 1 91.88 235 ARG A C 1
ATOM 1872 O O . ARG A 1 235 ? 25.484 -11.312 1.737 1 91.88 235 ARG A O 1
ATOM 1879 N N . PRO A 1 236 ? 25.297 -10.539 3.887 1 87.94 236 PRO A N 1
ATOM 1880 C CA . PRO A 1 236 ? 24.734 -10.516 5.246 1 87.94 236 PRO A CA 1
ATOM 1881 C C . PRO A 1 236 ? 23.875 -9.289 5.508 1 87.94 236 PRO A C 1
ATOM 1883 O O . PRO A 1 236 ? 23.125 -9.266 6.488 1 87.94 236 PRO A O 1
ATOM 1886 N N . SER A 1 237 ? 23.953 -8.305 4.672 1 83.44 237 SER A N 1
ATOM 1887 C CA . SER A 1 237 ? 23.312 -7.031 4.973 1 83.44 237 SER A CA 1
ATOM 1888 C C . SER A 1 237 ? 21.781 -7.16 4.918 1 83.44 237 SER A C 1
ATOM 1890 O O . SER A 1 237 ? 21.078 -6.488 5.668 1 83.44 237 SER A O 1
ATOM 1892 N N . ARG A 1 238 ? 21.281 -8.078 4.074 1 88.5 238 ARG A N 1
ATOM 1893 C CA . ARG A 1 238 ? 19.859 -8.289 3.857 1 88.5 238 ARG A CA 1
ATOM 1894 C C . ARG A 1 238 ? 19.234 -7.086 3.162 1 88.5 238 ARG A C 1
ATOM 1896 O O . ARG A 1 238 ? 18 -6.941 3.145 1 88.5 238 ARG A O 1
ATOM 1903 N N . GLN A 1 239 ? 20.125 -6.219 2.695 1 89.19 239 GLN A N 1
ATOM 1904 C CA . GLN A 1 239 ? 19.672 -5.055 1.94 1 89.19 239 GLN A CA 1
ATOM 1905 C C . GLN A 1 239 ? 19.578 -5.371 0.451 1 89.19 239 GLN A C 1
ATOM 1907 O O . GLN A 1 239 ? 20.188 -6.332 -0.028 1 89.19 239 GLN A O 1
ATOM 1912 N N . PHE A 1 240 ? 18.797 -4.676 -0.185 1 94.44 240 PHE A N 1
ATOM 1913 C CA . PHE A 1 240 ? 18.703 -4.828 -1.632 1 94.44 240 PHE A CA 1
ATOM 1914 C C . PHE A 1 240 ? 19.953 -4.305 -2.316 1 94.44 240 PHE A C 1
ATOM 1916 O O . PHE A 1 240 ? 20.359 -3.164 -2.088 1 94.44 240 PHE A O 1
ATOM 1923 N N . VAL A 1 241 ? 20.5 -5.16 -3.1 1 94.88 241 VAL A N 1
ATOM 1924 C CA . VAL A 1 241 ? 21.688 -4.797 -3.881 1 94.88 241 VAL A CA 1
ATOM 1925 C C . VAL A 1 241 ? 21.344 -4.809 -5.367 1 94.88 241 VAL A C 1
ATOM 1927 O O . VAL A 1 241 ? 20.75 -5.77 -5.867 1 94.88 241 VAL A O 1
ATOM 1930 N N . SER A 1 242 ? 21.734 -3.762 -6.035 1 95.12 242 SER A N 1
ATOM 1931 C CA . SER A 1 242 ? 21.453 -3.629 -7.457 1 95.12 242 SER A CA 1
ATOM 1932 C C . SER A 1 242 ? 22.156 -4.707 -8.273 1 95.12 242 SER A C 1
ATOM 1934 O O . SER A 1 242 ? 23.359 -4.953 -8.078 1 95.12 242 SER A O 1
ATOM 1936 N N . LYS A 1 243 ? 21.453 -5.355 -9.102 1 96.25 243 LYS A N 1
ATOM 1937 C CA . LYS A 1 243 ? 22 -6.391 -9.969 1 96.25 243 LYS A CA 1
ATOM 1938 C C . LYS A 1 243 ? 22.078 -5.906 -11.414 1 96.25 243 LYS A C 1
ATOM 1940 O O . LYS A 1 243 ? 22.938 -6.348 -12.18 1 96.25 243 LYS A O 1
ATOM 1945 N N . LEU A 1 244 ? 21.109 -5.148 -11.766 1 95.62 244 LEU A N 1
ATOM 1946 C CA . LEU A 1 244 ? 21.016 -4.625 -13.125 1 95.62 244 LEU A CA 1
ATOM 1947 C C . LEU A 1 244 ? 20.281 -3.289 -13.148 1 95.62 244 LEU A C 1
ATOM 1949 O O . LEU A 1 244 ? 19.281 -3.113 -12.438 1 95.62 244 LEU A O 1
ATOM 1953 N N . ASN A 1 245 ? 20.766 -2.342 -13.828 1 94.25 245 ASN A N 1
ATOM 1954 C CA . ASN A 1 245 ? 20.062 -1.084 -14.055 1 94.25 245 ASN A CA 1
ATOM 1955 C C . ASN A 1 245 ? 20.344 -0.533 -15.445 1 94.25 245 ASN A C 1
ATOM 1957 O O . ASN A 1 245 ? 21.344 -0.877 -16.078 1 94.25 245 ASN A O 1
ATOM 1961 N N . GLY A 1 246 ? 19.328 0.15 -15.984 1 93.38 246 GLY A N 1
ATOM 1962 C CA . GLY A 1 246 ? 19.5 0.715 -17.312 1 93.38 246 GLY A CA 1
ATOM 1963 C C . GLY A 1 246 ? 18.281 1.487 -17.797 1 93.38 246 GLY A C 1
ATOM 1964 O O . GLY A 1 246 ? 17.312 1.645 -17.062 1 93.38 246 GLY A O 1
ATOM 1965 N N . ARG A 1 247 ? 18.547 2.127 -18.984 1 94.31 247 ARG A N 1
ATOM 1966 C CA . ARG A 1 247 ? 17.469 2.836 -19.688 1 94.31 247 ARG A CA 1
ATOM 1967 C C . ARG A 1 247 ? 17.062 2.09 -20.953 1 94.31 247 ARG A C 1
ATOM 1969 O O . ARG A 1 247 ? 17.906 1.554 -21.656 1 94.31 247 ARG A O 1
ATOM 1976 N N . HIS A 1 248 ? 15.812 1.894 -21.094 1 93.19 248 HIS A N 1
ATOM 1977 C CA . HIS A 1 248 ? 15.32 1.173 -22.266 1 93.19 248 HIS A CA 1
ATOM 1978 C C . HIS A 1 248 ? 14.094 1.851 -22.859 1 93.19 248 HIS A C 1
ATOM 1980 O O . HIS A 1 248 ? 13.227 2.33 -22.109 1 93.19 248 HIS A O 1
ATOM 1986 N N . THR A 1 249 ? 14.07 1.903 -24.141 1 91.19 249 THR A N 1
ATOM 1987 C CA . THR A 1 249 ? 12.891 2.402 -24.844 1 91.19 249 THR A CA 1
ATOM 1988 C C . THR A 1 249 ? 12.117 1.253 -25.484 1 91.19 249 THR A C 1
ATOM 1990 O O . THR A 1 249 ? 12.633 0.556 -26.359 1 91.19 249 THR A O 1
ATOM 1993 N N . PHE A 1 250 ? 10.938 1.099 -24.953 1 87.5 250 PHE A N 1
ATOM 1994 C CA . PHE A 1 250 ? 10.07 0.083 -25.531 1 87.5 250 PHE A CA 1
ATOM 1995 C C . PHE A 1 250 ? 9.461 0.573 -26.844 1 87.5 250 PHE A C 1
ATOM 1997 O O . PHE A 1 250 ? 8.727 1.562 -26.859 1 87.5 250 PHE A O 1
ATOM 2004 N N . SER A 1 251 ? 9.898 0.003 -27.875 1 79.94 251 SER A N 1
ATOM 2005 C CA . SER A 1 251 ? 9.32 0.307 -29.188 1 79.94 251 SER A CA 1
ATOM 2006 C C . SER A 1 251 ? 8.562 -0.889 -29.75 1 79.94 251 SER A C 1
ATOM 2008 O O . SER A 1 251 ? 7.832 -0.76 -30.734 1 79.94 251 SER A O 1
ATOM 2010 N N . ASP A 1 252 ? 8.852 -1.99 -29.125 1 77.12 252 ASP A N 1
ATOM 2011 C CA . ASP A 1 252 ? 8.18 -3.23 -29.5 1 77.12 252 ASP A CA 1
ATOM 2012 C C . ASP A 1 252 ? 7.754 -4.023 -28.266 1 77.12 252 ASP A C 1
ATOM 2014 O O . ASP A 1 252 ? 7.766 -3.498 -27.141 1 77.12 252 ASP A O 1
ATOM 2018 N N . LYS A 1 253 ? 7.246 -5.141 -28.484 1 76.75 253 LYS A N 1
ATOM 2019 C CA . LYS A 1 253 ? 6.684 -5.953 -27.422 1 76.75 253 LYS A CA 1
ATOM 2020 C C . LYS A 1 253 ? 7.766 -6.773 -26.719 1 76.75 253 LYS A C 1
ATOM 2022 O O . LYS A 1 253 ? 7.48 -7.523 -25.781 1 76.75 253 LYS A O 1
ATOM 2027 N N . PHE A 1 254 ? 9 -6.508 -27.094 1 81 254 PHE A N 1
ATOM 2028 C CA . PHE A 1 254 ? 10.047 -7.336 -26.5 1 81 254 PHE A CA 1
ATOM 2029 C C . PHE A 1 254 ? 10.398 -6.863 -25.109 1 81 254 PHE A C 1
ATOM 2031 O O . PHE A 1 254 ? 10.469 -5.66 -24.844 1 81 254 PHE A O 1
ATOM 2038 N N . PRO A 1 255 ? 10.609 -7.848 -24.328 1 87.56 255 PRO A N 1
ATOM 2039 C CA . PRO A 1 255 ? 10.906 -7.496 -22.938 1 87.56 255 PRO A CA 1
ATOM 2040 C C . PRO A 1 255 ? 12.344 -7.016 -22.75 1 87.56 255 PRO A C 1
ATOM 2042 O O . PRO A 1 255 ? 13.195 -7.246 -23.609 1 87.56 255 PRO A O 1
ATOM 2045 N N . VAL A 1 256 ? 12.492 -6.277 -21.672 1 89.12 256 VAL A N 1
ATOM 2046 C CA . VAL A 1 256 ? 13.828 -5.848 -21.281 1 89.12 256 VAL A CA 1
ATOM 2047 C C . VAL A 1 256 ? 14.195 -6.484 -19.938 1 89.12 256 VAL A C 1
ATOM 2049 O O . VAL A 1 256 ? 13.32 -6.91 -19.188 1 89.12 256 VAL A O 1
ATOM 2052 N N . GLY A 1 257 ? 15.438 -6.625 -19.703 1 90.44 257 GLY A N 1
ATOM 2053 C CA . GLY A 1 257 ? 15.93 -7.211 -18.453 1 90.44 257 GLY A CA 1
ATOM 2054 C C . GLY A 1 257 ? 17.156 -8.07 -18.641 1 90.44 257 GLY A C 1
ATOM 2055 O O . GLY A 1 257 ? 18.078 -7.703 -19.391 1 90.44 257 GLY A O 1
ATOM 2056 N N . SER A 1 258 ? 17.234 -9.023 -17.766 1 90.75 258 SER A N 1
ATOM 2057 C CA . SER A 1 258 ? 18.422 -9.875 -17.812 1 90.75 258 SER A CA 1
ATOM 2058 C C . SER A 1 258 ? 18.047 -11.352 -17.812 1 90.75 258 SER A C 1
ATOM 2060 O O . SER A 1 258 ? 17.203 -11.773 -17.016 1 90.75 258 SER A O 1
ATOM 2062 N N . ARG A 1 259 ? 18.688 -12.039 -18.703 1 90.56 259 ARG A N 1
ATOM 2063 C CA . ARG A 1 259 ? 18.547 -13.492 -18.734 1 90.56 259 ARG A CA 1
ATOM 2064 C C . ARG A 1 259 ? 19.516 -14.148 -17.75 1 90.56 259 ARG A C 1
ATOM 2066 O O . ARG A 1 259 ? 19.438 -15.352 -17.516 1 90.56 259 ARG A O 1
ATOM 2073 N N . TYR A 1 260 ? 20.406 -13.258 -17.297 1 91.94 260 TYR A N 1
ATOM 2074 C CA . TYR A 1 260 ? 21.422 -13.695 -16.359 1 91.94 260 TYR A CA 1
ATOM 2075 C C . TYR A 1 260 ? 21.547 -12.719 -15.195 1 91.94 260 TYR A C 1
ATOM 2077 O O . TYR A 1 260 ? 22.594 -12.117 -14.992 1 91.94 260 TYR A O 1
ATOM 2085 N N . LEU A 1 261 ? 20.578 -12.711 -14.406 1 94.88 261 LEU A N 1
ATOM 2086 C CA . LEU A 1 261 ? 20.5 -11.656 -13.406 1 94.88 261 LEU A CA 1
ATOM 2087 C C . LEU A 1 261 ? 21.641 -11.773 -12.398 1 94.88 261 LEU A C 1
ATOM 2089 O O . LEU A 1 261 ? 22.25 -10.766 -12.023 1 94.88 261 LEU A O 1
ATOM 2093 N N . PHE A 1 262 ? 21.922 -13.016 -12.008 1 95.06 262 PHE A N 1
ATOM 2094 C CA . PHE A 1 262 ? 22.922 -13.219 -10.969 1 95.06 262 PHE A CA 1
ATOM 2095 C C . PHE A 1 262 ? 24.266 -13.656 -11.57 1 95.06 262 PHE A C 1
ATOM 2097 O O . PHE A 1 262 ? 25.219 -13.898 -10.844 1 95.06 262 PHE A O 1
ATOM 2104 N N . TRP A 1 263 ? 24.344 -13.891 -12.805 1 92.12 263 TRP A N 1
ATOM 2105 C CA . TRP A 1 263 ? 25.547 -14.211 -13.57 1 92.12 263 TRP A CA 1
ATOM 2106 C C . TRP A 1 263 ? 26.156 -15.516 -13.094 1 92.12 263 TRP A C 1
ATOM 2108 O O . TRP A 1 263 ? 27.391 -15.617 -12.945 1 92.12 263 TRP A O 1
ATOM 2118 N N . VAL A 1 264 ? 25.406 -16.438 -12.664 1 93.44 264 VAL A N 1
ATOM 2119 C CA . VAL A 1 264 ? 25.844 -17.766 -12.25 1 93.44 264 VAL A CA 1
ATOM 2120 C C . VAL A 1 264 ? 24.938 -18.828 -12.883 1 93.44 264 VAL A C 1
ATOM 2122 O O . VAL A 1 264 ? 23.781 -18.562 -13.195 1 93.44 264 VAL A O 1
ATOM 2125 N N . PRO A 1 265 ? 25.562 -20.031 -13.078 1 93.88 265 PRO A N 1
ATOM 2126 C CA . PRO A 1 265 ? 24.734 -21.109 -13.617 1 93.88 265 PRO A CA 1
ATOM 2127 C C . PRO A 1 265 ? 23.609 -21.5 -12.664 1 93.88 265 PRO A C 1
ATOM 2129 O O . PRO A 1 265 ? 23.672 -21.234 -11.461 1 93.88 265 PRO A O 1
ATOM 2132 N N . TRP A 1 266 ? 22.578 -22.141 -13.156 1 95.31 266 TRP A N 1
ATOM 2133 C CA . TRP A 1 266 ? 21.344 -22.453 -12.445 1 95.31 266 TRP A CA 1
ATOM 2134 C C . TRP A 1 266 ? 21.641 -23.25 -11.164 1 95.31 266 TRP A C 1
ATOM 2136 O O . TRP A 1 266 ? 21.078 -22.953 -10.109 1 95.31 266 TRP A O 1
ATOM 2146 N N . GLN A 1 267 ? 22.547 -24.219 -11.25 1 94.06 267 GLN A N 1
ATOM 2147 C CA . GLN A 1 267 ? 22.844 -25.062 -10.102 1 94.06 267 GLN A CA 1
ATOM 2148 C C . GLN A 1 267 ? 23.484 -24.25 -8.977 1 94.06 267 GLN A C 1
ATOM 2150 O O . GLN A 1 267 ? 23.156 -24.438 -7.801 1 94.06 267 GLN A O 1
ATOM 2155 N N . THR A 1 268 ? 24.328 -23.359 -9.375 1 95.75 268 THR A N 1
ATOM 2156 C CA . THR A 1 268 ? 24.984 -22.484 -8.398 1 95.75 268 THR A CA 1
ATOM 2157 C C . THR A 1 268 ? 23.969 -21.516 -7.793 1 95.75 268 THR A C 1
ATOM 2159 O O . THR A 1 268 ? 24.016 -21.234 -6.59 1 95.75 268 THR A O 1
ATOM 2162 N N . PHE A 1 269 ? 23.125 -21.094 -8.656 1 96.44 269 PHE A N 1
ATOM 2163 C CA . PHE A 1 269 ? 22.078 -20.188 -8.211 1 96.44 269 PHE A CA 1
ATOM 2164 C C . PHE A 1 269 ? 21.188 -20.844 -7.172 1 96.44 269 PHE A C 1
ATOM 2166 O O . PHE A 1 269 ? 20.906 -20.266 -6.117 1 96.44 269 PHE A O 1
ATOM 2173 N N . MET A 1 270 ? 20.797 -22.016 -7.406 1 96.38 270 MET A N 1
ATOM 2174 C CA . MET A 1 270 ? 19.875 -22.719 -6.535 1 96.38 270 MET A CA 1
ATOM 2175 C C . MET A 1 270 ? 20.547 -23.109 -5.223 1 96.38 270 MET A C 1
ATOM 2177 O O . MET A 1 270 ? 19.875 -23.297 -4.207 1 96.38 270 MET A O 1
ATOM 2181 N N . ALA A 1 271 ? 21.828 -23.109 -5.242 1 96.06 271 ALA A N 1
ATOM 2182 C CA . ALA A 1 271 ? 22.547 -23.531 -4.051 1 96.06 271 ALA A CA 1
ATOM 2183 C C . ALA A 1 271 ? 23.062 -22.328 -3.266 1 96.06 271 ALA A C 1
ATOM 2185 O O . ALA A 1 271 ? 23.656 -22.484 -2.197 1 96.06 271 ALA A O 1
ATOM 2186 N N . ASP A 1 272 ? 22.812 -21.156 -3.723 1 95.06 272 ASP A N 1
ATOM 2187 C CA . ASP A 1 272 ? 23.391 -19.953 -3.133 1 95.06 272 ASP A CA 1
ATOM 2188 C C . ASP A 1 272 ? 22.594 -19.5 -1.914 1 95.06 272 ASP A C 1
ATOM 2190 O O . ASP A 1 272 ? 21.547 -18.844 -2.055 1 95.06 272 ASP A O 1
ATOM 2194 N N . ASP A 1 273 ? 23.125 -19.609 -0.838 1 92.62 273 ASP A N 1
ATOM 2195 C CA . ASP A 1 273 ? 22.438 -19.266 0.403 1 92.62 273 ASP A CA 1
ATOM 2196 C C . ASP A 1 273 ? 22.531 -17.766 0.681 1 92.62 273 ASP A C 1
ATOM 2198 O O . ASP A 1 273 ? 21.828 -17.25 1.55 1 92.62 273 ASP A O 1
ATOM 2202 N N . SER A 1 274 ? 23.375 -17.141 -0.061 1 93 274 SER A N 1
ATOM 2203 C CA . SER A 1 274 ? 23.516 -15.703 0.143 1 93 274 SER A CA 1
ATOM 2204 C C . SER A 1 274 ? 22.359 -14.938 -0.488 1 93 274 SER A C 1
ATOM 2206 O O . SER A 1 274 ? 22.062 -13.805 -0.105 1 93 274 SER A O 1
ATOM 2208 N N . ILE A 1 275 ? 21.734 -15.594 -1.435 1 94.88 275 ILE A N 1
ATOM 2209 C CA . ILE A 1 275 ? 20.656 -14.906 -2.129 1 94.88 275 ILE A CA 1
ATOM 2210 C C . ILE A 1 275 ? 19.297 -15.414 -1.62 1 94.88 275 ILE A C 1
ATOM 2212 O O . ILE A 1 275 ? 18.328 -14.656 -1.55 1 94.88 275 ILE A O 1
ATOM 2216 N N . PHE A 1 276 ? 19.281 -16.672 -1.316 1 96.31 276 PHE A N 1
ATOM 2217 C CA . PHE A 1 276 ? 18.078 -17.219 -0.691 1 96.31 276 PHE A CA 1
ATOM 2218 C C . PHE A 1 276 ? 18.125 -17.031 0.821 1 96.31 276 PHE A C 1
ATOM 2220 O O . PHE A 1 276 ? 18.766 -17.812 1.53 1 96.31 276 PHE A O 1
ATOM 2227 N N . ILE A 1 277 ? 17.422 -16.031 1.259 1 95.25 277 ILE A N 1
ATOM 2228 C CA . ILE A 1 277 ? 17.391 -15.727 2.688 1 95.25 277 ILE A CA 1
ATOM 2229 C C . ILE A 1 277 ? 16.188 -16.438 3.328 1 95.25 277 ILE A C 1
ATOM 2231 O O . ILE A 1 277 ? 15.039 -16.078 3.07 1 95.25 277 ILE A O 1
ATOM 2235 N N . ASP A 1 278 ? 16.422 -17.391 4.219 1 92.19 278 ASP A N 1
ATOM 2236 C CA . ASP A 1 278 ? 15.383 -18.203 4.832 1 92.19 278 ASP A CA 1
ATOM 2237 C C . ASP A 1 278 ? 14.5 -18.859 3.77 1 92.19 278 ASP A C 1
ATOM 2239 O O . ASP A 1 278 ? 13.273 -18.875 3.891 1 92.19 278 ASP A O 1
ATOM 2243 N N . GLY A 1 279 ? 15.117 -19.203 2.666 1 93.44 279 GLY A N 1
ATOM 2244 C CA . GLY A 1 279 ? 14.453 -19.969 1.622 1 93.44 279 GLY A CA 1
ATOM 2245 C C . GLY A 1 279 ? 13.68 -19.094 0.647 1 93.44 279 GLY A C 1
ATOM 2246 O O . GLY A 1 279 ? 12.875 -19.594 -0.142 1 93.44 279 GLY A O 1
ATOM 2247 N N . VAL A 1 280 ? 13.898 -17.797 0.754 1 95.19 280 VAL A N 1
ATOM 2248 C CA . VAL A 1 280 ? 13.125 -16.922 -0.115 1 95.19 280 VAL A CA 1
ATOM 2249 C C . VAL A 1 280 ? 14.062 -15.961 -0.847 1 95.19 280 VAL A C 1
ATOM 2251 O O . VAL A 1 280 ? 14.992 -15.422 -0.251 1 95.19 280 VAL A O 1
ATOM 2254 N N . LEU A 1 281 ? 13.867 -15.875 -2.139 1 96.69 281 LEU A N 1
ATOM 2255 C CA . LEU A 1 281 ? 14.531 -14.867 -2.953 1 96.69 281 LEU A CA 1
ATOM 2256 C C . LEU A 1 281 ? 13.727 -13.57 -2.971 1 96.69 281 LEU A C 1
ATOM 2258 O O . LEU A 1 281 ? 12.578 -13.547 -3.408 1 96.69 281 LEU A O 1
ATOM 2262 N N . HIS A 1 282 ? 14.312 -12.492 -2.455 1 96.81 282 HIS A N 1
ATOM 2263 C CA . HIS A 1 282 ? 13.641 -11.203 -2.387 1 96.81 282 HIS A CA 1
ATOM 2264 C C . HIS A 1 282 ? 14.102 -10.281 -3.512 1 96.81 282 HIS A C 1
ATOM 2266 O O . HIS A 1 282 ? 15.266 -9.883 -3.555 1 96.81 282 HIS A O 1
ATOM 2272 N N . LEU A 1 283 ? 13.203 -9.961 -4.375 1 97.31 283 LEU A N 1
ATOM 2273 C CA . LEU A 1 283 ? 13.531 -9.133 -5.527 1 97.31 283 LEU A CA 1
ATOM 2274 C C . LEU A 1 283 ? 12.836 -7.777 -5.441 1 97.31 283 LEU A C 1
ATOM 2276 O O . LEU A 1 283 ? 11.75 -7.668 -4.867 1 97.31 283 LEU A O 1
ATOM 2280 N N . ARG A 1 284 ? 13.43 -6.77 -5.918 1 97.5 284 ARG A N 1
ATOM 2281 C CA . ARG A 1 284 ? 12.875 -5.426 -6.039 1 97.5 284 ARG A CA 1
ATOM 2282 C C . ARG A 1 284 ? 13.086 -4.863 -7.441 1 97.5 284 ARG A C 1
ATOM 2284 O O . ARG A 1 284 ? 14.164 -5.035 -8.023 1 97.5 284 ARG A O 1
ATOM 2291 N N . VAL A 1 285 ? 12.117 -4.293 -7.977 1 97 285 VAL A N 1
ATOM 2292 C CA . VAL A 1 285 ? 12.211 -3.627 -9.273 1 97 285 VAL A CA 1
ATOM 2293 C C . VAL A 1 285 ? 11.812 -2.162 -9.133 1 97 285 VAL A C 1
ATOM 2295 O O . VAL A 1 285 ? 10.75 -1.854 -8.578 1 97 285 VAL A O 1
ATOM 2298 N N . ASP A 1 286 ? 12.656 -1.291 -9.5 1 96.62 286 ASP A N 1
ATOM 2299 C CA . ASP A 1 286 ? 12.398 0.145 -9.547 1 96.62 286 ASP A CA 1
ATOM 2300 C C . ASP A 1 286 ? 12.203 0.619 -10.992 1 96.62 286 ASP A C 1
ATOM 2302 O O . ASP A 1 286 ? 13.133 0.539 -11.805 1 96.62 286 ASP A O 1
ATOM 2306 N N . LEU A 1 287 ? 11.031 1.086 -11.273 1 95.81 287 LEU A N 1
ATOM 2307 C CA . LEU A 1 287 ? 10.688 1.479 -12.641 1 95.81 287 LEU A CA 1
ATOM 2308 C C . LEU A 1 287 ? 10.234 2.936 -12.688 1 95.81 287 LEU A C 1
ATOM 2310 O O . LEU A 1 287 ? 9.336 3.336 -11.945 1 95.81 287 LEU A O 1
ATOM 2314 N N . THR A 1 288 ? 10.859 3.75 -13.461 1 94.69 288 THR A N 1
ATOM 2315 C CA . THR A 1 288 ? 10.492 5.148 -13.672 1 94.69 288 THR A CA 1
ATOM 2316 C C . THR A 1 288 ? 10.266 5.434 -15.148 1 94.69 288 THR A C 1
ATOM 2318 O O . THR A 1 288 ? 11.094 5.066 -15.992 1 94.69 288 THR A O 1
ATOM 2321 N N . VAL A 1 289 ? 9.219 6.023 -15.469 1 91.69 289 VAL A N 1
ATOM 2322 C CA . VAL A 1 289 ? 8.961 6.418 -16.844 1 91.69 289 VAL A CA 1
ATOM 2323 C C . VAL A 1 289 ? 9.562 7.797 -17.125 1 91.69 289 VAL A C 1
ATOM 2325 O O . VAL A 1 289 ? 9.203 8.773 -16.453 1 91.69 289 VAL A O 1
ATOM 2328 N N . VAL A 1 290 ? 10.422 7.852 -18.016 1 89.88 290 VAL A N 1
ATOM 2329 C CA . VAL A 1 290 ? 11.156 9.078 -18.328 1 89.88 290 VAL A CA 1
ATOM 2330 C C . VAL A 1 290 ? 10.422 9.852 -19.422 1 89.88 290 VAL A C 1
ATOM 2332 O O . VAL A 1 290 ? 10.289 11.078 -19.344 1 89.88 290 VAL A O 1
ATOM 2335 N N . GLU A 1 291 ? 10.094 9.133 -20.438 1 84.12 291 GLU A N 1
ATOM 2336 C CA . GLU A 1 291 ? 9.445 9.766 -21.578 1 84.12 291 GLU A CA 1
ATOM 2337 C C . GLU A 1 291 ? 8.367 8.859 -22.172 1 84.12 291 GLU A C 1
ATOM 2339 O O . GLU A 1 291 ? 8.523 7.641 -22.203 1 84.12 291 GLU A O 1
ATOM 2344 N N . GLN A 1 292 ? 7.262 9.586 -22.469 1 79.31 292 GLN A N 1
ATOM 2345 C CA . GLN A 1 292 ? 6.207 8.867 -23.188 1 79.31 292 GLN A CA 1
ATOM 2346 C C . GLN A 1 292 ? 5.781 9.625 -24.438 1 79.31 292 GLN A C 1
ATOM 2348 O O . GLN A 1 292 ? 5.398 10.797 -24.375 1 79.31 292 GLN A O 1
ATOM 2353 N N . THR A 1 293 ? 6.184 9.031 -25.609 1 75.81 293 THR A N 1
ATOM 2354 C CA . THR A 1 293 ? 5.828 9.695 -26.844 1 75.81 293 THR A CA 1
ATOM 2355 C C . THR A 1 293 ? 4.75 8.914 -27.594 1 75.81 293 THR A C 1
ATOM 2357 O O . THR A 1 293 ? 4.84 7.691 -27.719 1 75.81 293 THR A O 1
ATOM 2360 N N . GLU A 1 294 ? 3.576 9.531 -27.844 1 65.56 294 GLU A N 1
ATOM 2361 C CA . GLU A 1 294 ? 2.559 8.906 -28.688 1 65.56 294 GLU A CA 1
ATOM 2362 C C . GLU A 1 294 ? 2.986 8.883 -30.156 1 65.56 294 GLU A C 1
ATOM 2364 O O . GLU A 1 294 ? 3.471 9.883 -30.672 1 65.56 294 GLU A O 1
ATOM 2369 N N . LEU A 1 295 ? 3.23 7.676 -30.781 1 53.78 295 LEU A N 1
ATOM 2370 C CA . LEU A 1 295 ? 3.541 7.637 -32.219 1 53.78 295 LEU A CA 1
ATOM 2371 C C . LEU A 1 295 ? 2.326 8.039 -33.031 1 53.78 295 LEU A C 1
ATOM 2373 O O . LEU A 1 295 ? 1.23 7.504 -32.844 1 53.78 295 LEU A O 1
ATOM 2377 N N . GLN A 1 296 ? 2.135 9.219 -33.375 1 40.91 296 GLN A N 1
ATOM 2378 C CA . GLN A 1 296 ? 1.187 9.633 -34.406 1 40.91 296 GLN A CA 1
ATOM 2379 C C . GLN A 1 296 ? 1.226 8.688 -35.594 1 40.91 296 GLN A C 1
ATOM 2381 O O . GLN A 1 296 ? 2.283 8.477 -36.188 1 40.91 296 GLN A O 1
ATOM 2386 N N . THR A 1 297 ? 0.426 7.691 -35.531 1 36.66 297 THR A N 1
ATOM 2387 C CA . THR A 1 297 ? 0.203 7.199 -36.875 1 36.66 297 THR A CA 1
ATOM 2388 C C . THR A 1 297 ? -0.517 8.242 -37.719 1 36.66 297 THR A C 1
ATOM 2390 O O . THR A 1 297 ? -1.46 8.883 -37.281 1 36.66 297 THR A O 1
ATOM 2393 N N . MET B 1 1 ? -24.859 2.883 19.375 1 20.14 1 MET B N 1
ATOM 2394 C CA . MET B 1 1 ? -24.391 4.172 19.875 1 20.14 1 MET B CA 1
ATOM 2395 C C . MET B 1 1 ? -22.875 4.281 19.75 1 20.14 1 MET B C 1
ATOM 2397 O O . MET B 1 1 ? -22.156 3.41 20.234 1 20.14 1 MET B O 1
ATOM 2401 N N . LEU B 1 2 ? -22.359 4.625 18.688 1 28.11 2 LEU B N 1
ATOM 2402 C CA . LEU B 1 2 ? -20.938 4.906 18.609 1 28.11 2 LEU B CA 1
ATOM 2403 C C . LEU B 1 2 ? -20.438 5.559 19.891 1 28.11 2 LEU B C 1
ATOM 2405 O O . LEU B 1 2 ? -20.828 6.688 20.219 1 28.11 2 LEU B O 1
ATOM 2409 N N . SER B 1 3 ? -20.391 4.797 21 1 27.11 3 SER B N 1
ATOM 2410 C CA . SER B 1 3 ? -20.219 5.203 22.391 1 27.11 3 SER B CA 1
ATOM 2411 C C . SER B 1 3 ? -19.109 6.242 22.531 1 27.11 3 SER B C 1
ATOM 2413 O O . SER B 1 3 ? -18.219 6.328 21.688 1 27.11 3 SER B O 1
ATOM 2415 N N . SER B 1 4 ? -19.312 7.246 23.453 1 30.7 4 SER B N 1
ATOM 2416 C CA . SER B 1 4 ? -18.406 8.164 24.156 1 30.7 4 SER B CA 1
ATOM 2417 C C . SER B 1 4 ? -17.016 7.559 24.297 1 30.7 4 SER B C 1
ATOM 2419 O O . SER B 1 4 ? -16.016 8.289 24.375 1 30.7 4 SER B O 1
ATOM 2421 N N . GLU B 1 5 ? -16.953 6.262 24.531 1 29.14 5 GLU B N 1
ATOM 2422 C CA . GLU B 1 5 ? -15.773 5.473 24.844 1 29.14 5 GLU B CA 1
ATOM 2423 C C . GLU B 1 5 ? -14.844 5.352 23.641 1 29.14 5 GLU B C 1
ATOM 2425 O O . GLU B 1 5 ? -13.641 5.172 23.797 1 29.14 5 GLU B O 1
ATOM 2430 N N . ILE B 1 6 ? -15.391 5.164 22.516 1 30.8 6 ILE B N 1
ATOM 2431 C CA . ILE B 1 6 ? -14.492 5.145 21.359 1 30.8 6 ILE B CA 1
ATOM 2432 C C . ILE B 1 6 ? -13.758 6.477 21.25 1 30.8 6 ILE B C 1
ATOM 2434 O O . ILE B 1 6 ? -12.617 6.527 20.797 1 30.8 6 ILE B O 1
ATOM 2438 N N . MET B 1 7 ? -14.5 7.57 21.594 1 33.75 7 MET B N 1
ATOM 2439 C CA . MET B 1 7 ? -14.008 8.938 21.672 1 33.75 7 MET B CA 1
ATOM 2440 C C . MET B 1 7 ? -12.742 9.016 22.531 1 33.75 7 MET B C 1
ATOM 2442 O O . MET B 1 7 ? -11.789 9.711 22.172 1 33.75 7 MET B O 1
ATOM 2446 N N . TYR B 1 8 ? -12.914 8.547 23.766 1 32.38 8 TYR B N 1
ATOM 2447 C CA . TYR B 1 8 ? -11.922 8.57 24.844 1 32.38 8 TYR B CA 1
ATOM 2448 C C . TYR B 1 8 ? -10.734 7.672 24.5 1 32.38 8 TYR B C 1
ATOM 2450 O O . TYR B 1 8 ? -9.625 7.883 25 1 32.38 8 TYR B O 1
ATOM 2458 N N . GLU B 1 9 ? -11.07 6.52 24.062 1 31.25 9 GLU B N 1
ATOM 2459 C CA . GLU B 1 9 ? -9.953 5.617 23.781 1 31.25 9 GLU B CA 1
ATOM 2460 C C . GLU B 1 9 ? -9.102 6.133 22.625 1 31.25 9 GLU B C 1
ATOM 2462 O O . GLU B 1 9 ? -8.008 5.625 22.375 1 31.25 9 GLU B O 1
ATOM 2467 N N . ILE B 1 10 ? -9.734 6.488 21.625 1 34.03 10 ILE B N 1
ATOM 2468 C CA . ILE B 1 10 ? -8.797 7.109 20.703 1 34.03 10 ILE B CA 1
ATOM 2469 C C . ILE B 1 10 ? -7.93 8.125 21.438 1 34.03 10 ILE B C 1
ATOM 2471 O O . ILE B 1 10 ? -8.32 8.625 22.5 1 34.03 10 ILE B O 1
ATOM 2475 N N . HIS B 1 11 ? -6.961 8.945 20.844 1 33.53 11 HIS B N 1
ATOM 2476 C CA . HIS B 1 11 ? -5.82 9.547 21.531 1 33.53 11 HIS B CA 1
ATOM 2477 C C . HIS B 1 11 ? -6.27 10.617 22.516 1 33.53 11 HIS B C 1
ATOM 2479 O O . HIS B 1 11 ? -6.984 11.547 22.156 1 33.53 11 HIS B O 1
ATOM 2485 N N . PRO B 1 12 ? -6.426 10.32 23.797 1 34.75 12 PRO B N 1
ATOM 2486 C CA . PRO B 1 12 ? -6.195 11.367 24.797 1 34.75 12 PRO B CA 1
ATOM 2487 C C . PRO B 1 12 ? -5.363 12.531 24.25 1 34.75 12 PRO B C 1
ATOM 2489 O O . PRO B 1 12 ? -5.301 13.586 24.891 1 34.75 12 PRO B O 1
ATOM 2492 N N . ARG B 1 13 ? -4.562 12.242 23.422 1 34.84 13 ARG B N 1
ATOM 2493 C CA . ARG B 1 13 ? -3.645 13.281 22.953 1 34.84 13 ARG B CA 1
ATOM 2494 C C . ARG B 1 13 ? -4.379 14.32 22.109 1 34.84 13 ARG B C 1
ATOM 2496 O O . ARG B 1 13 ? -3.758 15.242 21.578 1 34.84 13 ARG B O 1
ATOM 2503 N N . LEU B 1 14 ? -5.469 14.047 21.531 1 39.81 14 LEU B N 1
ATOM 2504 C CA . LEU B 1 14 ? -6.234 15.008 20.734 1 39.81 14 LEU B CA 1
ATOM 2505 C C . LEU B 1 14 ? -6.781 16.125 21.609 1 39.81 14 LEU B C 1
ATOM 2507 O O . LEU B 1 14 ? -7.727 16.812 21.219 1 39.81 14 LEU B O 1
ATOM 2511 N N . GLY B 1 15 ? -6.527 16.25 22.703 1 34.53 15 GLY B N 1
ATOM 2512 C CA . GLY B 1 15 ? -7.027 17.141 23.75 1 34.53 15 GLY B CA 1
ATOM 2513 C C . GLY B 1 15 ? -7.48 18.484 23.234 1 34.53 15 GLY B C 1
ATOM 2514 O O . GLY B 1 15 ? -8.672 18.812 23.281 1 34.53 15 GLY B O 1
ATOM 2515 N N . PHE B 1 16 ? -6.594 19.438 23.328 1 40.19 16 PHE B N 1
ATOM 2516 C CA . PHE B 1 16 ? -6.859 20.875 23.344 1 40.19 16 PHE B CA 1
ATOM 2517 C C . PHE B 1 16 ? -7.414 21.344 22 1 40.19 16 PHE B C 1
ATOM 2519 O O . PHE B 1 16 ? -8.352 22.141 21.953 1 40.19 16 PHE B O 1
ATOM 2526 N N . SER B 1 17 ? -6.914 20.828 20.734 1 48.91 17 SER B N 1
ATOM 2527 C CA . SER B 1 17 ? -7.238 21.406 19.438 1 48.91 17 SER B CA 1
ATOM 2528 C C . SER B 1 17 ? -8.633 21 18.984 1 48.91 17 SER B C 1
ATOM 2530 O O . SER B 1 17 ? -9.383 21.812 18.438 1 48.91 17 SER B O 1
ATOM 2532 N N . TYR B 1 18 ? -9.102 19.828 19.297 1 52.78 18 TYR B N 1
ATOM 2533 C CA . TYR B 1 18 ? -10.453 19.406 18.969 1 52.78 18 TYR B CA 1
ATOM 2534 C C . TYR B 1 18 ? -11.492 20.25 19.688 1 52.78 18 TYR B C 1
ATOM 2536 O O . TYR B 1 18 ? -12.469 20.703 19.094 1 52.78 18 TYR B O 1
ATOM 2544 N N . PHE B 1 19 ? -11.141 20.375 20.938 1 48.47 19 PHE B N 1
ATOM 2545 C CA . PHE B 1 19 ? -12.094 21.125 21.75 1 48.47 19 PHE B CA 1
ATOM 2546 C C . PHE B 1 19 ? -12.203 22.562 21.25 1 48.47 19 PHE B C 1
ATOM 2548 O O . PHE B 1 19 ? -13.297 23.125 21.219 1 48.47 19 PHE B O 1
ATOM 2555 N N . SER B 1 20 ? -11.023 23 20.859 1 55.78 20 SER B N 1
ATOM 2556 C CA . SER B 1 20 ? -11.047 24.359 20.359 1 55.78 20 SER B CA 1
ATOM 2557 C C . SER B 1 20 ? -11.836 24.469 19.062 1 55.78 20 SER B C 1
ATOM 2559 O O . SER B 1 20 ? -12.633 25.391 18.875 1 55.78 20 SER B O 1
ATOM 2561 N N . LEU B 1 21 ? -11.742 23.453 18.266 1 58.81 21 LEU B N 1
ATOM 2562 C CA . LEU B 1 21 ? -12.445 23.484 17 1 58.81 21 LEU B CA 1
ATOM 2563 C C . LEU B 1 21 ? -13.945 23.281 17.203 1 58.81 21 LEU B C 1
ATOM 2565 O O . LEU B 1 21 ? -14.758 23.922 16.531 1 58.81 21 LEU B O 1
ATOM 2569 N N . ARG B 1 22 ? -14.211 22.469 18.156 1 60.59 22 ARG B N 1
ATOM 2570 C CA . ARG B 1 22 ? -15.609 22.188 18.422 1 60.59 22 ARG B CA 1
ATOM 2571 C C . ARG B 1 22 ? -16.359 23.438 18.859 1 60.59 22 ARG B C 1
ATOM 2573 O O . ARG B 1 22 ? -17.484 23.688 18.406 1 60.59 22 ARG B O 1
ATOM 2580 N N . LYS B 1 23 ? -15.672 24.094 19.719 1 63.22 23 LYS B N 1
ATOM 2581 C CA . LYS B 1 23 ? -16.312 25.312 20.234 1 63.22 23 LYS B CA 1
ATOM 2582 C C . LYS B 1 23 ? -16.516 26.328 19.109 1 63.22 23 LYS B C 1
ATOM 2584 O O . LYS B 1 23 ? -17.516 27.031 19.078 1 63.22 23 LYS B O 1
ATOM 2589 N N . GLU B 1 24 ? -15.617 26.281 18.203 1 62.88 24 GLU B N 1
ATOM 2590 C CA . GLU B 1 24 ? -15.672 27.266 17.125 1 62.88 24 GLU B CA 1
ATOM 2591 C C . GLU B 1 24 ? -16.719 26.891 16.078 1 62.88 24 GLU B C 1
ATOM 2593 O O . GLU B 1 24 ? -17.312 27.766 15.438 1 62.88 24 GLU B O 1
ATOM 2598 N N . VAL B 1 25 ? -17 25.594 16.047 1 66.06 25 VAL B N 1
ATOM 2599 C CA . VAL B 1 25 ? -17.844 25.156 14.922 1 66.06 25 VAL B CA 1
ATOM 2600 C C . VAL B 1 25 ? -19.281 25.031 15.383 1 66.06 25 VAL B C 1
ATOM 2602 O O . VAL B 1 25 ? -20.203 25 14.562 1 66.06 25 VAL B O 1
ATOM 2605 N N . THR B 1 26 ? -19.547 25.125 16.594 1 70.62 26 THR B N 1
ATOM 2606 C CA . THR B 1 26 ? -20.891 24.891 17.109 1 70.62 26 THR B CA 1
ATOM 2607 C C . THR B 1 26 ? -21.875 25.891 16.531 1 70.62 26 THR B C 1
ATOM 2609 O O . THR B 1 26 ? -23.016 25.531 16.219 1 70.62 26 THR B O 1
ATOM 2612 N N . ASN B 1 27 ? -21.438 27.078 16.297 1 78.12 27 ASN B N 1
ATOM 2613 C CA . ASN B 1 27 ? -22.391 28.078 15.852 1 78.12 27 ASN B CA 1
ATOM 2614 C C . ASN B 1 27 ? -22.234 28.391 14.367 1 78.12 27 ASN B C 1
ATOM 2616 O O . ASN B 1 27 ? -22.734 29.406 13.883 1 78.12 27 ASN B O 1
ATOM 2620 N N . ILE B 1 28 ? -21.672 27.547 13.703 1 82.38 28 ILE B N 1
ATOM 2621 C CA . ILE B 1 28 ? -21.422 27.766 12.281 1 82.38 28 ILE B CA 1
ATOM 2622 C C . ILE B 1 28 ? -22.594 27.203 11.469 1 82.38 28 ILE B C 1
ATOM 2624 O O . ILE B 1 28 ? -23.156 26.172 11.82 1 82.38 28 ILE B O 1
ATOM 2628 N N . SER B 1 29 ? -23.031 27.984 10.516 1 85.75 29 SER B N 1
ATOM 2629 C CA . SER B 1 29 ? -24.125 27.562 9.633 1 85.75 29 SER B CA 1
ATOM 2630 C C . SER B 1 29 ? -23.688 26.391 8.758 1 85.75 29 SER B C 1
ATOM 2632 O O . SER B 1 29 ? -22.5 26.047 8.719 1 85.75 29 SER B O 1
ATOM 2634 N N . LEU B 1 30 ? -24.641 25.75 8.133 1 88.69 30 LEU B N 1
ATOM 2635 C CA . LEU B 1 30 ? -24.375 24.641 7.219 1 88.69 30 LEU B CA 1
ATOM 2636 C C . LEU B 1 30 ? -23.453 25.094 6.09 1 88.69 30 LEU B C 1
ATOM 2638 O O . LEU B 1 30 ? -22.516 24.375 5.723 1 88.69 30 LEU B O 1
ATOM 2642 N N . ALA B 1 31 ? -23.734 26.234 5.609 1 86 31 ALA B N 1
ATOM 2643 C CA . ALA B 1 31 ? -22.906 26.781 4.547 1 86 31 ALA B CA 1
ATOM 2644 C C . ALA B 1 31 ? -21.469 26.969 5.023 1 86 31 ALA B C 1
ATOM 2646 O O . ALA B 1 31 ? -20.516 26.734 4.277 1 86 31 ALA B O 1
ATOM 2647 N N . GLY B 1 32 ? -21.328 27.406 6.199 1 83.69 32 GLY B N 1
ATOM 2648 C CA . GLY B 1 32 ? -20.016 27.609 6.773 1 83.69 32 GLY B CA 1
ATOM 2649 C C . GLY B 1 32 ? -19.234 26.312 6.957 1 83.69 32 GLY B C 1
ATOM 2650 O O . GLY B 1 32 ? -18.047 26.25 6.633 1 83.69 32 GLY B O 1
ATOM 2651 N N . ILE B 1 33 ? -19.953 25.297 7.434 1 84.94 33 ILE B N 1
ATOM 2652 C CA . ILE B 1 33 ? -19.297 24 7.656 1 84.94 33 ILE B CA 1
ATOM 2653 C C . ILE B 1 33 ? -18.891 23.406 6.32 1 84.94 33 ILE B C 1
ATOM 2655 O O . ILE B 1 33 ? -17.812 22.812 6.207 1 84.94 33 ILE B O 1
ATOM 2659 N N . LYS B 1 34 ? -19.688 23.531 5.344 1 85.69 34 LYS B N 1
ATOM 2660 C CA . LYS B 1 34 ? -19.375 23.031 4.012 1 85.69 34 LYS B CA 1
ATOM 2661 C C . LYS B 1 34 ? -18.125 23.719 3.445 1 85.69 34 LYS B C 1
ATOM 2663 O O . LYS B 1 34 ? -17.281 23.062 2.84 1 85.69 34 LYS B O 1
ATOM 2668 N N . ALA B 1 35 ? -18.016 24.984 3.693 1 83.38 35 ALA B N 1
ATOM 2669 C CA . ALA B 1 35 ? -16.859 25.734 3.213 1 83.38 35 ALA B CA 1
ATOM 2670 C C . ALA B 1 35 ? -15.578 25.281 3.9 1 83.38 35 ALA B C 1
ATOM 2672 O O . ALA B 1 35 ? -14.539 25.125 3.254 1 83.38 35 ALA B O 1
ATOM 2673 N N . ILE B 1 36 ? -15.719 25.062 5.145 1 83.31 36 ILE B N 1
ATOM 2674 C CA . ILE B 1 36 ? -14.57 24.625 5.93 1 83.31 36 ILE B CA 1
ATOM 2675 C C . ILE B 1 36 ? -14.109 23.25 5.445 1 83.31 36 ILE B C 1
ATOM 2677 O O . ILE B 1 36 ? -12.914 23.031 5.219 1 83.31 36 ILE B O 1
ATOM 2681 N N . LEU B 1 37 ? -15.039 22.375 5.191 1 84.69 37 LEU B N 1
ATOM 2682 C CA . LEU B 1 37 ? -14.719 21 4.836 1 84.69 37 LEU B CA 1
ATOM 2683 C C . LEU B 1 37 ? -14.25 20.906 3.387 1 84.69 37 LEU B C 1
ATOM 2685 O O . LEU B 1 37 ? -13.5 20 3.029 1 84.69 37 LEU B O 1
ATOM 2689 N N . SER B 1 38 ? -14.625 21.812 2.592 1 83.19 38 SER B N 1
ATOM 2690 C CA . SER B 1 38 ? -14.242 21.797 1.184 1 83.19 38 SER B CA 1
ATOM 2691 C C . SER B 1 38 ? -12.852 22.391 0.986 1 83.19 38 SER B C 1
ATOM 2693 O O . SER B 1 38 ? -12.211 22.156 -0.042 1 83.19 38 SER B O 1
ATOM 2695 N N . SER B 1 39 ? -12.383 23.047 1.966 1 80.69 39 SER B N 1
ATOM 2696 C CA . SER B 1 39 ? -11.102 23.734 1.847 1 80.69 39 SER B CA 1
ATOM 2697 C C . SER B 1 39 ? -9.938 22.766 2.033 1 80.69 39 SER B C 1
ATOM 2699 O O . SER B 1 39 ? -10.023 21.828 2.838 1 80.69 39 SER B O 1
ATOM 2701 N N . THR B 1 40 ? -8.898 22.938 1.242 1 79.94 40 THR B N 1
ATOM 2702 C CA . THR B 1 40 ? -7.668 22.156 1.387 1 79.94 40 THR B CA 1
ATOM 2703 C C . THR B 1 40 ? -6.645 22.922 2.225 1 79.94 40 THR B C 1
ATOM 2705 O O . THR B 1 40 ? -5.598 22.375 2.578 1 79.94 40 THR B O 1
ATOM 2708 N N . ASP B 1 41 ? -6.992 24.156 2.629 1 75.88 41 ASP B N 1
ATOM 2709 C CA . ASP B 1 41 ? -5.996 25.016 3.262 1 75.88 41 ASP B CA 1
ATOM 2710 C C . ASP B 1 41 ? -6.219 25.109 4.77 1 75.88 41 ASP B C 1
ATOM 2712 O O . ASP B 1 41 ? -5.512 25.828 5.473 1 75.88 41 ASP B O 1
ATOM 2716 N N . ILE B 1 42 ? -7.141 24.359 5.246 1 77.31 42 ILE B N 1
ATOM 2717 C CA . ILE B 1 42 ? -7.391 24.406 6.684 1 77.31 42 ILE B CA 1
ATOM 2718 C C . ILE B 1 42 ? -6.344 23.562 7.414 1 77.31 42 ILE B C 1
ATOM 2720 O O . ILE B 1 42 ? -5.949 22.5 6.934 1 77.31 42 ILE B O 1
ATOM 2724 N N . HIS B 1 43 ? -5.824 24.125 8.469 1 76.94 43 HIS B N 1
ATOM 2725 C CA . HIS B 1 43 ? -4.879 23.406 9.312 1 76.94 43 HIS B CA 1
ATOM 2726 C C . HIS B 1 43 ? -5.605 22.547 10.352 1 76.94 43 HIS B C 1
ATOM 2728 O O . HIS B 1 43 ? -6.336 23.078 11.195 1 76.94 43 HIS B O 1
ATOM 2734 N N . VAL B 1 44 ? -5.562 21.312 10.219 1 79.75 44 VAL B N 1
ATOM 2735 C CA . VAL B 1 44 ? -6.238 20.406 11.133 1 79.75 44 VAL B CA 1
ATOM 2736 C C . VAL B 1 44 ? -5.258 19.344 11.625 1 79.75 44 VAL B C 1
ATOM 2738 O O . VAL B 1 44 ? -4.23 19.094 10.992 1 79.75 44 VAL B O 1
ATOM 2741 N N . GLU B 1 45 ? -5.484 18.781 12.75 1 81.75 45 GLU B N 1
ATOM 2742 C CA . GLU B 1 45 ? -4.609 17.75 13.281 1 81.75 45 GLU B CA 1
ATOM 2743 C C . GLU B 1 45 ? -4.641 16.5 12.398 1 81.75 45 GLU B C 1
ATOM 2745 O O . GLU B 1 45 ? -3.596 16.016 11.961 1 81.75 45 GLU B O 1
ATOM 2750 N N . CYS B 1 46 ? -5.816 16 12.211 1 84.81 46 CYS B N 1
ATOM 2751 C CA . CYS B 1 46 ? -6.02 14.859 11.328 1 84.81 46 CYS B CA 1
ATOM 2752 C C . CYS B 1 46 ? -7.465 14.789 10.852 1 84.81 46 CYS B C 1
ATOM 2754 O O . CYS B 1 46 ? -8.336 15.453 11.406 1 84.81 46 CYS B O 1
ATOM 2756 N N . GLU B 1 47 ? -7.68 14.055 9.797 1 88 47 GLU B N 1
ATOM 2757 C CA . GLU B 1 47 ? -9.016 13.922 9.219 1 88 47 GLU B CA 1
ATOM 2758 C C . GLU B 1 47 ? -9.969 13.227 10.188 1 88 47 GLU B C 1
ATOM 2760 O O . GLU B 1 47 ? -11.172 13.484 10.164 1 88 47 GLU B O 1
ATOM 2765 N N . ASP B 1 48 ? -9.453 12.406 11.039 1 87.75 48 ASP B N 1
ATOM 2766 C CA . ASP B 1 48 ? -10.258 11.656 12 1 87.75 48 ASP B CA 1
ATOM 2767 C C . ASP B 1 48 ? -11.078 12.602 12.883 1 87.75 48 ASP B C 1
ATOM 2769 O O . ASP B 1 48 ? -12.242 12.328 13.18 1 87.75 48 ASP B O 1
ATOM 2773 N N . TYR B 1 49 ? -10.492 13.672 13.156 1 84.62 49 TYR B N 1
ATOM 2774 C CA . TYR B 1 49 ? -11.133 14.648 14.031 1 84.62 49 TYR B CA 1
ATOM 2775 C C . TYR B 1 49 ? -12.258 15.375 13.305 1 84.62 49 TYR B C 1
ATOM 2777 O O . TYR B 1 49 ? -13.266 15.742 13.914 1 84.62 49 TYR B O 1
ATOM 2785 N N . LEU B 1 50 ? -12.055 15.602 12.102 1 85.31 50 LEU B N 1
ATOM 2786 C CA . LEU B 1 50 ? -13.086 16.266 11.312 1 85.31 50 LEU B CA 1
ATOM 2787 C C . LEU B 1 50 ? -14.352 15.43 11.258 1 85.31 50 LEU B C 1
ATOM 2789 O O . LEU B 1 50 ? -15.461 15.969 11.266 1 85.31 50 LEU B O 1
ATOM 2793 N N . PHE B 1 51 ? -14.203 14.188 11.172 1 86.62 51 PHE B N 1
ATOM 2794 C CA . PHE B 1 51 ? -15.344 13.281 11.156 1 86.62 51 PHE B CA 1
ATOM 2795 C C . PHE B 1 51 ? -16.141 13.391 12.453 1 86.62 51 PHE B C 1
ATOM 2797 O O . PHE B 1 51 ? -17.375 13.516 12.422 1 86.62 51 PHE B O 1
ATOM 2804 N N . LEU B 1 52 ? -15.461 13.359 13.531 1 82.25 52 LEU B N 1
ATOM 2805 C CA . LEU B 1 52 ? -16.094 13.453 14.836 1 82.25 52 LEU B CA 1
ATOM 2806 C C . LEU B 1 52 ? -16.766 14.805 15.023 1 82.25 52 LEU B C 1
ATOM 2808 O O . LEU B 1 52 ? -17.875 14.891 15.547 1 82.25 52 LEU B O 1
ATOM 2812 N N . LEU B 1 53 ? -16.062 15.789 14.672 1 83.5 53 LEU B N 1
ATOM 2813 C CA . LEU B 1 53 ? -16.578 17.141 14.766 1 83.5 53 LEU B CA 1
ATOM 2814 C C . LEU B 1 53 ? -17.859 17.297 13.945 1 83.5 53 LEU B C 1
ATOM 2816 O O . LEU B 1 53 ? -18.828 17.906 14.406 1 83.5 53 LEU B O 1
ATOM 2820 N N . LEU B 1 54 ? -17.844 16.734 12.828 1 86.31 54 LEU B N 1
ATOM 2821 C CA . LEU B 1 54 ? -18.984 16.828 11.938 1 86.31 54 LEU B CA 1
ATOM 2822 C C . LEU B 1 54 ? -20.188 16.094 12.523 1 86.31 54 LEU B C 1
ATOM 2824 O O . LEU B 1 54 ? -21.328 16.578 12.453 1 86.31 54 LEU B O 1
ATOM 2828 N N . LEU B 1 55 ? -19.984 14.914 13.047 1 84.81 55 LEU B N 1
ATOM 2829 C CA . LEU B 1 55 ? -21.062 14.125 13.641 1 84.81 55 LEU B CA 1
ATOM 2830 C C . LEU B 1 55 ? -21.688 14.867 14.82 1 84.81 55 LEU B C 1
ATOM 2832 O O . LEU B 1 55 ? -22.922 14.953 14.922 1 84.81 55 LEU B O 1
ATOM 2836 N N . ASN B 1 56 ? -20.844 15.383 15.633 1 84.5 56 ASN B N 1
ATOM 2837 C CA . ASN B 1 56 ? -21.328 16.125 16.797 1 84.5 56 ASN B CA 1
ATOM 2838 C C . ASN B 1 56 ? -22.094 17.375 16.375 1 84.5 56 ASN B C 1
ATOM 2840 O O . ASN B 1 56 ? -23.141 17.688 16.922 1 84.5 56 ASN B O 1
ATOM 2844 N N . TRP B 1 57 ? -21.531 18.094 15.484 1 86.75 57 TRP B N 1
ATOM 2845 C CA . TRP B 1 57 ? -22.172 19.312 14.977 1 86.75 57 TRP B CA 1
ATOM 2846 C C . TRP B 1 57 ? -23.547 19 14.398 1 86.75 57 TRP B C 1
ATOM 2848 O O . TRP B 1 57 ? -24.516 19.703 14.688 1 86.75 57 TRP B O 1
ATOM 2858 N N . ALA B 1 58 ? -23.672 18 13.586 1 89.5 58 ALA B N 1
ATOM 2859 C CA . ALA B 1 58 ? -24.938 17.641 12.945 1 89.5 58 ALA B CA 1
ATOM 2860 C C . ALA B 1 58 ? -25.969 17.188 13.984 1 89.5 58 ALA B C 1
ATOM 2862 O O . ALA B 1 58 ? -27.156 17.484 13.859 1 89.5 58 ALA B O 1
ATOM 2863 N N . ARG B 1 59 ? -25.516 16.516 14.953 1 87.5 59 ARG B N 1
ATOM 2864 C CA . ARG B 1 59 ? -26.422 16.016 15.977 1 87.5 59 ARG B CA 1
ATOM 2865 C C . ARG B 1 59 ? -26.984 17.156 16.812 1 87.5 59 ARG B C 1
ATOM 2867 O O . ARG B 1 59 ? -28.141 17.094 17.266 1 87.5 59 ARG B O 1
ATOM 2874 N N . VAL B 1 60 ? -26.219 18.156 17.062 1 86.88 60 VAL B N 1
ATOM 2875 C CA . VAL B 1 60 ? -26.641 19.312 17.844 1 86.88 60 VAL B CA 1
ATOM 2876 C C . VAL B 1 60 ? -27.547 20.203 17 1 86.88 60 VAL B C 1
ATOM 2878 O O . VAL B 1 60 ? -28.578 20.688 17.484 1 86.88 60 VAL B O 1
ATOM 2881 N N . ARG B 1 61 ? -27.266 20.422 15.805 1 88.88 61 ARG B N 1
ATOM 2882 C CA . ARG B 1 61 ? -27.953 21.391 14.945 1 88.88 61 ARG B CA 1
ATOM 2883 C C . ARG B 1 61 ? -29.25 20.797 14.383 1 88.88 61 ARG B C 1
ATOM 2885 O O . ARG B 1 61 ? -30.219 21.516 14.172 1 88.88 61 ARG B O 1
ATOM 2892 N N . TYR B 1 62 ? -29.188 19.531 14.156 1 92.69 62 TYR B N 1
ATOM 2893 C CA . TYR B 1 62 ? -30.359 18.875 13.562 1 92.69 62 TYR B CA 1
ATOM 2894 C C . TYR B 1 62 ? -30.844 17.734 14.445 1 92.69 62 TYR B C 1
ATOM 2896 O O . TYR B 1 62 ? -30.531 16.562 14.203 1 92.69 62 TYR B O 1
ATOM 2904 N N . PRO B 1 63 ? -31.75 18.047 15.281 1 92.75 63 PRO B N 1
ATOM 2905 C CA . PRO B 1 63 ? -32.25 17.031 16.203 1 92.75 63 PRO B CA 1
ATOM 2906 C C . PRO B 1 63 ? -33.125 15.984 15.516 1 92.75 63 PRO B C 1
ATOM 2908 O O . PRO B 1 63 ? -33.219 14.852 15.984 1 92.75 63 PRO B O 1
ATOM 2911 N N . ASP B 1 64 ? -33.688 16.375 14.438 1 94.94 64 ASP B N 1
ATOM 2912 C CA . ASP B 1 64 ? -34.5 15.43 13.672 1 94.94 64 ASP B CA 1
ATOM 2913 C C . ASP B 1 64 ? -33.625 14.445 12.906 1 94.94 64 ASP B C 1
ATOM 2915 O O . ASP B 1 64 ? -32.812 14.859 12.078 1 94.94 64 ASP B O 1
ATOM 2919 N N . LEU B 1 65 ? -33.844 13.227 13.164 1 93.25 65 LEU B N 1
ATOM 2920 C CA . LEU B 1 65 ? -33 12.172 12.625 1 93.25 65 LEU B CA 1
ATOM 2921 C C . LEU B 1 65 ? -33.062 12.164 11.102 1 93.25 65 LEU B C 1
ATOM 2923 O O . LEU B 1 65 ? -32.031 12.016 10.445 1 93.25 65 LEU B O 1
ATOM 2927 N N . GLU B 1 66 ? -34.219 12.227 10.555 1 93.12 66 GLU B N 1
ATOM 2928 C CA . GLU B 1 66 ? -34.344 12.148 9.109 1 93.12 66 GLU B CA 1
ATOM 2929 C C . GLU B 1 66 ? -33.688 13.336 8.422 1 93.12 66 GLU B C 1
ATOM 2931 O O . GLU B 1 66 ? -33 13.164 7.406 1 93.12 66 GLU B O 1
ATOM 2936 N N . GLU B 1 67 ? -33.906 14.438 9.055 1 93.69 67 GLU B N 1
ATOM 2937 C CA . GLU B 1 67 ? -33.25 15.633 8.531 1 93.69 67 GLU B CA 1
ATOM 2938 C C . GLU B 1 67 ? -31.75 15.555 8.688 1 93.69 67 GLU B C 1
ATOM 2940 O O . GLU B 1 67 ? -31 15.914 7.773 1 93.69 67 GLU B O 1
ATOM 2945 N N . ARG B 1 68 ? -31.266 15.117 9.789 1 94.06 68 ARG B N 1
ATOM 2946 C CA . ARG B 1 68 ? -29.844 14.969 10.062 1 94.06 68 ARG B CA 1
ATOM 2947 C C . ARG B 1 68 ? -29.203 13.992 9.078 1 94.06 68 ARG B C 1
ATOM 2949 O O . ARG B 1 68 ? -28.125 14.258 8.547 1 94.06 68 ARG B O 1
ATOM 2956 N N . ARG B 1 69 ? -29.859 12.922 8.812 1 91.94 69 ARG B N 1
ATOM 2957 C CA . ARG B 1 69 ? -29.375 11.906 7.887 1 91.94 69 ARG B CA 1
ATOM 2958 C C . ARG B 1 69 ? -29.188 12.484 6.488 1 91.94 69 ARG B C 1
ATOM 2960 O O . ARG B 1 69 ? -28.188 12.203 5.82 1 91.94 69 ARG B O 1
ATOM 2967 N N . GLU B 1 70 ? -30.094 13.195 6.129 1 93.25 70 GLU B N 1
ATOM 2968 C CA . GLU B 1 70 ? -30.047 13.797 4.805 1 93.25 70 GLU B CA 1
ATOM 2969 C C . GLU B 1 70 ? -28.875 14.781 4.699 1 93.25 70 GLU B C 1
ATOM 2971 O O . GLU B 1 70 ? -28.125 14.766 3.717 1 93.25 70 GLU B O 1
ATOM 2976 N N . ILE B 1 71 ? -28.766 15.617 5.676 1 93.06 71 ILE B N 1
ATOM 2977 C CA . ILE B 1 71 ? -27.719 16.641 5.66 1 93.06 71 ILE B CA 1
ATOM 2978 C C . ILE B 1 71 ? -26.344 15.977 5.719 1 93.06 71 ILE B C 1
ATOM 2980 O O . ILE B 1 71 ? -25.438 16.328 4.953 1 93.06 71 ILE B O 1
ATOM 2984 N N . LEU B 1 72 ? -26.203 15 6.57 1 90.69 72 LEU B N 1
ATOM 2985 C CA . LEU B 1 72 ? -24.922 14.32 6.762 1 90.69 72 LEU B CA 1
ATOM 2986 C C . LEU B 1 72 ? -24.516 13.555 5.508 1 90.69 72 LEU B C 1
ATOM 2988 O O . LEU B 1 72 ? -23.406 13.711 5.008 1 90.69 72 LEU B O 1
ATOM 2992 N N . ASN B 1 73 ? -25.359 12.812 4.941 1 90.12 73 ASN B N 1
ATOM 2993 C CA . ASN B 1 73 ? -25.047 11.867 3.877 1 90.12 73 ASN B CA 1
ATOM 2994 C C . ASN B 1 73 ? -24.969 12.562 2.518 1 90.12 73 ASN B C 1
ATOM 2996 O O . ASN B 1 73 ? -24.156 12.188 1.672 1 90.12 73 ASN B O 1
ATOM 3000 N N . SER B 1 74 ? -25.656 13.547 2.354 1 89.75 74 SER B N 1
ATOM 3001 C CA . SER B 1 74 ? -25.703 14.18 1.04 1 89.75 74 SER B CA 1
ATOM 3002 C C . SER B 1 74 ? -24.766 15.367 0.966 1 89.75 74 SER B C 1
ATOM 3004 O O . SER B 1 74 ? -24.203 15.656 -0.092 1 89.75 74 SER B O 1
ATOM 3006 N N . HIS B 1 75 ? -24.547 16.016 2.139 1 88.88 75 HIS B N 1
ATOM 3007 C CA . HIS B 1 75 ? -23.859 17.297 2.027 1 88.88 75 HIS B CA 1
ATOM 3008 C C . HIS B 1 75 ? -22.531 17.281 2.764 1 88.88 75 HIS B C 1
ATOM 3010 O O . HIS B 1 75 ? -21.609 18.016 2.396 1 88.88 75 HIS B O 1
ATOM 3016 N N . LEU B 1 76 ? -22.453 16.531 3.744 1 89.31 76 LEU B N 1
ATOM 3017 C CA . LEU B 1 76 ? -21.297 16.719 4.605 1 89.31 76 LEU B CA 1
ATOM 3018 C C . LEU B 1 76 ? -20.312 15.562 4.469 1 89.31 76 LEU B C 1
ATOM 3020 O O . LEU B 1 76 ? -19.141 15.766 4.191 1 89.31 76 LEU B O 1
ATOM 3024 N N . LEU B 1 77 ? -20.766 14.32 4.5 1 88.56 77 LEU B N 1
ATOM 3025 C CA . LEU B 1 77 ? -19.906 13.141 4.504 1 88.56 77 LEU B CA 1
ATOM 3026 C C . LEU B 1 77 ? -19.062 13.078 3.238 1 88.56 77 LEU B C 1
ATOM 3028 O O . LEU B 1 77 ? -17.875 12.734 3.295 1 88.56 77 LEU B O 1
ATOM 3032 N N . PRO B 1 78 ? -19.578 13.484 2.133 1 87.94 78 PRO B N 1
ATOM 3033 C CA . PRO B 1 78 ? -18.766 13.422 0.909 1 87.94 78 PRO B CA 1
ATOM 3034 C C . PRO B 1 78 ? -17.594 14.398 0.926 1 87.94 78 PRO B C 1
ATOM 3036 O O . PRO B 1 78 ? -16.688 14.289 0.099 1 87.94 78 PRO B O 1
ATOM 3039 N N . LEU B 1 79 ? -17.609 15.359 1.812 1 88.31 79 LEU B N 1
ATOM 3040 C CA . LEU B 1 79 ? -16.562 16.375 1.875 1 88.31 79 LEU B CA 1
ATOM 3041 C C . LEU B 1 79 ? -15.398 15.891 2.736 1 88.31 79 LEU B C 1
ATOM 3043 O O . LEU B 1 79 ? -14.312 16.484 2.705 1 88.31 79 LEU B O 1
ATOM 3047 N N . LEU B 1 80 ? -15.625 14.82 3.492 1 90.62 80 LEU B N 1
ATOM 3048 C CA . LEU B 1 80 ? -14.539 14.242 4.273 1 90.62 80 LEU B CA 1
ATOM 3049 C C . LEU B 1 80 ? -13.578 13.461 3.381 1 90.62 80 LEU B C 1
ATOM 3051 O O . LEU B 1 80 ? -13.977 12.969 2.318 1 90.62 80 LEU B O 1
ATOM 3055 N N . ARG B 1 81 ? -12.398 13.445 3.799 1 91.75 81 ARG B N 1
ATOM 3056 C CA . ARG B 1 81 ? -11.383 12.719 3.049 1 91.75 81 ARG B CA 1
ATOM 3057 C C . ARG B 1 81 ? -11.016 11.406 3.746 1 91.75 81 ARG B C 1
ATOM 3059 O O . ARG B 1 81 ? -10.039 11.352 4.492 1 91.75 81 ARG B O 1
ATOM 3066 N N . PHE B 1 82 ? -11.711 10.43 3.359 1 92.25 82 PHE B N 1
ATOM 3067 C CA . PHE B 1 82 ? -11.547 9.125 3.996 1 92.25 82 PHE B CA 1
ATOM 3068 C C . PHE B 1 82 ? -10.164 8.555 3.721 1 92.25 82 PHE B C 1
ATOM 3070 O O . PHE B 1 82 ? -9.641 7.762 4.508 1 92.25 82 PHE B O 1
ATOM 3077 N N . SER B 1 83 ? -9.523 8.977 2.664 1 91.94 83 SER B N 1
ATOM 3078 C CA . SER B 1 83 ? -8.203 8.5 2.277 1 91.94 83 SER B CA 1
ATOM 3079 C C . SER B 1 83 ? -7.141 8.922 3.289 1 91.94 83 SER B C 1
ATOM 3081 O O . SER B 1 83 ? -6.066 8.328 3.359 1 91.94 83 SER B O 1
ATOM 3083 N N . HIS B 1 84 ? -7.488 9.953 4.051 1 91.88 84 HIS B N 1
ATOM 3084 C CA . HIS B 1 84 ? -6.512 10.477 5 1 91.88 84 HIS B CA 1
ATOM 3085 C C . HIS B 1 84 ? -6.934 10.195 6.438 1 91.88 84 HIS B C 1
ATOM 3087 O O . HIS B 1 84 ? -6.512 10.891 7.359 1 91.88 84 HIS B O 1
ATOM 3093 N N . MET B 1 85 ? -7.812 9.219 6.562 1 92.12 85 MET B N 1
ATOM 3094 C CA . MET B 1 85 ? -8.188 8.758 7.895 1 92.12 85 MET B CA 1
ATOM 3095 C C . MET B 1 85 ? -7.363 7.547 8.312 1 92.12 85 MET B C 1
ATOM 3097 O O . MET B 1 85 ? -6.797 6.855 7.461 1 92.12 85 MET B O 1
ATOM 3101 N N . THR B 1 86 ? -7.223 7.371 9.586 1 89.12 86 THR B N 1
ATOM 3102 C CA . THR B 1 86 ? -6.438 6.258 10.109 1 89.12 86 THR B CA 1
ATOM 3103 C C . THR B 1 86 ? -7.203 4.945 9.977 1 89.12 86 THR B C 1
ATOM 3105 O O . THR B 1 86 ? -8.414 4.945 9.758 1 89.12 86 THR B O 1
ATOM 3108 N N . TYR B 1 87 ? -6.465 3.885 10.109 1 89.81 87 TYR B N 1
ATOM 3109 C CA . TYR B 1 87 ? -7.035 2.543 10.086 1 89.81 87 TYR B CA 1
ATOM 3110 C C . TYR B 1 87 ? -8.164 2.412 11.102 1 89.81 87 TYR B C 1
ATOM 3112 O O . TYR B 1 87 ? -9.258 1.944 10.773 1 89.81 87 TYR B O 1
ATOM 3120 N N . LYS B 1 88 ? -7.922 2.816 12.25 1 85.69 88 LYS B N 1
ATOM 3121 C CA . LYS B 1 88 ? -8.867 2.652 13.352 1 85.69 88 LYS B CA 1
ATOM 3122 C C . LYS B 1 88 ? -10.164 3.402 13.07 1 85.69 88 LYS B C 1
ATOM 3124 O O . LYS B 1 88 ? -11.258 2.863 13.281 1 85.69 88 LYS B O 1
ATOM 3129 N N . THR B 1 89 ? -10.023 4.574 12.625 1 88.38 89 THR B N 1
ATOM 3130 C CA . THR B 1 89 ? -11.203 5.383 12.359 1 88.38 89 THR B CA 1
ATOM 3131 C C . THR B 1 89 ? -12.031 4.77 11.234 1 88.38 89 THR B C 1
ATOM 3133 O O . THR B 1 89 ? -13.258 4.691 11.328 1 88.38 89 THR B O 1
ATOM 3136 N N . LEU B 1 90 ? -11.406 4.332 10.188 1 91.44 90 LEU B N 1
ATOM 3137 C CA . LEU B 1 90 ? -12.117 3.715 9.078 1 91.44 90 LEU B CA 1
ATOM 3138 C C . LEU B 1 90 ? -12.805 2.43 9.523 1 91.44 90 LEU B C 1
ATOM 3140 O O . LEU B 1 90 ? -13.945 2.162 9.133 1 91.44 90 LEU B O 1
ATOM 3144 N N . GLN B 1 91 ? -12.086 1.675 10.328 1 88.94 91 GLN B N 1
ATOM 3145 C CA . GLN B 1 91 ? -12.672 0.449 10.859 1 88.94 91 GLN B CA 1
ATOM 3146 C C . GLN B 1 91 ? -13.922 0.75 11.688 1 88.94 91 GLN B C 1
ATOM 3148 O O . GLN B 1 91 ? -14.922 0.048 11.578 1 88.94 91 GLN B O 1
ATOM 3153 N N . GLU B 1 92 ? -13.836 1.766 12.398 1 86.62 92 GLU B N 1
ATOM 3154 C CA . GLU B 1 92 ? -14.961 2.16 13.25 1 86.62 92 GLU B CA 1
ATOM 3155 C C . GLU B 1 92 ? -16.141 2.643 12.406 1 86.62 92 GLU B C 1
ATOM 3157 O O . GLU B 1 92 ? -17.297 2.328 12.711 1 86.62 92 GLU B O 1
ATOM 3162 N N . ILE B 1 93 ? -15.867 3.398 11.43 1 88.06 93 ILE B N 1
ATOM 3163 C CA . ILE B 1 93 ? -16.922 3.902 10.562 1 88.06 93 ILE B CA 1
ATOM 3164 C C . ILE B 1 93 ? -17.609 2.738 9.844 1 88.06 93 ILE B C 1
ATOM 3166 O O . ILE B 1 93 ? -18.828 2.689 9.742 1 88.06 93 ILE B O 1
ATOM 3170 N N . LEU B 1 94 ? -16.812 1.78 9.414 1 88.88 94 LEU B N 1
ATOM 3171 C CA . LEU B 1 94 ? -17.328 0.631 8.688 1 88.88 94 LEU B CA 1
ATOM 3172 C C . LEU B 1 94 ? -18.156 -0.262 9.609 1 88.88 94 LEU B C 1
ATOM 3174 O O . LEU B 1 94 ? -19.109 -0.911 9.164 1 88.88 94 LEU B O 1
ATOM 3178 N N . ALA B 1 95 ? -17.812 -0.239 10.844 1 84.12 95 ALA B N 1
ATOM 3179 C CA . ALA B 1 95 ? -18.516 -1.077 11.812 1 84.12 95 ALA B CA 1
ATOM 3180 C C . ALA B 1 95 ? -19.688 -0.327 12.438 1 84.12 95 ALA B C 1
ATOM 3182 O O . ALA B 1 95 ? -20.5 -0.918 13.156 1 84.12 95 ALA B O 1
ATOM 3183 N N . CYS B 1 96 ? -19.719 0.923 12.156 1 76.44 96 CYS B N 1
ATOM 3184 C CA . CYS B 1 96 ? -20.672 1.797 12.812 1 76.44 96 CYS B CA 1
ATOM 3185 C C . CYS B 1 96 ? -22.094 1.454 12.398 1 76.44 96 CYS B C 1
ATOM 3187 O O . CYS B 1 96 ? -22.375 1.256 11.211 1 76.44 96 CYS B O 1
ATOM 3189 N N . THR B 1 97 ? -22.906 1.343 13.352 1 72.88 97 THR B N 1
ATOM 3190 C CA . THR B 1 97 ? -24.312 1.07 13.117 1 72.88 97 THR B CA 1
ATOM 3191 C C . THR B 1 97 ? -25.172 2.27 13.516 1 72.88 97 THR B C 1
ATOM 3193 O O . THR B 1 97 ? -26.391 2.139 13.703 1 72.88 97 THR B O 1
ATOM 3196 N N . ALA B 1 98 ? -24.453 3.453 13.602 1 77.5 98 ALA B N 1
ATOM 3197 C CA . ALA B 1 98 ? -25.203 4.652 13.969 1 77.5 98 ALA B CA 1
ATOM 3198 C C . ALA B 1 98 ? -26.266 4.969 12.922 1 77.5 98 ALA B C 1
ATOM 3200 O O . ALA B 1 98 ? -26.016 4.879 11.719 1 77.5 98 ALA B O 1
ATOM 3201 N N . ASN B 1 99 ? -27.422 5.355 13.352 1 82.38 99 ASN B N 1
ATOM 3202 C CA . ASN B 1 99 ? -28.578 5.555 12.492 1 82.38 99 ASN B CA 1
ATOM 3203 C C . ASN B 1 99 ? -28.469 6.855 11.695 1 82.38 99 ASN B C 1
ATOM 3205 O O . ASN B 1 99 ? -29.203 7.051 10.719 1 82.38 99 ASN B O 1
ATOM 3209 N N . ASP B 1 100 ? -27.641 7.68 12.141 1 86.56 100 ASP B N 1
ATOM 3210 C CA . ASP B 1 100 ? -27.609 8.969 11.453 1 86.56 100 ASP B CA 1
ATOM 3211 C C . ASP B 1 100 ? -26.703 8.906 10.227 1 86.56 100 ASP B C 1
ATOM 3213 O O . ASP B 1 100 ? -26.672 9.836 9.422 1 86.56 100 ASP B O 1
ATOM 3217 N N . ILE B 1 101 ? -25.984 7.805 10.047 1 87.38 101 ILE B N 1
ATOM 3218 C CA . ILE B 1 101 ? -25.078 7.648 8.906 1 87.38 101 ILE B CA 1
ATOM 3219 C C . ILE B 1 101 ? -25.641 6.582 7.961 1 87.38 101 ILE B C 1
ATOM 3221 O O . ILE B 1 101 ? -26.094 5.527 8.406 1 87.38 101 ILE B O 1
ATOM 3225 N N . ASP B 1 102 ? -25.688 6.93 6.789 1 89 102 ASP B N 1
ATOM 3226 C CA . ASP B 1 102 ? -26.016 5.938 5.77 1 89 102 ASP B CA 1
ATOM 3227 C C . ASP B 1 102 ? -24.875 4.961 5.559 1 89 102 ASP B C 1
ATOM 3229 O O . ASP B 1 102 ? -23.922 5.254 4.816 1 89 102 ASP B O 1
ATOM 3233 N N . HIS B 1 103 ? -25.078 3.85 6.035 1 86.31 103 HIS B N 1
ATOM 3234 C CA . HIS B 1 103 ? -24 2.863 6.07 1 86.31 103 HIS B CA 1
ATOM 3235 C C . HIS B 1 103 ? -23.625 2.4 4.664 1 86.31 103 HIS B C 1
ATOM 3237 O O . HIS B 1 103 ? -22.453 2.191 4.363 1 86.31 103 HIS B O 1
ATOM 3243 N N . GLU B 1 104 ? -24.531 2.252 3.887 1 86.12 104 GLU B N 1
ATOM 3244 C CA . GLU B 1 104 ? -24.266 1.771 2.533 1 86.12 104 GLU B CA 1
ATOM 3245 C C . GLU B 1 104 ? -23.469 2.789 1.731 1 86.12 104 GLU B C 1
ATOM 3247 O O . GLU B 1 104 ? -22.484 2.432 1.067 1 86.12 104 GLU B O 1
ATOM 3252 N N . GLN B 1 105 ? -23.844 3.963 1.851 1 86.62 105 GLN B N 1
ATOM 3253 C CA . GLN B 1 105 ? -23.188 5.023 1.102 1 86.62 105 GLN B CA 1
ATOM 3254 C C . GLN B 1 105 ? -21.75 5.219 1.586 1 86.62 105 GLN B C 1
ATOM 3256 O O . GLN B 1 105 ? -20.828 5.324 0.778 1 86.62 105 GLN B O 1
ATOM 3261 N N . VAL B 1 106 ? -21.594 5.266 2.828 1 88.94 106 VAL B N 1
ATOM 3262 C CA . VAL B 1 106 ? -20.281 5.508 3.4 1 88.94 106 VAL B CA 1
ATOM 3263 C C . VAL B 1 106 ? -19.359 4.32 3.109 1 88.94 106 VAL B C 1
ATOM 3265 O O . VAL B 1 106 ? -18.188 4.5 2.768 1 88.94 106 VAL B O 1
ATOM 3268 N N . THR B 1 107 ? -19.906 3.146 3.191 1 90 107 THR B N 1
ATOM 3269 C CA . THR B 1 107 ? -19.125 1.942 2.912 1 90 107 THR B CA 1
ATOM 3270 C C . THR B 1 107 ? -18.656 1.926 1.46 1 90 107 THR B C 1
ATOM 3272 O O . THR B 1 107 ? -17.516 1.557 1.174 1 90 107 THR B O 1
ATOM 3275 N N . LYS B 1 108 ? -19.5 2.305 0.637 1 88.38 108 LYS B N 1
ATOM 3276 C CA . LYS B 1 108 ? -19.156 2.361 -0.778 1 88.38 108 LYS B CA 1
ATOM 3277 C C . LYS B 1 108 ? -18.016 3.346 -1.021 1 88.38 108 LYS B C 1
ATOM 3279 O O . LYS B 1 108 ? -17.078 3.049 -1.767 1 88.38 108 LYS B O 1
ATOM 3284 N N . CYS B 1 109 ? -18.078 4.449 -0.422 1 88.5 109 CYS B N 1
ATOM 3285 C CA . CYS B 1 109 ? -17.031 5.469 -0.563 1 88.5 109 CYS B CA 1
ATOM 3286 C C . CYS B 1 109 ? -15.711 4.977 -0.002 1 88.5 109 CYS B C 1
ATOM 3288 O O . CYS B 1 109 ? -14.672 5.102 -0.654 1 88.5 109 CYS B O 1
ATOM 3290 N N . ILE B 1 110 ? -15.836 4.434 1.162 1 91.94 110 ILE B N 1
ATOM 3291 C CA . ILE B 1 110 ? -14.633 3.961 1.834 1 91.94 110 ILE B CA 1
ATOM 3292 C C . ILE B 1 110 ? -14.016 2.809 1.042 1 91.94 110 ILE B C 1
ATOM 3294 O O . ILE B 1 110 ? -12.789 2.719 0.911 1 91.94 110 ILE B O 1
ATOM 3298 N N . ASN B 1 111 ? -14.812 1.979 0.506 1 91.5 111 ASN B N 1
ATOM 3299 C CA . ASN B 1 111 ? -14.32 0.879 -0.315 1 91.5 111 ASN B CA 1
ATOM 3300 C C . ASN B 1 111 ? -13.547 1.389 -1.526 1 91.5 111 ASN B C 1
ATOM 3302 O O . ASN B 1 111 ? -12.484 0.851 -1.862 1 91.5 111 ASN B O 1
ATOM 3306 N N . GLY B 1 112 ? -14.078 2.354 -2.127 1 89.69 112 GLY B N 1
ATOM 3307 C CA . GLY B 1 112 ? -13.367 2.949 -3.248 1 89.69 112 GLY B CA 1
ATOM 3308 C C . GLY B 1 112 ? -12 3.477 -2.873 1 89.69 112 GLY B C 1
ATOM 3309 O O . GLY B 1 112 ? -11.023 3.25 -3.592 1 89.69 112 GLY B O 1
ATOM 3310 N N . VAL B 1 113 ? -11.93 4.113 -1.785 1 90.81 113 VAL B N 1
ATOM 3311 C CA . VAL B 1 113 ? -10.688 4.688 -1.292 1 90.81 113 VAL B CA 1
ATOM 3312 C C . VAL B 1 113 ? -9.703 3.572 -0.937 1 90.81 113 VAL B C 1
ATOM 3314 O O . VAL B 1 113 ? -8.531 3.625 -1.312 1 90.81 113 VAL B O 1
ATOM 3317 N N . LEU B 1 114 ? -10.242 2.578 -0.269 1 92.19 114 LEU B N 1
ATOM 3318 C CA . LEU B 1 114 ? -9.383 1.478 0.163 1 92.19 114 LEU B CA 1
ATOM 3319 C C . LEU B 1 114 ? -8.844 0.706 -1.035 1 92.19 114 LEU B C 1
ATOM 3321 O O . LEU B 1 114 ? -7.691 0.273 -1.03 1 92.19 114 LEU B O 1
ATOM 3325 N N . LEU B 1 115 ? -9.656 0.51 -2.02 1 92 115 LEU B N 1
ATOM 3326 C CA . LEU B 1 115 ? -9.203 -0.174 -3.229 1 92 115 LEU B CA 1
ATOM 3327 C C . LEU B 1 115 ? -8.062 0.587 -3.889 1 92 115 LEU B C 1
ATOM 3329 O O . LEU B 1 115 ? -7.047 -0.009 -4.262 1 92 115 LEU B O 1
ATOM 3333 N N . CYS B 1 116 ? -8.172 1.843 -3.912 1 89.38 116 CYS B N 1
ATOM 3334 C CA . CYS B 1 116 ? -7.145 2.668 -4.539 1 89.38 116 CYS B CA 1
ATOM 3335 C C . CYS B 1 116 ? -5.848 2.633 -3.736 1 89.38 116 CYS B C 1
ATOM 3337 O O . CYS B 1 116 ? -4.758 2.584 -4.309 1 89.38 116 CYS B O 1
ATOM 3339 N N . LYS B 1 117 ? -6 2.656 -2.486 1 90.31 117 LYS B N 1
ATOM 3340 C CA . LYS B 1 117 ? -4.82 2.656 -1.626 1 90.31 117 LYS B CA 1
ATOM 3341 C C . LYS B 1 117 ? -4.148 1.286 -1.612 1 90.31 117 LYS B C 1
ATOM 3343 O O . LYS B 1 117 ? -2.922 1.191 -1.528 1 90.31 117 LYS B O 1
ATOM 3348 N N . ALA B 1 118 ? -4.969 0.264 -1.663 1 91.38 118 ALA B N 1
ATOM 3349 C CA . ALA B 1 118 ? -4.445 -1.1 -1.608 1 91.38 118 ALA B CA 1
ATOM 3350 C C . ALA B 1 118 ? -3.781 -1.485 -2.926 1 91.38 118 ALA B C 1
ATOM 3352 O O . ALA B 1 118 ? -2.895 -2.342 -2.953 1 91.38 118 ALA B O 1
ATOM 3353 N N . TYR B 1 119 ? -4.223 -0.866 -4.016 1 91.5 119 TYR B N 1
ATOM 3354 C CA . TYR B 1 119 ? -3.682 -1.162 -5.34 1 91.5 119 TYR B CA 1
ATOM 3355 C C . TYR B 1 119 ? -3.184 0.106 -6.02 1 91.5 119 TYR B C 1
ATOM 3357 O O . TYR B 1 119 ? -3.762 0.55 -7.016 1 91.5 119 TYR B O 1
ATOM 3365 N N . PRO B 1 120 ? -2.055 0.606 -5.566 1 87.81 120 PRO B N 1
ATOM 3366 C CA . PRO B 1 120 ? -1.585 1.907 -6.047 1 87.81 120 PRO B CA 1
ATOM 3367 C C . PRO B 1 120 ? -1.204 1.888 -7.523 1 87.81 120 PRO B C 1
ATOM 3369 O O . PRO B 1 120 ? -1.203 2.934 -8.18 1 87.81 120 PRO B O 1
ATOM 3372 N N . ALA B 1 121 ? -0.852 0.892 -8.148 1 86.06 121 ALA B N 1
ATOM 3373 C CA . ALA B 1 121 ? -0.421 0.85 -9.547 1 86.06 121 ALA B CA 1
ATOM 3374 C C . ALA B 1 121 ? -1.477 0.186 -10.43 1 86.06 121 ALA B C 1
ATOM 3376 O O . ALA B 1 121 ? -1.146 -0.456 -11.43 1 86.06 121 ALA B O 1
ATOM 3377 N N . HIS B 1 122 ? -2.584 0.253 -9.961 1 81.12 122 HIS B N 1
ATOM 3378 C CA . HIS B 1 122 ? -3.639 -0.311 -10.797 1 81.12 122 HIS B CA 1
ATOM 3379 C C . HIS B 1 122 ? -3.963 0.608 -11.969 1 81.12 122 HIS B C 1
ATOM 3381 O O . HIS B 1 122 ? -3.639 1.797 -11.938 1 81.12 122 HIS B O 1
ATOM 3387 N N . LYS B 1 123 ? -4.527 0.166 -13.188 1 64.81 123 LYS B N 1
ATOM 3388 C CA . LYS B 1 123 ? -4.746 0.861 -14.453 1 64.81 123 LYS B CA 1
ATOM 3389 C C . LYS B 1 123 ? -5.445 2.199 -14.234 1 64.81 123 LYS B C 1
ATOM 3391 O O . LYS B 1 123 ? -6.383 2.291 -13.438 1 64.81 123 LYS B O 1
ATOM 3396 N N . PRO B 1 124 ? -4.633 3.285 -14.547 1 54.72 124 PRO B N 1
ATOM 3397 C CA . PRO B 1 124 ? -5.055 4.68 -14.422 1 54.72 124 PRO B CA 1
ATOM 3398 C C . PRO B 1 124 ? -6.539 4.875 -14.719 1 54.72 124 PRO B C 1
ATOM 3400 O O . PRO B 1 124 ? -7.191 5.715 -14.094 1 54.72 124 PRO B O 1
ATOM 3403 N N . GLY B 1 125 ? -7.043 4.176 -15.789 1 46.84 125 GLY B N 1
ATOM 3404 C CA . GLY B 1 125 ? -8.383 4.641 -16.094 1 46.84 125 GLY B CA 1
ATOM 3405 C C . GLY B 1 125 ? -9.367 4.43 -14.961 1 46.84 125 GLY B C 1
ATOM 3406 O O . GLY B 1 125 ? -10.461 5 -14.969 1 46.84 125 GLY B O 1
ATOM 3407 N N . ALA B 1 126 ? -9.172 3.633 -14.203 1 43.66 126 ALA B N 1
ATOM 3408 C CA . ALA B 1 126 ? -10.109 3.342 -13.125 1 43.66 126 ALA B CA 1
ATOM 3409 C C . ALA B 1 126 ? -10.023 4.387 -12.016 1 43.66 126 ALA B C 1
ATOM 3411 O O . ALA B 1 126 ? -11.031 4.73 -11.398 1 43.66 126 ALA B O 1
ATOM 3412 N N . LEU B 1 127 ? -8.859 4.609 -11.57 1 42.16 127 LEU B N 1
ATOM 3413 C CA . LEU B 1 127 ? -8.719 5.656 -10.57 1 42.16 127 LEU B CA 1
ATOM 3414 C C . LEU B 1 127 ? -9.297 6.977 -11.07 1 42.16 127 LEU B C 1
ATOM 3416 O O . LEU B 1 127 ? -9.758 7.801 -10.281 1 42.16 127 LEU B O 1
ATOM 3420 N N . ALA B 1 128 ? -9.047 7.25 -12.352 1 40.25 128 ALA B N 1
ATOM 3421 C CA . ALA B 1 128 ? -9.789 8.398 -12.867 1 40.25 128 ALA B CA 1
ATOM 3422 C C . ALA B 1 128 ? -11.281 8.258 -12.562 1 40.25 128 ALA B C 1
ATOM 3424 O O . ALA B 1 128 ? -11.969 9.258 -12.344 1 40.25 128 ALA B O 1
ATOM 3425 N N . ALA B 1 129 ? -11.836 7.117 -12.82 1 40.5 129 ALA B N 1
ATOM 3426 C CA . ALA B 1 129 ? -13.227 6.992 -12.398 1 40.5 129 ALA B CA 1
ATOM 3427 C C . ALA B 1 129 ? -13.344 7.027 -10.875 1 40.5 129 ALA B C 1
ATOM 3429 O O . ALA B 1 129 ? -14.422 7.285 -10.336 1 40.5 129 ALA B O 1
ATOM 3430 N N . CYS B 1 130 ? -12.562 6.316 -10.258 1 42.34 130 CYS B N 1
ATOM 3431 C CA . CYS B 1 130 ? -12.703 6.391 -8.805 1 42.34 130 CYS B CA 1
ATOM 3432 C C . CYS B 1 130 ? -12.312 7.77 -8.289 1 42.34 130 CYS B C 1
ATOM 3434 O O . CYS B 1 130 ? -12.625 8.125 -7.152 1 42.34 130 CYS B O 1
ATOM 3436 N N . ALA B 1 131 ? -11.289 8.211 -8.906 1 42.84 131 ALA B N 1
ATOM 3437 C CA . ALA B 1 131 ? -10.805 9.531 -8.531 1 42.84 131 ALA B CA 1
ATOM 3438 C C . ALA B 1 131 ? -11.914 10.578 -8.664 1 42.84 131 ALA B C 1
ATOM 3440 O O . ALA B 1 131 ? -11.648 11.781 -8.609 1 42.84 131 ALA B O 1
ATOM 3441 N N . PRO B 1 132 ? -12.82 10.414 -9.602 1 40.69 132 PRO B N 1
ATOM 3442 C CA . PRO B 1 132 ? -13.43 11.719 -9.328 1 40.69 132 PRO B CA 1
ATOM 3443 C C . PRO B 1 132 ? -13.086 12.258 -7.941 1 40.69 132 PRO B C 1
ATOM 3445 O O . PRO B 1 132 ? -12.758 13.438 -7.793 1 40.69 132 PRO B O 1
ATOM 3448 N N . SER B 1 133 ? -13.883 11.992 -6.695 1 48.72 133 SER B N 1
ATOM 3449 C CA . SER B 1 133 ? -13.844 13.172 -5.832 1 48.72 133 SER B CA 1
ATOM 3450 C C . SER B 1 133 ? -12.43 13.445 -5.34 1 48.72 133 SER B C 1
ATOM 3452 O O . SER B 1 133 ? -11.875 12.672 -4.562 1 48.72 133 SER B O 1
ATOM 3454 N N . CYS B 1 134 ? -11.453 13.812 -6.395 1 58.22 134 CYS B N 1
ATOM 3455 C CA . CYS B 1 134 ? -10.211 14.57 -6.281 1 58.22 134 CYS B CA 1
ATOM 3456 C C . CYS B 1 134 ? -10.023 15.102 -4.867 1 58.22 134 CYS B C 1
ATOM 3458 O O . CYS B 1 134 ? -8.914 15.062 -4.328 1 58.22 134 CYS B O 1
ATOM 3460 N N . GLN B 1 135 ? -11.117 15.234 -4.555 1 75.62 135 GLN B N 1
ATOM 3461 C CA . GLN B 1 135 ? -11.039 15.914 -3.266 1 75.62 135 GLN B CA 1
ATOM 3462 C C . GLN B 1 135 ? -10.672 14.938 -2.148 1 75.62 135 GLN B C 1
ATOM 3464 O O . GLN B 1 135 ? -10.047 15.32 -1.161 1 75.62 135 GLN B O 1
ATOM 3469 N N . GLN B 1 136 ? -10.969 13.531 -2.543 1 83.31 136 GLN B N 1
ATOM 3470 C CA . GLN B 1 136 ? -10.727 12.531 -1.503 1 83.31 136 GLN B CA 1
ATOM 3471 C C . GLN B 1 136 ? -9.234 12.375 -1.228 1 83.31 136 GLN B C 1
ATOM 3473 O O . GLN B 1 136 ? -8.836 12.102 -0.094 1 83.31 136 GLN B O 1
ATOM 3478 N N . PHE B 1 137 ? -8.477 12.594 -2.24 1 85.5 137 PHE B N 1
ATOM 3479 C CA . PHE B 1 137 ? -7.062 12.297 -2.059 1 85.5 137 PHE B CA 1
ATOM 3480 C C . PHE B 1 137 ? -6.254 13.578 -1.921 1 85.5 137 PHE B C 1
ATOM 3482 O O . PHE B 1 137 ? -5.035 13.539 -1.748 1 85.5 137 PHE B O 1
ATOM 3489 N N . ALA B 1 138 ? -6.984 14.633 -1.955 1 85.31 138 ALA B N 1
ATOM 3490 C CA . ALA B 1 138 ? -6.305 15.906 -1.719 1 85.31 138 ALA B CA 1
ATOM 3491 C C . ALA B 1 138 ? -5.945 16.062 -0.245 1 85.31 138 ALA B C 1
ATOM 3493 O O . ALA B 1 138 ? -6.766 15.797 0.634 1 85.31 138 ALA B O 1
ATOM 3494 N N . GLU B 1 139 ? -4.777 16.5 -0.058 1 86.06 139 GLU B N 1
ATOM 3495 C CA . GLU B 1 139 ? -4.316 16.656 1.317 1 86.06 139 GLU B CA 1
ATOM 3496 C C . GLU B 1 139 ? -4.656 18.047 1.857 1 86.06 139 GLU B C 1
ATOM 3498 O O . GLU B 1 139 ? -4.562 19.031 1.135 1 86.06 139 GLU B O 1
ATOM 3503 N N . ARG B 1 140 ? -5.078 18 3.119 1 83.69 140 ARG B N 1
ATOM 3504 C CA . ARG B 1 140 ? -5.168 19.25 3.854 1 83.69 140 ARG B CA 1
ATOM 3505 C C . ARG B 1 140 ? -3.865 19.562 4.582 1 83.69 140 ARG B C 1
ATOM 3507 O O . ARG B 1 140 ? -2.861 18.859 4.391 1 83.69 140 ARG B O 1
ATOM 3514 N N . ASP B 1 141 ? -3.818 20.672 5.207 1 80 141 ASP B N 1
ATOM 3515 C CA . ASP B 1 141 ? -2.682 20.984 6.074 1 80 141 ASP B CA 1
ATOM 3516 C C . ASP B 1 141 ? -2.795 20.25 7.406 1 80 141 ASP B C 1
ATOM 3518 O O . ASP B 1 141 ? -3.324 20.781 8.375 1 80 141 ASP B O 1
ATOM 3522 N N . TYR B 1 142 ? -2.264 19 7.352 1 83.56 142 TYR B N 1
ATOM 3523 C CA . TYR B 1 142 ? -2.398 18.141 8.523 1 83.56 142 TYR B CA 1
ATOM 3524 C C . TYR B 1 142 ? -1.2 18.297 9.453 1 83.56 142 TYR B C 1
ATOM 3526 O O . TYR B 1 142 ? -0.061 18.406 8.992 1 83.56 142 TYR B O 1
ATOM 3534 N N . LYS B 1 143 ? -1.451 18.297 10.719 1 80.81 143 LYS B N 1
ATOM 3535 C CA . LYS B 1 143 ? -0.367 18.203 11.695 1 80.81 143 LYS B CA 1
ATOM 3536 C C . LYS B 1 143 ? 0.257 16.812 11.695 1 80.81 143 LYS B C 1
ATOM 3538 O O . LYS B 1 143 ? 1.478 16.672 11.797 1 80.81 143 LYS B O 1
ATOM 3543 N N . TYR B 1 144 ? -0.585 15.773 11.617 1 86.25 144 TYR B N 1
ATOM 3544 C CA . TYR B 1 144 ? -0.134 14.391 11.477 1 86.25 144 TYR B CA 1
ATOM 3545 C C . TYR B 1 144 ? -0.309 13.898 10.047 1 86.25 144 TYR B C 1
ATOM 3547 O O . TYR B 1 144 ? -1.437 13.742 9.57 1 86.25 144 TYR B O 1
ATOM 3555 N N . ARG B 1 145 ? 0.841 13.633 9.523 1 86.88 145 ARG B N 1
ATOM 3556 C CA . ARG B 1 145 ? 0.832 13.312 8.094 1 86.88 145 ARG B CA 1
ATOM 3557 C C . ARG B 1 145 ? 0.826 11.805 7.879 1 86.88 145 ARG B C 1
ATOM 3559 O O . ARG B 1 145 ? 1.499 11.062 8.594 1 86.88 145 ARG B O 1
ATOM 3566 N N . HIS B 1 146 ? 0.037 11.414 6.898 1 89.19 146 HIS B N 1
ATOM 3567 C CA . HIS B 1 146 ? 0.086 10.016 6.484 1 89.19 146 HIS B CA 1
ATOM 3568 C C . HIS B 1 146 ? 1.318 9.734 5.629 1 89.19 146 HIS B C 1
ATOM 3570 O O . HIS B 1 146 ? 1.728 10.578 4.828 1 89.19 146 HIS B O 1
ATOM 3576 N N . LEU B 1 147 ? 1.819 8.602 5.906 1 92.88 147 LEU B N 1
ATOM 3577 C CA . LEU B 1 147 ? 2.998 8.18 5.156 1 92.88 147 LEU B CA 1
ATOM 3578 C C . LEU B 1 147 ? 2.643 7.094 4.148 1 92.88 147 LEU B C 1
ATOM 3580 O O . LEU B 1 147 ? 1.679 6.348 4.344 1 92.88 147 LEU B O 1
ATOM 3584 N N . LYS B 1 148 ? 3.297 7.164 3.057 1 92.75 148 LYS B N 1
ATOM 3585 C CA . LYS B 1 148 ? 3.307 5.984 2.195 1 92.75 148 LYS B CA 1
ATOM 3586 C C . LYS B 1 148 ? 4.281 4.93 2.715 1 92.75 148 LYS B C 1
ATOM 3588 O O . LYS B 1 148 ? 5.473 5.207 2.879 1 92.75 148 LYS B O 1
ATOM 3593 N N . VAL B 1 149 ? 3.768 3.744 2.99 1 94.19 149 VAL B N 1
ATOM 3594 C CA . VAL B 1 149 ? 4.594 2.789 3.723 1 94.19 149 VAL B CA 1
ATOM 3595 C C . VAL B 1 149 ? 4.57 1.438 3.014 1 94.19 149 VAL B C 1
ATOM 3597 O O . VAL B 1 149 ? 3.555 1.053 2.43 1 94.19 149 VAL B O 1
ATOM 3600 N N . VAL B 1 150 ? 5.688 0.812 3.002 1 94.19 150 VAL B N 1
ATOM 3601 C CA . VAL B 1 150 ? 5.816 -0.592 2.629 1 94.19 150 VAL B CA 1
ATOM 3602 C C . VAL B 1 150 ? 6.418 -1.383 3.787 1 94.19 150 VAL B C 1
ATOM 3604 O O . VAL B 1 150 ? 7.434 -0.98 4.359 1 94.19 150 VAL B O 1
ATOM 3607 N N . ALA B 1 151 ? 5.77 -2.453 4.102 1 93.25 151 ALA B N 1
ATOM 3608 C CA . ALA B 1 151 ? 6.203 -3.227 5.262 1 93.25 151 ALA B CA 1
ATOM 3609 C C . ALA B 1 151 ? 6.605 -4.641 4.855 1 93.25 151 ALA B C 1
ATOM 3611 O O . ALA B 1 151 ? 6 -5.234 3.961 1 93.25 151 ALA B O 1
ATOM 3612 N N . PHE B 1 152 ? 7.586 -5.113 5.504 1 92.06 152 PHE B N 1
ATOM 3613 C CA . PHE B 1 152 ? 8.086 -6.469 5.293 1 92.06 152 PHE B CA 1
ATOM 3614 C C . PHE B 1 152 ? 8.195 -7.219 6.613 1 92.06 152 PHE B C 1
ATOM 3616 O O . PHE B 1 152 ? 8.68 -6.668 7.605 1 92.06 152 PHE B O 1
ATOM 3623 N N . ASP B 1 153 ? 7.77 -8.422 6.609 1 87.44 153 ASP B N 1
ATOM 3624 C CA . ASP B 1 153 ? 7.973 -9.281 7.773 1 87.44 153 ASP B CA 1
ATOM 3625 C C . ASP B 1 153 ? 9.203 -10.164 7.598 1 87.44 153 ASP B C 1
ATOM 3627 O O . ASP B 1 153 ? 9.875 -10.5 8.57 1 87.44 153 ASP B O 1
ATOM 3631 N N . GLN B 1 154 ? 9.336 -10.516 6.355 1 86.75 154 GLN B N 1
ATOM 3632 C CA . GLN B 1 154 ? 10.5 -11.32 5.992 1 86.75 154 GLN B CA 1
ATOM 3633 C C . GLN B 1 154 ? 11.398 -10.57 5.008 1 86.75 154 GLN B C 1
ATOM 3635 O O . GLN B 1 154 ? 10.906 -9.812 4.164 1 86.75 154 GLN B O 1
ATOM 3640 N N . PRO B 1 155 ? 12.727 -10.844 5.168 1 88.75 155 PRO B N 1
ATOM 3641 C CA . PRO B 1 155 ? 13.492 -11.688 6.086 1 88.75 155 PRO B CA 1
ATOM 3642 C C . PRO B 1 155 ? 13.594 -11.086 7.488 1 88.75 155 PRO B C 1
ATOM 3644 O O . PRO B 1 155 ? 13.914 -11.805 8.445 1 88.75 155 PRO B O 1
ATOM 3647 N N . CYS B 1 156 ? 13.477 -9.812 7.648 1 89.38 156 CYS B N 1
ATOM 3648 C CA . CYS B 1 156 ? 13.391 -9.117 8.93 1 89.38 156 CYS B CA 1
ATOM 3649 C C . CYS B 1 156 ? 12.297 -8.062 8.914 1 89.38 156 CYS B C 1
ATOM 3651 O O . CYS B 1 156 ? 11.914 -7.574 7.848 1 89.38 156 CYS B O 1
ATOM 3653 N N . PRO B 1 157 ? 11.82 -7.832 10.148 1 92 157 PRO B N 1
ATOM 3654 C CA . PRO B 1 157 ? 10.805 -6.773 10.172 1 92 157 PRO B CA 1
ATOM 3655 C C . PRO B 1 157 ? 11.344 -5.43 9.688 1 92 157 PRO B C 1
ATOM 3657 O O . PRO B 1 157 ? 12.32 -4.914 10.25 1 92 157 PRO B O 1
ATOM 3660 N N . GLN B 1 158 ? 10.773 -4.949 8.664 1 95 158 GLN B N 1
ATOM 3661 C CA . GLN B 1 158 ? 11.25 -3.729 8.023 1 95 158 GLN B CA 1
ATOM 3662 C C . GLN B 1 158 ? 10.078 -2.885 7.52 1 95 158 GLN B C 1
ATOM 3664 O O . GLN B 1 158 ? 9.07 -3.424 7.062 1 95 158 GLN B O 1
ATOM 3669 N N . VAL B 1 159 ? 10.234 -1.62 7.664 1 95.81 159 VAL B N 1
ATOM 3670 C CA . VAL B 1 159 ? 9.266 -0.69 7.09 1 95.81 159 VAL B CA 1
ATOM 3671 C C . VAL B 1 159 ? 10 0.412 6.328 1 95.81 159 VAL B C 1
ATOM 3673 O O . VAL B 1 159 ? 10.969 0.986 6.836 1 95.81 159 VAL B O 1
ATOM 3676 N N . ILE B 1 160 ? 9.656 0.595 5.105 1 96.62 160 ILE B N 1
ATOM 3677 C CA . ILE B 1 160 ? 10.117 1.731 4.312 1 96.62 160 ILE B CA 1
ATOM 3678 C C . ILE B 1 160 ? 8.992 2.76 4.188 1 96.62 160 ILE B C 1
ATOM 3680 O O . ILE B 1 160 ? 7.93 2.463 3.643 1 96.62 160 ILE B O 1
ATOM 3684 N N . ALA B 1 161 ? 9.234 3.924 4.684 1 96.62 161 ALA B N 1
ATOM 3685 C CA . ALA B 1 161 ? 8.227 4.973 4.711 1 96.62 161 ALA B CA 1
ATOM 3686 C C . ALA B 1 161 ? 8.648 6.168 3.863 1 96.62 161 ALA B C 1
ATOM 3688 O O . ALA B 1 161 ? 9.828 6.531 3.834 1 96.62 161 ALA B O 1
ATOM 3689 N N . TYR B 1 162 ? 7.699 6.75 3.186 1 96.5 162 TYR B N 1
ATOM 3690 C CA . TYR B 1 162 ? 7.938 7.906 2.33 1 96.5 162 TYR B CA 1
ATOM 3691 C C . TYR B 1 162 ? 7.125 9.109 2.797 1 96.5 162 TYR B C 1
ATOM 3693 O O . TYR B 1 162 ? 5.93 8.984 3.08 1 96.5 162 TYR B O 1
ATOM 3701 N N . MET B 1 163 ? 7.754 10.219 2.869 1 95 163 MET B N 1
ATOM 3702 C CA . MET B 1 163 ? 7.109 11.453 3.314 1 95 163 MET B CA 1
ATOM 3703 C C . MET B 1 163 ? 7.434 12.609 2.369 1 95 163 MET B C 1
ATOM 3705 O O . MET B 1 163 ? 8.602 12.883 2.094 1 95 163 MET B O 1
ATOM 3709 N N . ASP B 1 164 ? 6.445 13.242 1.901 1 93.44 164 ASP B N 1
ATOM 3710 C CA . ASP B 1 164 ? 6.605 14.43 1.071 1 93.44 164 ASP B CA 1
ATOM 3711 C C . ASP B 1 164 ? 6.23 15.695 1.845 1 93.44 164 ASP B C 1
ATOM 3713 O O . ASP B 1 164 ? 5.227 15.719 2.559 1 93.44 164 ASP B O 1
ATOM 3717 N N . LEU B 1 165 ? 7.07 16.641 1.744 1 93.38 165 LEU B N 1
ATOM 3718 C CA . LEU B 1 165 ? 6.809 17.938 2.369 1 93.38 165 LEU B CA 1
ATOM 3719 C C . LEU B 1 165 ? 6.852 19.062 1.336 1 93.38 165 LEU B C 1
ATOM 3721 O O . LEU B 1 165 ? 7.855 19.234 0.643 1 93.38 165 LEU B O 1
ATOM 3725 N N . LYS B 1 166 ? 5.793 19.75 1.292 1 91.06 166 LYS B N 1
ATOM 3726 C CA . LYS B 1 166 ? 5.766 20.906 0.396 1 91.06 166 LYS B CA 1
ATOM 3727 C C . LYS B 1 166 ? 6.68 22.016 0.904 1 91.06 166 LYS B C 1
ATOM 3729 O O . LYS B 1 166 ? 6.895 22.141 2.111 1 91.06 166 LYS B O 1
ATOM 3734 N N . HIS B 1 167 ? 7.16 22.781 -0.046 1 94.25 167 HIS B N 1
ATOM 3735 C CA . HIS B 1 167 ? 8.039 23.891 0.287 1 94.25 167 HIS B CA 1
ATOM 3736 C C . HIS B 1 167 ? 7.391 24.828 1.301 1 94.25 167 HIS B C 1
ATOM 3738 O O . HIS B 1 167 ? 8.039 25.266 2.25 1 94.25 167 HIS B O 1
ATOM 3744 N N . GLU B 1 168 ? 6.125 25.062 1.126 1 87.56 168 GLU B N 1
ATOM 3745 C CA . GLU B 1 168 ? 5.387 25.938 2.025 1 87.56 168 GLU B CA 1
ATOM 3746 C C . GLU B 1 168 ? 5.273 25.328 3.422 1 87.56 168 GLU B C 1
ATOM 3748 O O . GLU B 1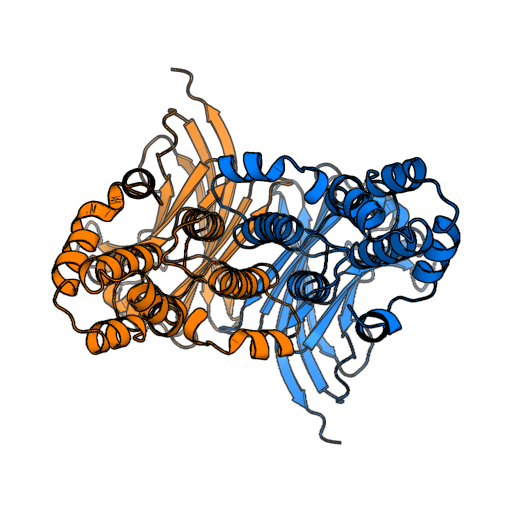 168 ? 5.34 26.047 4.422 1 87.56 168 GLU B O 1
ATOM 3753 N N . GLU B 1 169 ? 5.07 24.078 3.447 1 87.62 169 GLU B N 1
ATOM 3754 C CA . GLU B 1 169 ? 4.996 23.391 4.738 1 87.62 169 GLU B CA 1
ATOM 3755 C C . GLU B 1 169 ? 6.324 23.469 5.484 1 87.62 169 GLU B C 1
ATOM 3757 O O . GLU B 1 169 ? 6.348 23.672 6.699 1 87.62 169 GLU B O 1
ATOM 3762 N N . CYS B 1 170 ? 7.379 23.344 4.734 1 92.38 170 CYS B N 1
ATOM 3763 C CA . CYS B 1 170 ? 8.703 23.453 5.34 1 92.38 170 CYS B CA 1
ATOM 3764 C C . CYS B 1 170 ? 8.953 24.859 5.855 1 92.38 170 CYS B C 1
ATOM 3766 O O . CYS B 1 170 ? 9.555 25.047 6.918 1 92.38 170 CYS B O 1
ATOM 3768 N N . SER B 1 171 ? 8.492 25.844 5.109 1 91.94 171 SER B N 1
ATOM 3769 C CA . SER B 1 171 ? 8.672 27.219 5.527 1 91.94 171 SER B CA 1
ATOM 3770 C C . SER B 1 171 ? 7.977 27.5 6.852 1 91.94 171 SER B C 1
ATOM 3772 O O . SER B 1 171 ? 8.438 28.328 7.645 1 91.94 171 SER B O 1
ATOM 3774 N N . GLN B 1 172 ? 6.918 26.734 7.074 1 87.25 172 GLN B N 1
ATOM 3775 C CA . GLN B 1 172 ? 6.137 26.953 8.281 1 87.25 172 GLN B CA 1
ATOM 3776 C C . GLN B 1 172 ? 6.797 26.281 9.492 1 87.25 172 GLN B C 1
ATOM 3778 O O . GLN B 1 172 ? 6.445 26.578 10.633 1 87.25 172 GLN B O 1
ATOM 3783 N N . LEU B 1 173 ? 7.73 25.516 9.25 1 90.62 173 LEU B N 1
ATOM 3784 C CA . LEU B 1 173 ? 8.438 24.859 10.352 1 90.62 173 LEU B CA 1
ATOM 3785 C C . LEU B 1 173 ? 9.328 25.859 11.094 1 90.62 173 LEU B C 1
ATOM 3787 O O . LEU B 1 173 ? 9.609 25.672 12.281 1 90.62 173 LEU B O 1
ATOM 3791 N N . PHE B 1 174 ? 9.781 26.875 10.367 1 91.44 174 PHE B N 1
ATOM 3792 C CA . PHE B 1 174 ? 10.641 27.875 10.992 1 91.44 174 PHE B CA 1
ATOM 3793 C C . PHE B 1 174 ? 9.852 28.75 11.953 1 91.44 174 PHE B C 1
ATOM 3795 O O . PHE B 1 174 ? 8.781 29.25 11.602 1 91.44 174 PHE B O 1
ATOM 3802 N N . PRO B 1 175 ? 10.258 28.922 13.164 1 89.06 175 PRO B N 1
ATOM 3803 C CA . PRO B 1 175 ? 11.531 28.531 13.773 1 89.06 175 PRO B CA 1
ATOM 3804 C C . PRO B 1 175 ? 11.398 27.344 14.711 1 89.06 175 PRO B C 1
ATOM 3806 O O . PRO B 1 175 ? 12.406 26.797 15.172 1 89.06 175 PRO B O 1
ATOM 3809 N N . SER B 1 176 ? 10.125 26.984 15.016 1 85 176 SER B N 1
ATOM 3810 C CA . SER B 1 176 ? 9.953 25.922 15.992 1 85 176 SER B CA 1
ATOM 3811 C C . SER B 1 176 ? 8.781 25.016 15.625 1 85 176 SER B C 1
ATOM 3813 O O . SER B 1 176 ? 8.164 24.406 16.5 1 85 176 SER B O 1
ATOM 3815 N N . GLY B 1 177 ? 8.445 25.031 14.352 1 84.56 177 GLY B N 1
ATOM 3816 C CA . GLY B 1 177 ? 7.355 24.188 13.898 1 84.56 177 GLY B CA 1
ATOM 3817 C C . GLY B 1 177 ? 7.738 22.719 13.797 1 84.56 177 GLY B C 1
ATOM 3818 O O . GLY B 1 177 ? 8.922 22.391 13.805 1 84.56 177 GLY B O 1
ATOM 3819 N N . LYS B 1 178 ? 6.707 21.969 13.914 1 87.44 178 LYS B N 1
ATOM 3820 C CA . LYS B 1 178 ? 6.926 20.531 13.828 1 87.44 178 LYS B CA 1
ATOM 3821 C C . LYS B 1 178 ? 5.824 19.844 13.016 1 87.44 178 LYS B C 1
ATOM 3823 O O . LYS B 1 178 ? 4.672 20.281 13.039 1 87.44 178 LYS B O 1
ATOM 3828 N N . ILE B 1 179 ? 6.207 18.906 12.227 1 89 179 ILE B N 1
ATOM 3829 C CA . ILE B 1 179 ? 5.277 18.031 11.523 1 89 179 ILE B CA 1
ATOM 3830 C C . ILE B 1 179 ? 5.562 16.578 11.883 1 89 179 ILE B C 1
ATOM 3832 O O . ILE B 1 179 ? 6.715 16.141 11.867 1 89 179 ILE B O 1
ATOM 3836 N N . PHE B 1 180 ? 4.512 15.891 12.32 1 90.44 180 PHE B N 1
ATOM 3837 C CA . PHE B 1 180 ? 4.676 14.492 12.703 1 90.44 180 PHE B CA 1
ATOM 3838 C C . PHE B 1 180 ? 3.906 13.586 11.758 1 90.44 180 PHE B C 1
ATOM 3840 O O . PHE B 1 180 ? 2.932 14.008 11.133 1 90.44 180 PHE B O 1
ATOM 3847 N N . SER B 1 181 ? 4.43 12.406 11.664 1 90.31 181 SER B N 1
ATOM 3848 C CA . SER B 1 181 ? 3.668 11.375 10.961 1 90.31 181 SER B CA 1
ATOM 3849 C C . SER B 1 181 ? 2.709 10.656 11.898 1 90.31 181 SER B C 1
ATOM 3851 O O . SER B 1 181 ? 2.859 10.727 13.117 1 90.31 181 SER B O 1
ATOM 3853 N N . HIS B 1 182 ? 1.748 10.016 11.266 1 87.75 182 HIS B N 1
ATOM 3854 C CA . HIS B 1 182 ? 1.014 9.023 12.039 1 87.75 182 HIS B CA 1
ATOM 3855 C C . HIS B 1 182 ? 1.917 7.863 12.445 1 87.75 182 HIS B C 1
ATOM 3857 O O . HIS B 1 182 ? 2.902 7.57 11.766 1 87.75 182 HIS B O 1
ATOM 3863 N N . PRO B 1 183 ? 1.566 7.242 13.57 1 88.06 183 PRO B N 1
ATOM 3864 C CA . PRO B 1 183 ? 2.395 6.117 14.008 1 88.06 183 PRO B CA 1
ATOM 3865 C C . PRO B 1 183 ? 2.365 4.945 13.031 1 88.06 183 PRO B C 1
ATOM 3867 O O . PRO B 1 183 ? 1.325 4.664 12.438 1 88.06 183 PRO B O 1
ATOM 3870 N N . PHE B 1 184 ? 3.496 4.363 12.844 1 90.81 184 PHE B N 1
ATOM 3871 C CA . PHE B 1 184 ? 3.602 3.131 12.07 1 90.81 184 PHE B CA 1
ATOM 3872 C C . PHE B 1 184 ? 4.344 2.061 12.859 1 90.81 184 PHE B C 1
ATOM 3874 O O . PHE B 1 184 ? 5.23 2.371 13.656 1 90.81 184 PHE B O 1
ATOM 3881 N N . HIS B 1 185 ? 4.051 0.865 12.617 1 90 185 HIS B N 1
ATOM 3882 C CA . HIS B 1 185 ? 4.535 -0.2 13.484 1 90 185 HIS B CA 1
ATOM 3883 C C . HIS B 1 185 ? 5.492 -1.126 12.742 1 90 185 HIS B C 1
ATOM 3885 O O . HIS B 1 185 ? 5.266 -1.451 11.57 1 90 185 HIS B O 1
ATOM 3891 N N . VAL B 1 186 ? 6.527 -1.433 13.406 1 90.44 186 VAL B N 1
ATOM 3892 C CA . VAL B 1 186 ? 7.504 -2.41 12.938 1 90.44 186 VAL B CA 1
ATOM 3893 C C . VAL B 1 186 ? 7.738 -3.465 14.016 1 90.44 186 VAL B C 1
ATOM 3895 O O . VAL B 1 186 ? 8.125 -3.135 15.141 1 90.44 186 VAL B O 1
ATOM 3898 N N . ALA B 1 187 ? 7.535 -4.668 13.68 1 87.88 187 ALA B N 1
ATOM 3899 C CA . ALA B 1 187 ? 7.66 -5.754 14.648 1 87.88 187 ALA B CA 1
ATOM 3900 C C . ALA B 1 187 ? 6.844 -5.465 15.906 1 87.88 187 ALA B C 1
ATOM 3902 O O . ALA B 1 187 ? 7.324 -5.656 17.031 1 87.88 187 ALA B O 1
ATOM 3903 N N . GLY B 1 188 ? 5.746 -4.891 15.727 1 82.44 188 GLY B N 1
ATOM 3904 C CA . GLY B 1 188 ? 4.844 -4.637 16.828 1 82.44 188 GLY B CA 1
ATOM 3905 C C . GLY B 1 188 ? 5.156 -3.352 17.578 1 82.44 188 GLY B C 1
ATOM 3906 O O . GLY B 1 188 ? 4.387 -2.928 18.438 1 82.44 188 GLY B O 1
ATOM 3907 N N . GLN B 1 189 ? 6.262 -2.686 17.297 1 85.69 189 GLN B N 1
ATOM 3908 C CA . GLN B 1 189 ? 6.652 -1.438 17.938 1 85.69 189 GLN B CA 1
ATOM 3909 C C . GLN B 1 189 ? 6.242 -0.231 17.109 1 85.69 189 GLN B C 1
ATOM 3911 O O . GLN B 1 189 ? 6.48 -0.198 15.898 1 85.69 189 GLN B O 1
ATOM 3916 N N . GLY B 1 190 ? 5.66 0.722 17.812 1 88.12 190 GLY B N 1
ATOM 3917 C CA . GLY B 1 190 ? 5.219 1.925 17.125 1 88.12 190 GLY B CA 1
ATOM 3918 C C . GLY B 1 190 ? 6.305 2.98 17.016 1 88.12 190 GLY B C 1
ATOM 3919 O O . GLY B 1 190 ? 7.066 3.191 17.953 1 88.12 190 GLY B O 1
ATOM 3920 N N . PHE B 1 191 ? 6.387 3.598 15.906 1 90.88 191 PHE B N 1
ATOM 3921 C CA . PHE B 1 191 ? 7.328 4.684 15.656 1 90.88 191 PHE B CA 1
ATOM 3922 C C . PHE B 1 191 ? 6.613 5.891 15.055 1 90.88 191 PHE B C 1
ATOM 3924 O O . PHE B 1 191 ? 5.543 5.75 14.461 1 90.88 191 PHE B O 1
ATOM 3931 N N . ILE B 1 192 ? 7.191 7.062 15.203 1 91 192 ILE B N 1
ATOM 3932 C CA . ILE B 1 192 ? 6.688 8.305 14.641 1 91 192 ILE B CA 1
ATOM 3933 C C . ILE B 1 192 ? 7.836 9.094 14.008 1 91 192 ILE B C 1
ATOM 3935 O O . ILE B 1 192 ? 8.914 9.203 14.594 1 91 192 ILE B O 1
ATOM 3939 N N . LEU B 1 193 ? 7.59 9.5 12.867 1 93.88 193 LEU B N 1
ATOM 3940 C CA . LEU B 1 193 ? 8.555 10.367 12.195 1 93.88 193 LEU B CA 1
ATOM 3941 C C . LEU B 1 193 ? 8.227 11.836 12.422 1 93.88 193 LEU B C 1
ATOM 3943 O O . LEU B 1 193 ? 7.055 12.227 12.359 1 93.88 193 LEU B O 1
ATOM 3947 N N . GLY B 1 194 ? 9.266 12.617 12.664 1 93.38 194 GLY B N 1
ATOM 3948 C CA . GLY B 1 194 ? 9.062 14.031 12.906 1 93.38 194 GLY B CA 1
ATOM 3949 C C . GLY B 1 194 ? 10.039 14.914 12.156 1 93.38 194 GLY B C 1
ATOM 3950 O O . GLY B 1 194 ? 11.25 14.688 12.195 1 93.38 194 GLY B O 1
ATOM 3951 N N . ALA B 1 195 ? 9.492 15.82 11.406 1 94.56 195 ALA B N 1
ATOM 3952 C CA . ALA B 1 195 ? 10.281 16.875 10.766 1 94.56 195 ALA B CA 1
ATOM 3953 C C . ALA B 1 195 ? 10.172 18.188 11.531 1 94.56 195 ALA B C 1
ATOM 3955 O O . ALA B 1 195 ? 9.086 18.578 11.953 1 94.56 195 ALA B O 1
ATOM 3956 N N . ARG B 1 196 ? 11.305 18.766 11.703 1 92.81 196 ARG B N 1
ATOM 3957 C CA . ARG B 1 196 ? 11.281 20 12.484 1 92.81 196 ARG B CA 1
ATOM 3958 C C . ARG B 1 196 ? 12.445 20.922 12.102 1 92.81 196 ARG B C 1
ATOM 3960 O O . ARG B 1 196 ? 13.375 20.484 11.422 1 92.81 196 ARG B O 1
ATOM 3967 N N . CYS B 1 197 ? 12.266 22.172 12.445 1 94.31 197 CYS B N 1
ATOM 3968 C CA . CYS B 1 197 ? 13.367 23.125 12.406 1 94.31 197 CYS B CA 1
ATOM 3969 C C . CYS B 1 197 ? 14.133 23.141 13.719 1 94.31 197 CYS B C 1
ATOM 3971 O O . CYS B 1 197 ? 13.547 23.359 14.781 1 94.31 197 CYS B O 1
ATOM 3973 N N . CYS B 1 198 ? 15.391 22.828 13.594 1 91.75 198 CYS B N 1
ATOM 3974 C CA . CYS B 1 198 ? 16.203 22.703 14.797 1 91.75 198 CYS B CA 1
ATOM 3975 C C . CYS B 1 198 ? 17.172 23.875 14.914 1 91.75 198 CYS B C 1
ATOM 3977 O O . CYS B 1 198 ? 17.828 24.25 13.938 1 91.75 198 CYS B O 1
ATOM 3979 N N . LYS B 1 199 ? 17.188 24.391 16.125 1 90.5 199 LYS B N 1
ATOM 3980 C CA . LYS B 1 199 ? 18.156 25.453 16.422 1 90.5 199 LYS B CA 1
ATOM 3981 C C . LYS B 1 199 ? 19.484 24.875 16.875 1 90.5 199 LYS B C 1
ATOM 3983 O O . LYS B 1 199 ? 19.516 23.891 17.641 1 90.5 199 LYS B O 1
ATOM 3988 N N . ALA B 1 200 ? 20.516 25.469 16.391 1 85.5 200 ALA B N 1
ATOM 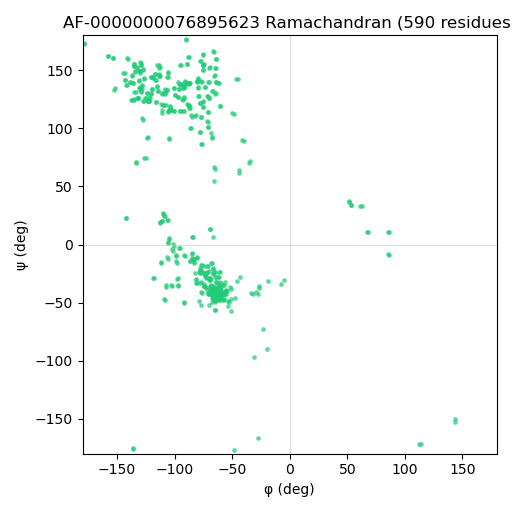3989 C CA . ALA B 1 200 ? 21.844 25.031 16.812 1 85.5 200 ALA B CA 1
ATOM 3990 C C . ALA B 1 200 ? 22.062 25.328 18.297 1 85.5 200 ALA B C 1
ATOM 3992 O O . ALA B 1 200 ? 21.5 26.266 18.844 1 85.5 200 ALA B O 1
ATOM 3993 N N . ASP B 1 201 ? 22.812 24.406 18.938 1 80.69 201 ASP B N 1
ATOM 3994 C CA . ASP B 1 201 ? 23.094 24.578 20.359 1 80.69 201 ASP B CA 1
ATOM 3995 C C . ASP B 1 201 ? 23.812 25.906 20.625 1 80.69 201 ASP B C 1
ATOM 3997 O O . ASP B 1 201 ? 23.531 26.578 21.625 1 80.69 201 ASP B O 1
ATOM 4001 N N . GLN B 1 202 ? 24.797 26.094 19.797 1 80.25 202 GLN B N 1
ATOM 4002 C CA . GLN B 1 202 ? 25.531 27.344 19.922 1 80.25 202 GLN B CA 1
ATOM 4003 C C . GLN B 1 202 ? 25.281 28.25 18.719 1 80.25 202 GLN B C 1
ATOM 4005 O O . GLN B 1 202 ? 25.438 27.828 17.578 1 80.25 202 GLN B O 1
ATOM 4010 N N . GLY B 1 203 ? 24.641 29.359 18.906 1 78.06 203 GLY B N 1
ATOM 4011 C CA . GLY B 1 203 ? 24.438 30.328 17.844 1 78.06 203 GLY B CA 1
ATOM 4012 C C . GLY B 1 203 ? 22.984 30.484 17.438 1 78.06 203 GLY B C 1
ATOM 4013 O O . GLY B 1 203 ? 22.078 30.078 18.172 1 78.06 203 GLY B O 1
ATOM 4014 N N . GLU B 1 204 ? 22.781 31.234 16.359 1 82.44 204 GLU B N 1
ATOM 4015 C CA . GLU B 1 204 ? 21.438 31.547 15.891 1 82.44 204 GLU B CA 1
ATOM 4016 C C . GLU B 1 204 ? 21.125 30.828 14.578 1 82.44 204 GLU B C 1
ATOM 4018 O O . GLU B 1 204 ? 20.297 31.297 13.789 1 82.44 204 GLU B O 1
ATOM 4023 N N . SER B 1 205 ? 21.828 29.672 14.445 1 90.06 205 SER B N 1
ATOM 4024 C CA . SER B 1 205 ? 21.609 29 13.172 1 90.06 205 SER B CA 1
ATOM 4025 C C . SER B 1 205 ? 20.531 27.922 13.289 1 90.06 205 SER B C 1
ATOM 4027 O O . SER B 1 205 ? 20.406 27.297 14.336 1 90.06 205 SER B O 1
ATOM 4029 N N . TYR B 1 206 ? 19.703 27.891 12.289 1 94.38 206 TYR B N 1
ATOM 4030 C CA . TYR B 1 206 ? 18.641 26.906 12.219 1 94.38 206 TYR B CA 1
ATOM 4031 C C . TYR B 1 206 ? 18.859 25.938 11.07 1 94.38 206 TYR B C 1
ATOM 4033 O O . TYR B 1 206 ? 19.469 26.297 10.055 1 94.38 206 TYR B O 1
ATOM 4041 N N . SER B 1 207 ? 18.484 24.688 11.273 1 95.06 207 SER B N 1
ATOM 4042 C CA . SER B 1 207 ? 18.625 23.656 10.242 1 95.06 207 SER B CA 1
ATOM 4043 C C . SER B 1 207 ? 17.422 22.719 10.227 1 95.06 207 SER B C 1
ATOM 4045 O O . SER B 1 207 ? 16.625 22.703 11.172 1 95.06 207 SER B O 1
ATOM 4047 N N . PHE B 1 208 ? 17.297 22.094 9.125 1 96.25 208 PHE B N 1
ATOM 4048 C CA . PHE B 1 208 ? 16.234 21.125 9.008 1 96.25 208 PHE B CA 1
ATOM 4049 C C . PHE B 1 208 ? 16.609 19.812 9.688 1 96.25 208 PHE B C 1
ATOM 4051 O O . PHE B 1 208 ? 17.688 19.266 9.43 1 96.25 208 PHE B O 1
ATOM 4058 N N . GLY B 1 209 ? 15.688 19.406 10.547 1 95.62 209 GLY B N 1
ATOM 4059 C CA . GLY B 1 209 ? 15.922 18.156 11.25 1 95.62 209 GLY B CA 1
ATOM 4060 C C . GLY B 1 209 ? 14.844 17.109 11.008 1 95.62 209 GLY B C 1
ATOM 4061 O O . GLY B 1 209 ? 13.688 17.453 10.758 1 95.62 209 GLY B O 1
ATOM 4062 N N . LEU B 1 210 ? 15.219 15.852 10.945 1 96.19 210 LEU B N 1
ATOM 4063 C CA . LEU B 1 210 ? 14.336 14.688 10.852 1 96.19 210 LEU B CA 1
ATOM 4064 C C . LEU B 1 210 ? 14.641 13.695 11.969 1 96.19 210 LEU B C 1
ATOM 4066 O O . LEU B 1 210 ? 15.781 13.25 12.117 1 96.19 210 LEU B O 1
ATOM 4070 N N . LEU B 1 211 ? 13.586 13.383 12.68 1 94.62 211 LEU B N 1
ATOM 4071 C CA . LEU B 1 211 ? 13.773 12.555 13.867 1 94.62 211 LEU B CA 1
ATOM 4072 C C . LEU B 1 211 ? 12.797 11.383 13.867 1 94.62 211 LEU B C 1
ATOM 4074 O O . LEU B 1 211 ? 11.719 11.461 13.281 1 94.62 211 LEU B O 1
ATOM 4078 N N . LEU B 1 212 ? 13.25 10.328 14.445 1 93.62 212 LEU B N 1
ATOM 4079 C CA . LEU B 1 212 ? 12.445 9.133 14.656 1 93.62 212 LEU B CA 1
ATOM 4080 C C . LEU B 1 212 ? 12.164 8.922 16.141 1 93.62 212 LEU B C 1
ATOM 4082 O O . LEU B 1 212 ? 13.094 8.812 16.953 1 93.62 212 LEU B O 1
ATOM 4086 N N . TYR B 1 213 ? 10.883 8.914 16.422 1 90.06 213 TYR B N 1
ATOM 4087 C CA . TYR B 1 213 ? 10.445 8.734 17.812 1 90.06 213 TYR B CA 1
ATOM 4088 C C . TYR B 1 213 ? 9.875 7.34 18.031 1 90.06 213 TYR B C 1
ATOM 4090 O O . TYR B 1 213 ? 9.375 6.711 17.094 1 90.06 213 TYR B O 1
ATOM 4098 N N . ILE B 1 214 ? 10.047 6.828 19.203 1 85.81 214 ILE B N 1
ATOM 4099 C CA . ILE B 1 214 ? 9.383 5.586 19.594 1 85.81 214 ILE B CA 1
ATOM 4100 C C . ILE B 1 214 ? 8.062 5.898 20.281 1 85.81 214 ILE B C 1
ATOM 4102 O O . ILE B 1 214 ? 7.973 6.844 21.062 1 85.81 214 ILE B O 1
ATOM 4106 N N . ASP B 1 215 ? 7.023 5.293 19.688 1 76.19 215 ASP B N 1
ATOM 4107 C CA . ASP B 1 215 ? 5.699 5.492 20.281 1 76.19 215 ASP B CA 1
ATOM 4108 C C . ASP B 1 215 ? 5.512 4.625 21.516 1 76.19 215 ASP B C 1
ATOM 4110 O O . ASP B 1 215 ? 5.527 3.395 21.438 1 76.19 215 ASP B O 1
ATOM 4114 N N . LEU B 1 216 ? 5.715 5.105 22.719 1 63.38 216 LEU B N 1
ATOM 4115 C CA . LEU B 1 216 ? 5.75 4.387 23.984 1 63.38 216 LEU B CA 1
ATOM 4116 C C . LEU B 1 216 ? 4.363 3.869 24.359 1 63.38 216 LEU B C 1
ATOM 4118 O O . LEU B 1 216 ? 4.113 3.523 25.516 1 63.38 216 LEU B O 1
ATOM 4122 N N . GLU B 1 217 ? 3.465 3.867 23.516 1 55.38 217 GLU B N 1
ATOM 4123 C CA . GLU B 1 217 ? 2.297 3.195 24.078 1 55.38 217 GLU B CA 1
ATOM 4124 C C . GLU B 1 217 ? 2.67 1.835 24.656 1 55.38 217 GLU B C 1
ATOM 4126 O O . GLU B 1 217 ? 1.871 1.216 25.375 1 55.38 217 GLU B O 1
ATOM 4131 N N . LEU B 1 218 ? 3.514 1.109 24.062 1 50.41 218 LEU B N 1
ATOM 4132 C CA . LEU B 1 218 ? 3.664 -0.227 24.625 1 50.41 218 LEU B CA 1
ATOM 4133 C C . LEU B 1 218 ? 4.367 -0.169 25.969 1 50.41 218 LEU B C 1
ATOM 4135 O O . LEU B 1 218 ? 5.41 0.48 26.109 1 50.41 218 LEU B O 1
ATOM 4139 N N . LYS B 1 219 ? 3.586 -0.258 26.984 1 47.75 219 LYS B N 1
ATOM 4140 C CA . LYS B 1 219 ? 3.814 -0.268 28.422 1 47.75 219 LYS B CA 1
ATOM 4141 C C . LYS B 1 219 ? 5.199 -0.812 28.75 1 47.75 219 LYS B C 1
ATOM 4143 O O . LYS B 1 219 ? 5.754 -0.507 29.812 1 47.75 219 LYS B O 1
ATOM 4148 N N . GLY B 1 220 ? 5.688 -1.939 28.062 1 51 220 GLY B N 1
ATOM 4149 C CA . GLY B 1 220 ? 6.801 -2.623 28.703 1 51 220 GLY 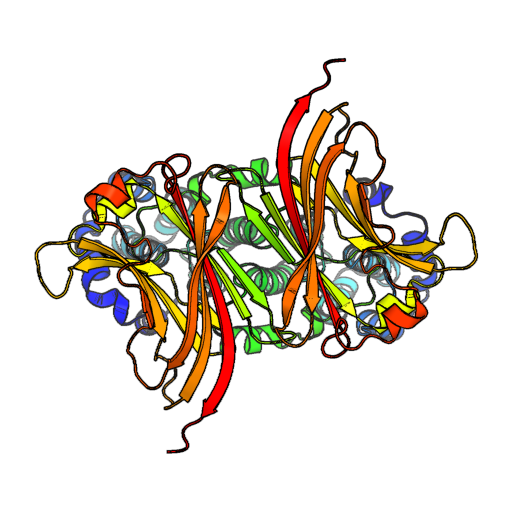B CA 1
ATOM 4150 C C . GLY B 1 220 ? 8.156 -2.104 28.266 1 51 220 GLY B C 1
ATOM 4151 O O . GLY B 1 220 ? 8.266 -1.45 27.219 1 51 220 GLY B O 1
ATOM 4152 N N . SER B 1 221 ? 9.023 -1.937 29.312 1 56.94 221 SER B N 1
ATOM 4153 C CA . SER B 1 221 ? 10.422 -1.536 29.156 1 56.94 221 SER B CA 1
ATOM 4154 C C . SER B 1 221 ? 11.094 -2.299 28.016 1 56.94 221 SER B C 1
ATOM 4156 O O . SER B 1 221 ? 11.492 -3.449 28.188 1 56.94 221 SER B O 1
ATOM 4158 N N . THR B 1 222 ? 10.727 -2.248 26.719 1 68.94 222 THR B N 1
ATOM 4159 C CA . THR B 1 222 ? 11.367 -3.002 25.656 1 68.94 222 THR B CA 1
ATOM 4160 C C . THR B 1 222 ? 12.43 -2.156 24.953 1 68.94 222 THR B C 1
ATOM 4162 O O . THR B 1 222 ? 12.242 -0.956 24.75 1 68.94 222 THR B O 1
ATOM 4165 N N . CYS B 1 223 ? 13.68 -2.684 25.156 1 81.31 223 CYS B N 1
ATOM 4166 C CA . CYS B 1 223 ? 14.773 -2.139 24.359 1 81.31 223 CYS B CA 1
ATOM 4167 C C . CYS B 1 223 ? 14.719 -2.654 22.938 1 81.31 223 CYS B C 1
ATOM 4169 O O . CYS B 1 223 ? 14.617 -3.861 22.703 1 81.31 223 CYS B O 1
ATOM 4171 N N . VAL B 1 224 ? 14.562 -1.655 22.062 1 88.69 224 VAL B N 1
ATOM 4172 C CA . VAL B 1 224 ? 14.492 -2.025 20.656 1 88.69 224 VAL B CA 1
ATOM 4173 C C . VAL B 1 224 ? 15.68 -1.435 19.906 1 88.69 224 VAL B C 1
ATOM 4175 O O . VAL B 1 224 ? 15.945 -0.232 19.984 1 88.69 224 VAL B O 1
ATOM 4178 N N . THR B 1 225 ? 16.438 -2.316 19.266 1 93 225 THR B N 1
ATOM 4179 C CA . THR B 1 225 ? 17.531 -1.872 18.422 1 93 225 THR B CA 1
ATOM 4180 C C . THR B 1 225 ? 17.094 -1.832 16.953 1 93 225 THR B C 1
ATOM 4182 O O . THR B 1 225 ? 16.547 -2.812 16.438 1 93 225 THR B O 1
ATOM 4185 N N . VAL B 1 226 ? 17.312 -0.672 16.375 1 93.44 226 VAL B N 1
ATOM 4186 C CA . VAL B 1 226 ? 16.844 -0.515 15 1 93.44 226 VAL B CA 1
ATOM 4187 C C . VAL B 1 226 ? 17.984 -0.035 14.117 1 93.44 226 VAL B C 1
ATOM 4189 O O . VAL B 1 226 ? 18.906 0.648 14.586 1 93.44 226 VAL B O 1
ATOM 4192 N N . ASP B 1 227 ? 18.031 -0.52 12.906 1 95.06 227 ASP B N 1
ATOM 4193 C CA . ASP B 1 227 ? 18.781 0.108 11.828 1 95.06 227 ASP B CA 1
ATOM 4194 C C . ASP B 1 227 ? 17.922 1.083 11.039 1 95.06 227 ASP B C 1
ATOM 4196 O O . ASP B 1 227 ? 16.797 0.745 10.641 1 95.06 227 ASP B O 1
ATOM 4200 N N . TYR B 1 228 ? 18.375 2.311 10.914 1 95.44 228 TYR B N 1
ATOM 4201 C CA . TYR B 1 228 ? 17.562 3.297 10.203 1 95.44 228 TYR B CA 1
ATOM 4202 C C . TYR B 1 228 ? 18.391 4.02 9.141 1 95.44 228 TYR B C 1
ATOM 4204 O O . TYR B 1 228 ? 19.625 4.098 9.25 1 95.44 228 TYR B O 1
ATOM 4212 N N . GLU B 1 229 ? 17.75 4.422 8.086 1 96.88 229 GLU B N 1
ATOM 4213 C CA . GLU B 1 229 ? 18.344 5.234 7.023 1 96.88 229 GLU B CA 1
ATOM 4214 C C . GLU B 1 229 ? 17.391 6.336 6.574 1 96.88 229 GLU B C 1
ATOM 4216 O O . GLU B 1 229 ? 16.234 6.066 6.246 1 96.88 229 GLU B O 1
ATOM 4221 N N . PHE B 1 230 ? 17.906 7.555 6.652 1 97.62 230 PHE B N 1
ATOM 4222 C CA . PHE B 1 230 ? 17.188 8.695 6.105 1 97.62 230 PHE B CA 1
ATOM 4223 C C . PHE B 1 230 ? 17.734 9.086 4.742 1 97.62 230 PHE B C 1
ATOM 4225 O O . PHE B 1 230 ? 18.953 9.25 4.586 1 97.62 230 PHE B O 1
ATOM 4232 N N . ALA B 1 231 ? 16.844 9.203 3.789 1 97.38 231 ALA B N 1
ATOM 4233 C CA . ALA B 1 231 ? 17.25 9.578 2.439 1 97.38 231 ALA B CA 1
ATOM 4234 C C . ALA B 1 231 ? 16.328 10.641 1.856 1 97.38 231 ALA B C 1
ATOM 4236 O O . ALA B 1 231 ? 15.211 10.828 2.34 1 97.38 231 ALA B O 1
ATOM 4237 N N . ALA B 1 232 ? 16.812 11.391 0.945 1 97.44 232 ALA B N 1
ATOM 4238 C CA . ALA B 1 232 ? 16.031 12.414 0.241 1 97.44 232 ALA B CA 1
ATOM 4239 C C . ALA B 1 232 ? 16.328 12.391 -1.255 1 97.44 232 ALA B C 1
ATOM 4241 O O . ALA B 1 232 ? 17.438 12.039 -1.669 1 97.44 232 ALA B O 1
ATOM 4242 N N . ARG B 1 233 ? 15.289 12.688 -2.008 1 96.62 233 ARG B N 1
ATOM 4243 C CA . ARG B 1 233 ? 15.523 12.82 -3.441 1 96.62 233 ARG B CA 1
ATOM 4244 C C . ARG B 1 233 ? 16.312 14.094 -3.752 1 96.62 233 ARG B C 1
ATOM 4246 O O . ARG B 1 233 ? 16.094 15.125 -3.115 1 96.62 233 ARG B O 1
ATOM 4253 N N . THR B 1 234 ? 17.203 13.906 -4.664 1 93.19 234 THR B N 1
ATOM 4254 C CA . THR B 1 234 ? 18 15.062 -5.059 1 93.19 234 THR B CA 1
ATOM 4255 C C . THR B 1 234 ? 18.109 15.156 -6.578 1 93.19 234 THR B C 1
ATOM 4257 O O . THR B 1 234 ? 18 14.141 -7.273 1 93.19 234 THR B O 1
ATOM 4260 N N . ARG B 1 235 ? 18.203 16.359 -7.047 1 91.75 235 ARG B N 1
ATOM 4261 C CA . ARG B 1 235 ? 18.484 16.578 -8.461 1 91.75 235 ARG B CA 1
ATOM 4262 C C . ARG B 1 235 ? 19.984 16.406 -8.75 1 91.75 235 ARG B C 1
ATOM 4264 O O . ARG B 1 235 ? 20.828 16.672 -7.898 1 91.75 235 ARG B O 1
ATOM 4271 N N . PRO B 1 236 ? 20.281 15.82 -9.969 1 87.75 236 PRO B N 1
ATOM 4272 C CA . PRO B 1 236 ? 19.438 15.625 -11.148 1 87.75 236 PRO B CA 1
ATOM 4273 C C . PRO B 1 236 ? 18.844 14.219 -11.227 1 87.75 236 PRO B C 1
ATOM 4275 O O . PRO B 1 236 ? 17.891 13.984 -11.984 1 87.75 236 PRO B O 1
ATOM 4278 N N . SER B 1 237 ? 19.375 13.297 -10.469 1 83.38 237 SER B N 1
ATOM 4279 C CA . SER B 1 237 ? 18.984 11.898 -10.633 1 83.38 237 SER B CA 1
ATOM 4280 C C . SER B 1 237 ? 17.547 11.664 -10.188 1 83.38 237 SER B C 1
ATOM 4282 O O . SER B 1 237 ? 16.844 10.828 -10.758 1 83.38 237 SER B O 1
ATOM 4284 N N . ARG B 1 238 ? 17.078 12.469 -9.203 1 88.38 238 ARG B N 1
ATOM 4285 C CA . ARG B 1 238 ? 15.734 12.336 -8.625 1 88.38 238 ARG B CA 1
ATOM 4286 C C . ARG B 1 238 ? 15.609 11.039 -7.828 1 88.38 238 ARG B C 1
ATOM 4288 O O . ARG B 1 238 ? 14.5 10.609 -7.508 1 88.38 238 ARG B O 1
ATOM 4295 N N . GLN B 1 239 ? 16.781 10.43 -7.629 1 89.12 239 GLN B N 1
ATOM 4296 C CA . GLN B 1 239 ? 16.828 9.211 -6.82 1 89.12 239 GLN B CA 1
ATOM 4297 C C . GLN B 1 239 ? 17.031 9.547 -5.344 1 89.12 239 GLN B C 1
ATOM 4299 O O . GLN B 1 239 ? 17.5 10.633 -5.008 1 89.12 239 GLN B O 1
ATOM 4304 N N . PHE B 1 240 ? 16.625 8.703 -4.547 1 94.38 240 PHE B N 1
ATOM 4305 C CA . PHE B 1 240 ? 16.859 8.883 -3.121 1 94.38 240 PHE B CA 1
ATOM 4306 C C . PHE B 1 240 ? 18.344 8.695 -2.791 1 94.38 240 PHE B C 1
ATOM 4308 O O . PHE B 1 240 ? 18.938 7.676 -3.148 1 94.38 240 PHE B O 1
ATOM 4315 N N . VAL B 1 241 ? 18.844 9.68 -2.152 1 94.88 241 VAL B N 1
ATOM 4316 C CA . VAL B 1 241 ? 20.234 9.633 -1.707 1 94.88 241 VAL B CA 1
ATOM 4317 C C . VAL B 1 241 ? 20.297 9.609 -0.182 1 94.88 241 VAL B C 1
ATOM 4319 O O . VAL B 1 241 ? 19.625 10.414 0.482 1 94.88 241 VAL B O 1
ATOM 4322 N N . SER B 1 242 ? 21.078 8.711 0.32 1 95.06 242 SER B N 1
ATOM 4323 C CA . SER B 1 242 ? 21.203 8.555 1.766 1 95.06 242 SER B CA 1
ATOM 4324 C C . SER B 1 242 ? 21.828 9.789 2.406 1 95.06 242 SER B C 1
ATOM 4326 O O . SER B 1 242 ? 22.828 10.305 1.924 1 95.06 242 SER B O 1
ATOM 4328 N N . LYS B 1 243 ? 21.203 10.281 3.41 1 96.19 243 LYS B N 1
ATOM 4329 C CA . LYS B 1 243 ? 21.703 11.445 4.141 1 96.19 243 LYS B CA 1
ATOM 4330 C C . LYS B 1 243 ? 22.25 11.039 5.508 1 96.19 243 LYS B C 1
ATOM 4332 O O . LYS B 1 243 ? 23.156 11.695 6.039 1 96.19 243 LYS B O 1
ATOM 4337 N N . LEU B 1 244 ? 21.609 10.07 6.07 1 95.62 244 LEU B N 1
ATOM 4338 C CA . LEU B 1 244 ? 21.984 9.586 7.391 1 95.62 244 LEU B CA 1
ATOM 4339 C C . LEU B 1 244 ? 21.609 8.117 7.559 1 95.62 244 LEU B C 1
ATOM 4341 O O . LEU B 1 244 ? 20.531 7.691 7.121 1 95.62 244 LEU B O 1
ATOM 4345 N N . ASN B 1 245 ? 22.469 7.336 8.047 1 94.25 245 ASN B N 1
ATOM 4346 C CA . ASN B 1 245 ? 22.172 5.953 8.406 1 94.25 245 ASN B CA 1
ATOM 4347 C C . ASN B 1 245 ? 22.906 5.531 9.68 1 94.25 245 ASN B C 1
ATOM 4349 O O . ASN B 1 245 ? 23.922 6.121 10.039 1 94.25 245 ASN B O 1
ATOM 4353 N N . GLY B 1 246 ? 22.25 4.645 10.43 1 93.25 246 GLY B N 1
ATOM 4354 C CA . GLY B 1 246 ? 22.875 4.18 11.656 1 93.25 246 GLY B CA 1
ATOM 4355 C C . GLY B 1 246 ? 22.047 3.156 12.406 1 93.25 246 GLY B C 1
ATOM 4356 O O . GLY B 1 246 ? 20.984 2.758 11.938 1 93.25 246 GLY B O 1
ATOM 4357 N N . ARG B 1 247 ? 22.75 2.625 13.477 1 94.19 247 ARG B N 1
ATOM 4358 C CA . ARG B 1 247 ? 22.094 1.708 14.406 1 94.19 247 ARG B CA 1
ATOM 4359 C C . ARG B 1 247 ? 21.859 2.375 15.758 1 94.19 247 ARG B C 1
ATOM 4361 O O . ARG B 1 247 ? 22.703 3.113 16.25 1 94.19 247 ARG B O 1
ATOM 4368 N N . HIS B 1 248 ? 20.672 2.279 16.203 1 93.25 248 HIS B N 1
ATOM 4369 C CA . HIS B 1 248 ? 20.344 2.9 17.484 1 93.25 248 HIS B CA 1
ATOM 4370 C C . HIS B 1 248 ? 19.484 1.969 18.344 1 93.25 248 HIS B C 1
ATOM 4372 O O . HIS B 1 248 ? 18.609 1.275 17.828 1 93.25 248 HIS B O 1
ATOM 4378 N N . THR B 1 249 ? 19.797 1.958 19.594 1 91.19 249 THR B N 1
ATOM 4379 C CA . THR B 1 249 ? 19 1.219 20.562 1 91.19 249 THR B CA 1
ATOM 4380 C C . THR B 1 249 ? 18.156 2.172 21.406 1 91.19 249 THR B C 1
ATOM 4382 O O . THR B 1 249 ? 18.703 3.002 22.141 1 91.19 249 THR B O 1
ATOM 4385 N N . PHE B 1 250 ? 16.891 2.023 21.203 1 87.38 250 PHE B N 1
ATOM 4386 C CA . PHE B 1 250 ? 15.984 2.824 22.016 1 87.38 250 PHE B CA 1
ATOM 4387 C C . PHE B 1 250 ? 15.859 2.25 23.406 1 87.38 250 PHE B C 1
ATOM 4389 O O . PHE B 1 250 ? 15.398 1.116 23.594 1 87.38 250 PHE B O 1
ATOM 4396 N N . SER B 1 251 ? 16.391 2.924 24.328 1 79.62 251 SER B N 1
ATOM 4397 C CA . SER B 1 251 ? 16.25 2.537 25.719 1 79.62 251 SER B CA 1
ATOM 4398 C C . SER B 1 251 ? 15.391 3.541 26.484 1 79.62 251 SER B C 1
ATOM 4400 O O . SER B 1 251 ? 14.961 3.27 27.609 1 79.62 251 SER B O 1
ATOM 4402 N N . ASP B 1 252 ? 15.25 4.668 25.828 1 76.81 252 ASP B N 1
ATOM 4403 C CA . ASP B 1 252 ? 14.422 5.73 26.406 1 76.81 252 ASP B CA 1
ATOM 4404 C C . ASP B 1 252 ? 13.523 6.355 25.344 1 76.81 252 ASP B C 1
ATOM 4406 O O . ASP B 1 252 ? 13.375 5.816 24.25 1 76.81 252 ASP B O 1
ATOM 4410 N N . LYS B 1 253 ? 12.844 7.328 25.719 1 76.38 253 LYS B N 1
ATOM 4411 C CA . LYS B 1 253 ? 11.844 7.953 24.859 1 76.38 253 LYS B CA 1
ATOM 4412 C C . LYS B 1 253 ? 12.492 8.984 23.938 1 76.38 253 LYS B C 1
ATOM 4414 O O . LYS B 1 253 ? 11.805 9.617 23.125 1 76.38 253 LYS B O 1
ATOM 4419 N N . PHE B 1 254 ? 13.812 9.031 23.969 1 80.06 254 PHE B N 1
ATOM 4420 C CA . PHE B 1 254 ? 14.453 10.062 23.172 1 80.06 254 PHE B CA 1
ATOM 4421 C C . PHE B 1 254 ? 14.531 9.641 21.703 1 80.06 254 PHE B C 1
ATOM 4423 O O . PHE B 1 254 ? 14.812 8.484 21.406 1 80.06 254 PHE B O 1
ATOM 4430 N N . PRO B 1 255 ? 14.289 10.633 20.938 1 87.31 255 PRO B N 1
ATOM 4431 C CA . PRO B 1 255 ? 14.305 10.312 19.516 1 87.31 255 PRO B CA 1
ATOM 4432 C C . PRO B 1 255 ? 15.719 10.18 18.953 1 87.31 255 PRO B C 1
ATOM 4434 O O . PRO B 1 255 ? 16.672 10.633 19.562 1 87.31 255 PRO B O 1
ATOM 4437 N N . VAL B 1 256 ? 15.766 9.461 17.859 1 89.06 256 VAL B N 1
ATOM 4438 C CA . VAL B 1 256 ? 17.016 9.352 17.109 1 89.06 256 VAL B CA 1
ATOM 4439 C C . VAL B 1 256 ? 16.875 10.023 15.75 1 89.06 256 VAL B C 1
ATOM 4441 O O . VAL B 1 256 ? 15.758 10.211 15.266 1 89.06 256 VAL B O 1
ATOM 4444 N N . GLY B 1 257 ? 17.953 10.445 15.211 1 90.31 257 GLY B N 1
ATOM 4445 C CA . GLY B 1 257 ? 17.953 11.094 13.906 1 90.31 257 GLY B CA 1
ATOM 4446 C C . GLY B 1 257 ? 18.953 12.227 13.805 1 90.31 257 GLY B C 1
ATOM 4447 O O . GLY B 1 257 ? 20.078 12.117 14.297 1 90.31 257 GLY B O 1
ATOM 4448 N N . SER B 1 258 ? 18.594 13.117 12.938 1 91 258 SER B N 1
ATOM 4449 C CA . SER B 1 258 ? 19.516 14.227 12.711 1 91 258 SER B CA 1
ATOM 4450 C C . SER B 1 258 ? 18.812 15.57 12.844 1 91 258 SER B C 1
ATOM 4452 O O . SER B 1 258 ? 17.719 15.758 12.305 1 91 258 SER B O 1
ATOM 4454 N N . ARG B 1 259 ? 19.484 16.422 13.57 1 90.62 259 ARG B N 1
ATOM 4455 C CA . ARG B 1 259 ? 19.016 17.812 13.672 1 90.62 259 ARG B CA 1
ATOM 4456 C C . ARG B 1 259 ? 19.5 18.641 12.492 1 90.62 259 ARG B C 1
ATOM 4458 O O . ARG B 1 259 ? 19.062 19.781 12.312 1 90.62 259 ARG B O 1
ATOM 4465 N N . TYR B 1 260 ? 20.438 17.984 11.812 1 92.06 260 TYR B N 1
ATOM 4466 C CA . TYR B 1 260 ? 21.031 18.625 10.648 1 92.06 260 TYR B CA 1
ATOM 4467 C C . TYR B 1 260 ? 21.094 17.656 9.461 1 92.06 260 TYR B C 1
ATOM 4469 O O . TYR B 1 260 ? 22.172 17.328 8.977 1 92.06 260 TYR B O 1
ATOM 4477 N N . LEU B 1 261 ? 19.984 17.406 8.961 1 94.94 261 LEU B N 1
ATOM 4478 C CA . LEU B 1 261 ? 19.906 16.328 7.977 1 94.94 261 LEU B CA 1
ATOM 4479 C C . LEU B 1 261 ? 20.688 16.672 6.719 1 94.94 261 LEU B C 1
ATOM 4481 O O . LEU B 1 261 ? 21.406 15.836 6.168 1 94.94 261 LEU B O 1
ATOM 4485 N N . PHE B 1 262 ? 20.562 17.953 6.316 1 95.25 262 PHE B N 1
ATOM 4486 C CA . PHE B 1 262 ? 21.188 18.344 5.059 1 95.25 262 PHE B CA 1
ATOM 4487 C C . PHE B 1 262 ? 22.484 19.109 5.316 1 95.25 262 PHE B C 1
ATOM 4489 O O . PHE B 1 262 ? 23.141 19.562 4.375 1 95.25 262 PHE B O 1
ATOM 4496 N N . TRP B 1 263 ? 22.844 19.391 6.488 1 92 263 TRP B N 1
ATOM 4497 C CA . TRP B 1 263 ? 24.078 20.016 6.934 1 92 263 TRP B CA 1
ATOM 4498 C C . TRP B 1 263 ? 24.234 21.422 6.352 1 92 263 TRP B C 1
ATOM 4500 O O . TRP B 1 263 ? 25.312 21.797 5.902 1 92 263 TRP B O 1
ATOM 4510 N N . VAL B 1 264 ? 23.188 22.094 6.164 1 93.38 264 VAL B N 1
ATOM 4511 C CA . VAL B 1 264 ? 23.188 23.484 5.695 1 93.38 264 VAL B CA 1
ATOM 4512 C C . VAL B 1 264 ? 22.25 24.312 6.566 1 93.38 264 VAL B C 1
ATOM 4514 O O . VAL B 1 264 ? 21.297 23.781 7.152 1 93.38 264 VAL B O 1
ATOM 4517 N N . PRO B 1 265 ? 22.594 25.641 6.633 1 93.81 265 PRO B N 1
ATOM 4518 C CA . PRO B 1 265 ? 21.688 26.5 7.395 1 93.81 265 PRO B CA 1
ATOM 4519 C C . PRO B 1 265 ? 20.297 26.594 6.777 1 93.81 265 PRO B C 1
ATOM 4521 O O . PRO B 1 265 ? 20.125 26.312 5.59 1 93.81 265 PRO B O 1
ATOM 4524 N N . TRP B 1 266 ? 19.312 26.969 7.531 1 95.19 266 TRP B N 1
ATOM 4525 C CA . TRP B 1 266 ? 17.906 26.969 7.164 1 95.19 266 TRP B CA 1
ATOM 4526 C C . TRP B 1 266 ? 17.656 27.766 5.883 1 95.19 266 TRP B C 1
ATOM 4528 O O . TRP B 1 266 ? 16.922 27.312 4.996 1 95.19 266 TRP B O 1
ATOM 4538 N N . GLN B 1 267 ? 18.297 28.922 5.773 1 93.94 267 GLN B N 1
ATOM 4539 C CA . GLN B 1 267 ? 18.094 29.781 4.605 1 93.94 267 GLN B CA 1
ATOM 4540 C C . GLN B 1 267 ? 18.594 29.109 3.334 1 93.94 267 GLN B C 1
ATOM 4542 O O . GLN B 1 267 ? 17.953 29.172 2.287 1 93.94 267 GLN B O 1
ATOM 4547 N N . THR B 1 268 ? 19.703 28.469 3.48 1 95.62 268 THR B N 1
ATOM 4548 C CA . THR B 1 268 ? 20.266 27.75 2.346 1 95.62 268 THR B CA 1
ATOM 4549 C C . THR B 1 268 ? 19.406 26.531 1.985 1 95.62 268 THR B C 1
ATOM 4551 O O . THR B 1 268 ? 19.203 26.25 0.805 1 95.62 268 THR B O 1
ATOM 4554 N N . PHE B 1 269 ? 18.922 25.953 3.018 1 96.31 269 PHE B N 1
ATOM 4555 C CA . PHE B 1 269 ? 18.047 24.812 2.832 1 96.31 269 PHE B CA 1
ATOM 4556 C C . PHE B 1 269 ? 16.781 25.203 2.076 1 96.31 269 PHE B C 1
ATOM 4558 O O . PHE B 1 269 ? 16.391 24.547 1.109 1 96.31 269 PHE B O 1
ATOM 4565 N N . MET B 1 270 ? 16.203 26.25 2.43 1 96.25 270 MET B N 1
ATOM 4566 C CA . MET B 1 270 ? 14.945 26.688 1.847 1 96.25 270 MET B CA 1
ATOM 4567 C C . MET B 1 270 ? 15.148 27.188 0.419 1 96.25 270 MET B C 1
ATOM 4569 O O . MET B 1 270 ? 14.211 27.188 -0.385 1 96.25 270 MET B O 1
ATOM 4573 N N . ALA B 1 271 ? 16.359 27.5 0.11 1 96 271 ALA B N 1
ATOM 4574 C CA . ALA B 1 271 ? 16.641 28.047 -1.215 1 96 271 ALA B CA 1
ATOM 4575 C C . ALA B 1 271 ? 17.203 26.969 -2.141 1 96 271 ALA B C 1
ATOM 4577 O O . ALA B 1 271 ? 17.453 27.234 -3.322 1 96 271 ALA B O 1
ATOM 4578 N N . ASP B 1 272 ? 17.375 25.797 -1.665 1 94.88 272 ASP B N 1
ATOM 4579 C CA . ASP B 1 272 ? 18.047 24.734 -2.42 1 94.88 272 ASP B CA 1
ATOM 4580 C C . ASP B 1 272 ? 17.094 24.078 -3.404 1 94.88 272 ASP B C 1
ATOM 4582 O O . ASP B 1 272 ? 16.297 23.203 -3.023 1 94.88 272 ASP B O 1
ATOM 4586 N N . ASP B 1 273 ? 17.312 24.266 -4.57 1 92.5 273 ASP B N 1
ATOM 4587 C CA . ASP B 1 273 ? 16.438 23.734 -5.605 1 92.5 273 ASP B CA 1
ATOM 4588 C C . ASP B 1 273 ? 16.797 22.281 -5.938 1 92.5 273 ASP B C 1
ATOM 4590 O O . ASP B 1 273 ? 16.031 21.594 -6.609 1 92.5 273 ASP B O 1
ATOM 4594 N N . SER B 1 274 ? 17.906 21.906 -5.449 1 93 274 SER B N 1
ATOM 4595 C CA . SER B 1 274 ? 18.328 20.531 -5.719 1 93 274 SER B CA 1
ATOM 4596 C C . SER B 1 274 ? 17.594 19.547 -4.832 1 93 274 SER B C 1
ATOM 4598 O O . SER B 1 274 ? 17.484 18.359 -5.164 1 93 274 SER B O 1
ATOM 4600 N N . ILE B 1 275 ? 17.109 20.062 -3.742 1 94.75 275 ILE B N 1
ATOM 4601 C CA . ILE B 1 275 ? 16.438 19.172 -2.811 1 94.75 275 ILE B CA 1
ATOM 4602 C C . ILE B 1 275 ? 14.922 19.312 -2.943 1 94.75 275 ILE B C 1
ATOM 4604 O O . ILE B 1 275 ? 14.172 18.344 -2.77 1 94.75 275 ILE B O 1
ATOM 4608 N N . PHE B 1 276 ? 14.531 20.531 -3.207 1 96.25 276 PHE B N 1
ATOM 4609 C CA . PHE B 1 276 ? 13.117 20.75 -3.492 1 96.25 276 PHE B CA 1
ATOM 4610 C C . PHE B 1 276 ? 12.82 20.531 -4.973 1 96.25 276 PHE B C 1
ATOM 4612 O O . PHE B 1 276 ? 13.047 21.422 -5.793 1 96.25 276 PHE B O 1
ATOM 4619 N N . ILE B 1 277 ? 12.289 19.375 -5.246 1 95.19 277 ILE B N 1
ATOM 4620 C CA . ILE B 1 277 ? 11.961 19.031 -6.625 1 95.19 277 ILE B CA 1
ATOM 4621 C C . ILE B 1 277 ? 10.516 19.422 -6.926 1 95.19 277 ILE B C 1
ATOM 4623 O O . ILE B 1 277 ? 9.586 18.812 -6.398 1 95.19 277 ILE B O 1
ATOM 4627 N N . ASP B 1 278 ? 10.273 20.359 -7.812 1 92.25 278 ASP B N 1
ATOM 4628 C CA . ASP B 1 278 ? 8.953 20.891 -8.117 1 92.25 278 ASP B CA 1
ATOM 4629 C C . ASP B 1 278 ? 8.242 21.359 -6.852 1 92.25 278 ASP B C 1
ATOM 4631 O O . ASP B 1 278 ? 7.059 21.078 -6.66 1 92.25 278 ASP B O 1
ATOM 4635 N N . GLY B 1 279 ? 9.016 21.875 -5.926 1 93.5 279 GLY B N 1
ATOM 4636 C CA . GLY B 1 279 ? 8.477 22.484 -4.723 1 93.5 279 GLY B CA 1
ATOM 4637 C C . GLY B 1 279 ? 8.203 21.484 -3.613 1 93.5 279 GLY B C 1
ATOM 4638 O O . GLY B 1 279 ? 7.535 21.812 -2.631 1 93.5 279 GLY B O 1
ATOM 4639 N N . VAL B 1 280 ? 8.688 20.281 -3.811 1 95.25 280 VAL B N 1
ATOM 4640 C CA . VAL B 1 280 ? 8.383 19.266 -2.803 1 95.25 280 VAL B CA 1
ATOM 4641 C C . VAL B 1 280 ? 9.68 18.578 -2.361 1 95.25 280 VAL B C 1
ATOM 4643 O O . VAL B 1 280 ? 10.531 18.266 -3.191 1 95.25 280 VAL B O 1
ATOM 4646 N N . LEU B 1 281 ? 9.828 18.484 -1.062 1 96.62 281 LEU B N 1
ATOM 4647 C CA . LEU B 1 281 ? 10.898 17.688 -0.473 1 96.62 281 LEU B CA 1
ATOM 4648 C C . LEU B 1 281 ? 10.461 16.234 -0.297 1 96.62 281 LEU B C 1
ATOM 4650 O O . LEU B 1 281 ? 9.492 15.953 0.415 1 96.62 281 LEU B O 1
ATOM 4654 N N . HIS B 1 282 ? 11.125 15.312 -0.975 1 96.75 282 HIS B N 1
ATOM 4655 C CA . HIS B 1 282 ? 10.781 13.898 -0.91 1 96.75 282 HIS B CA 1
ATOM 4656 C C . HIS B 1 282 ? 11.711 13.141 0.03 1 96.75 282 HIS B C 1
ATOM 4658 O O . HIS B 1 282 ? 12.914 13.039 -0.233 1 96.75 282 HIS B O 1
ATOM 4664 N N . LEU B 1 283 ? 11.172 12.641 1.078 1 97.25 283 LEU B N 1
ATOM 4665 C CA . LEU B 1 283 ? 11.969 11.953 2.084 1 97.25 283 LEU B CA 1
ATOM 4666 C C . LEU B 1 283 ? 11.617 10.469 2.135 1 97.25 283 LEU B C 1
ATOM 4668 O O . LEU B 1 283 ? 10.477 10.086 1.854 1 97.25 283 LEU B O 1
ATOM 4672 N N . ARG B 1 284 ? 12.539 9.648 2.404 1 97.5 284 ARG B N 1
ATOM 4673 C CA . ARG B 1 284 ? 12.359 8.211 2.621 1 97.5 284 ARG B CA 1
ATOM 4674 C C . ARG B 1 284 ? 13.047 7.766 3.906 1 97.5 284 ARG B C 1
ATOM 4676 O O . ARG B 1 284 ? 14.164 8.203 4.203 1 97.5 284 ARG B O 1
ATOM 4683 N N . VAL B 1 285 ? 12.414 7.004 4.652 1 97 285 VAL B N 1
ATOM 4684 C CA . VAL B 1 285 ? 12.984 6.426 5.863 1 97 285 VAL B CA 1
ATOM 4685 C C . VAL B 1 285 ? 12.914 4.902 5.793 1 97 285 VAL B C 1
ATOM 4687 O O . VAL B 1 285 ? 11.852 4.336 5.523 1 97 285 VAL B O 1
ATOM 4690 N N . ASP B 1 286 ? 14.016 4.27 5.914 1 96.56 286 ASP B N 1
ATOM 4691 C CA . ASP B 1 286 ? 14.125 2.816 5.984 1 96.56 286 ASP B CA 1
ATOM 4692 C C . ASP B 1 286 ? 14.414 2.355 7.414 1 96.56 286 ASP B C 1
ATOM 4694 O O . ASP B 1 286 ? 15.469 2.676 7.969 1 96.56 286 ASP B O 1
ATOM 4698 N N . LEU B 1 287 ? 13.492 1.633 7.965 1 95.75 287 LEU B N 1
ATOM 4699 C CA . LEU B 1 287 ? 13.609 1.209 9.359 1 95.75 287 LEU B CA 1
ATOM 4700 C C . LEU B 1 287 ? 13.539 -0.31 9.469 1 95.75 287 LEU B C 1
ATOM 4702 O O . LEU B 1 287 ? 12.602 -0.934 8.969 1 95.75 287 LEU B O 1
ATOM 4706 N N . THR B 1 288 ? 14.523 -0.926 10.039 1 94.62 288 THR B N 1
ATOM 4707 C CA . THR B 1 288 ? 14.562 -2.363 10.281 1 94.62 288 THR B CA 1
ATOM 4708 C C . THR B 1 288 ? 14.797 -2.65 11.766 1 94.62 288 THR B C 1
ATOM 4710 O O . THR B 1 288 ? 15.703 -2.082 12.375 1 94.62 288 THR B O 1
ATOM 4713 N N . VAL B 1 289 ? 14.039 -3.465 12.32 1 91.62 289 VAL B N 1
ATOM 4714 C CA . VAL B 1 289 ? 14.242 -3.865 13.711 1 91.62 289 VAL B CA 1
ATOM 4715 C C . VAL B 1 289 ? 15.203 -5.051 13.773 1 91.62 289 VAL B C 1
ATOM 4717 O O . VAL B 1 289 ? 14.938 -6.105 13.188 1 91.62 289 VAL B O 1
ATOM 4720 N N . VAL B 1 290 ? 16.25 -4.867 14.43 1 89.81 290 VAL B N 1
ATOM 4721 C CA . VAL B 1 290 ? 17.312 -5.871 14.508 1 89.81 290 VAL B CA 1
ATOM 4722 C C . VAL B 1 290 ? 17.078 -6.762 15.727 1 89.81 290 VAL B C 1
ATOM 4724 O O . VAL B 1 290 ? 17.219 -7.984 15.648 1 89.81 290 VAL B O 1
ATOM 4727 N N . GLU B 1 291 ? 16.875 -6.117 16.812 1 83.94 291 GLU B N 1
ATOM 4728 C CA . GLU B 1 291 ? 16.703 -6.848 18.062 1 83.94 291 GLU B CA 1
ATOM 4729 C C . GLU B 1 291 ? 15.625 -6.207 18.938 1 83.94 291 GLU B C 1
ATOM 4731 O O . GLU B 1 291 ? 15.484 -4.984 18.953 1 83.94 291 GLU B O 1
ATOM 4736 N N . GLN B 1 292 ? 14.844 -7.145 19.469 1 79.12 292 GLN B N 1
ATOM 4737 C CA . GLN B 1 292 ? 13.859 -6.68 20.438 1 79.12 292 GLN B CA 1
ATOM 4738 C C . GLN B 1 292 ? 13.961 -7.473 21.75 1 79.12 292 GLN B C 1
ATOM 4740 O O . GLN B 1 292 ? 13.875 -8.703 21.734 1 79.12 292 GLN B O 1
ATOM 4745 N N . THR B 1 293 ? 14.5 -6.77 22.781 1 75.69 293 THR B N 1
ATOM 4746 C CA . THR B 1 293 ? 14.648 -7.457 24.047 1 75.69 293 THR B CA 1
ATOM 4747 C C . THR B 1 293 ? 13.633 -6.941 25.062 1 75.69 293 THR B C 1
ATOM 4749 O O . THR B 1 293 ? 13.43 -5.73 25.188 1 75.69 293 THR B O 1
ATOM 4752 N N . GLU B 1 294 ? 12.75 -7.816 25.578 1 65.25 294 GLU B N 1
ATOM 4753 C CA . GLU B 1 294 ? 11.852 -7.43 26.672 1 65.25 294 GLU B CA 1
ATOM 4754 C C . GLU B 1 294 ? 12.617 -7.266 27.984 1 65.25 294 GLU B C 1
ATOM 4756 O O . GLU B 1 294 ? 13.438 -8.109 28.328 1 65.25 294 GLU B O 1
ATOM 4761 N N . LEU B 1 295 ? 12.719 -6.02 28.562 1 52.31 295 LEU B N 1
ATOM 4762 C CA . LEU B 1 295 ? 13.359 -5.871 29.859 1 52.31 295 LEU B CA 1
ATOM 4763 C C . LEU B 1 295 ? 12.523 -6.539 30.953 1 52.31 295 LEU B C 1
ATOM 4765 O O . LEU B 1 295 ? 11.32 -6.297 31.047 1 52.31 295 LEU B O 1
ATOM 4769 N N . GLN B 1 296 ? 12.719 -7.711 31.281 1 40.75 296 GLN B N 1
ATOM 4770 C CA . GLN B 1 296 ? 12.203 -8.312 32.5 1 40.75 296 GLN B CA 1
ATOM 4771 C C . GLN B 1 296 ? 12.297 -7.34 33.688 1 40.75 296 GLN B C 1
ATOM 4773 O O . GLN B 1 296 ? 13.391 -6.867 34 1 40.75 296 GLN B O 1
ATOM 4778 N N . THR B 1 297 ? 11.289 -6.578 33.844 1 35.88 297 THR B N 1
ATOM 4779 C CA . THR B 1 297 ? 11.289 -6.102 35.219 1 35.88 297 THR B CA 1
ATOM 4780 C C . THR B 1 297 ? 11.062 -7.258 36.188 1 35.88 297 THR B C 1
ATOM 4782 O O . THR B 1 297 ? 10.219 -8.117 35.969 1 35.88 297 THR B O 1
#

pLDDT: mean 82.2, std 17.49, range [20.14, 97.62]

InterPro domains:
  IPR011705 BTB/Kelch-associated [PF07707] (16-94)
  IPR045890 BTB/POZ domain-containing protein POB1-like [PTHR46336] (22-291)

Radius of gyration: 25.55 Å; Cα contacts (8 Å, |Δi|>4): 1069; chains: 2; bounding box: 60×65×72 Å

Foldseek 3Di:
DLDPVVCVVVPVVVPPQLVVVLVVCLPPDLVRLLVQLQDQADEEAFLLSNVVSLVVSLCNVPVDLVVSLCSCLPRNVLSGQLLGDDPSSLVSLQVDPDSSYDNVSNVVLNVLSVVCLVCVPDPVVVVVVNCVVVSNPRHHNHLAGEWDWDFDPPPFTKIKTKDKDFLVRLVVQPPPRKHKYDWDDTPRWTKMKMWHWDADPPDGFIAIWIKMWTDPPPPFQKWWKKWKWKWWQFPDVRDTDTQDIDIDIDRDGDIDTDSHSPVDTPVCVSVDCGQQPVRMIMMMMMMTTDDIDGPDD/DLDPVVVVPPDPVVPDVLVVVLVVCLPPDLVRLLVQLQDQADEEAFLLSNVVSLVVSLCNVPVDLVVSLCSCLPRNVVSGQLLGDDPVSLVCLQVDPDSSYDNVSNVVLNVLSVVCLVCVPDPVVVCVVSPVVVSNPRHHNHLAGEWDWDFDPPPFTKIKTKDKDFLVNLVVQPPPRKHKYDWDDTPRWTKMKMWHWDADPPDGFIAIWIKMWTDPPPPFQKWWKKWKWKWWQFPDVRDTDTQDIDIDIDRDGDIDTDRHSPVDTPVCVSVDCGQQPVRMIMMMMMMTTDDIDGPDD

Solvent-accessible surface area (backbone atoms only — not comparable to full-atom values): 31961 Å² total; per-residue (Å²): 108,79,52,74,60,61,50,49,67,67,27,71,70,58,52,74,66,56,58,54,48,47,66,65,47,65,79,51,50,72,69,52,52,48,51,57,48,66,44,51,78,49,76,41,57,43,48,56,53,53,54,52,48,49,54,52,45,42,53,70,76,31,75,50,59,69,61,29,25,50,49,37,58,71,60,44,56,75,47,51,35,69,67,58,37,52,72,67,55,51,52,47,60,69,66,43,74,37,82,54,52,56,57,68,61,52,44,52,52,48,47,55,44,31,51,46,55,47,41,57,30,48,63,43,73,52,48,57,65,61,35,58,65,49,62,32,76,52,68,55,42,48,42,41,33,82,62,52,68,48,60,35,69,71,91,47,31,27,34,40,36,36,45,76,40,43,50,68,60,56,59,57,16,60,73,73,26,70,40,33,36,54,72,38,30,44,83,67,42,37,29,29,45,35,41,31,33,30,68,42,92,76,70,92,46,36,15,48,17,43,35,41,32,61,45,66,78,63,82,64,63,50,38,38,29,30,39,40,35,38,24,33,30,30,63,86,80,62,45,73,40,80,60,44,70,50,77,48,69,38,80,61,77,66,61,46,75,33,56,49,50,79,74,47,48,40,71,57,52,77,64,36,63,46,42,33,50,93,50,28,34,44,34,37,37,40,39,30,56,76,44,79,45,76,54,80,123,114,85,50,73,58,62,64,58,68,40,67,73,79,55,53,70,65,51,54,52,49,46,66,64,48,65,80,49,50,72,70,52,50,47,51,58,47,66,45,52,78,50,77,41,56,44,46,56,55,53,54,53,48,48,53,54,45,42,52,70,74,32,76,49,58,72,60,28,25,48,49,38,58,72,62,44,56,76,47,50,34,68,67,59,37,50,70,68,56,51,52,46,60,69,67,47,78,45,82,53,52,56,57,68,62,52,44,53,52,49,47,54,44,30,51,47,55,46,42,58,30,49,63,45,74,50,48,57,66,65,36,52,67,54,63,32,75,50,67,54,41,47,42,42,35,81,62,52,68,48,60,35,70,70,90,48,30,27,35,41,36,37,45,76,41,44,52,68,59,56,59,58,16,60,74,73,26,70,40,34,38,52,72,37,31,47,84,67,42,37,29,29,45,34,41,32,33,29,67,42,91,77,69,91,47,36,15,48,17,43,35,42,32,61,45,67,77,63,82,65,65,50,39,39,31,32,40,39,34,39,24,32,29,31,64,87,80,63,45,74,40,82,61,46,71,50,75,47,69,38,79,61,76,67,60,46,76,34,56,47,50,79,73,45,49,40,72,57,53,76,66,35,62,46,43,32,51,94,50,27,35,44,36,38,38,40,39,30,5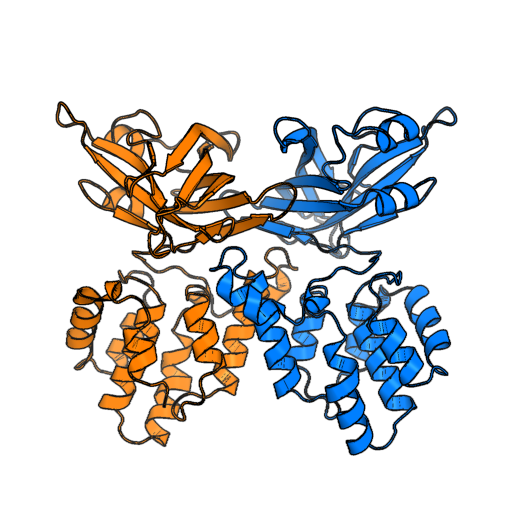6,76,42,77,45,75,53,80,123

Nearest PDB structures (foldseek):
  3ivq-assembly2_B  TM=7.859E-01  e=1.102E-06  Homo sapiens
  3hql-assembly1_A  TM=7.526E-01  e=7.838E-07  Homo sapiens
  4ysi-assembly1_A  TM=7.708E-01  e=1.102E-06  Homo sapiens
  8fuu-assembly1_A-2  TM=2.413E-01  e=1.673E-01  Xenopus laevis
  4ll4-assembly1_C  TM=1.985E-01  e=7.756E-01  Homo sapiens

Secondary structure (DSSP, 8-state):
---HHHHHHHGGGS-HHHHHHHHHHTT--HHHHHHHHH-S--EES-HHHHHHHHHHHHHHH--SHHHHHHHIIIIIGGGS-GGGS-HHHHHHHHH---TTS-HHHHHHHHHHHHHHHH-TTS-HHHHHHHTTGGGGT---EESEE--EEEEE-SSS-EEEEEEEEEHHHHHHHTTT-EEEEPPEEETTEEEEEEEEEEE-SSSS-EEEEEEEEEETTS-S-EEEEEEEEEEEE-TTT--EEEEEEEEEEE-SS--EEES-TT-S-HHHHHH-TTTEETTEEEEEEEEEEEEEEE---/---HHHHHHS-GGGHHHHHHHHHHHTT--HHHHHHHHH-S--EES-HHHHHHHHHHHHHHH--SHHHHHHHIIIIIGGGS-GGGS-HHHHHHHHH---TTS-HHHHHHHHHHHHHHHH-TTS-HHHHHHHTTGGGGT---EESEE--EEEEE-SSS-EEEEEEEEEHHHHHHHTTT-EEEEPPEEETTEEEEEEEEEEE-SSSS-EEEEEEEEEETTS-S-EEEEEEEEEEEE-TTT--EEEEEEEEEEE-SS--EEES-TT-S-HHHHHH-TTTEETTEEEEEEEEEEEEEEE---

Sequence (594 aa):
MLSSEIMYEIHPRLGFSYFSLRKEVTNISLAGIKAILSSTDIHVECEDYLFLLLLNWARVRYPDLEERREILNSHLLPLLRFSHMTYKTLQEILACTANDIDHEQVTKCINGVLLCKAYPAHKPGALAACAPSCQQFAERDYKYRHLKVVAFDQPCPQVIAYMDLKHEECSQLFPSGKIFSHPFHVAGQGFILGARCCKADQGESYSFGLLLYIDLELKGSTCVTVDYEFAARTRPSRQFVSKLNGRHTFSDKFPVGSRYLFWVPWQTFMADDSIFIDGVLHLRVDLTVVEQTELQTMLSSEIMYEIHPRLGFSYFSLRKEVTNISLAGIKAILSSTDIHVECEDYLFLLLLNWARVRYPDLEERREILNSHLLPLLRFSHMTYKTLQEILACTANDIDHEQVTKCINGVLLCKAYPAHKPGALAACAPSCQQFAERDYKYRHLKVVAFDQPCPQVIAYMDLKHEECSQLFPSGKIFSHPFHVAGQGFILGARCCKADQGESYSFGLLLYIDLELKGSTCVTVDYEFAARTRPSRQFVSKLNGRHTFSDKFPVGSRYLFWVPWQTFMADDSIFIDGVLHLRVDLTVVEQTELQT

=== Feature glossary ===
The record interleaves many kinds of information about one protein. Here is each kind framed as the question it answers.

Q: Are the domains correctly placed relative to each other?
A: Predicted aligned error is AlphaFold's pairwise confidence. Unlike pLDDT (per-residue), PAE is per-residue-pair and captures whether two parts of the structure are correctly placed relative to each other. Units are ångströms of expected positional error.

Q: Which residues are in helices, strands, or loops?
A: Eight-state secondary structure (DSSP): H is the canonical α-helix, G the tighter 3₁₀-helix, I the wider π-helix; E/B are β-structure, T and S are turns and bends, and '-' is everything else. DSSP derives these from the pattern of main-chain N–H···O=C hydrogen bonds, not from the sequence.

Q: What if only a Cα trace is available?
A: P-SEA three-state annotation labels each residue as helix, strand, or coil based purely on the geometry of the Cα trace. It serves as a fallback when the full backbone (and thus DSSP) is unavailable.

Q: What are the backbone torsion angles?
A: φ (phi) and ψ (psi) are the two rotatable backbone dihedrals per residue: φ is the C(i-1)–N–Cα–C torsion, ψ is the N–Cα–C–N(i+1) torsion, both in degrees on (−180°, 180°]. α-helical residues cluster near (−60°, −45°); β-strand residues near (−120°, +130°). A Ramachandran plot is simply a scatter of (φ, ψ) for every residue.

Q: What known structures does this most resemble?
A: Structural nearest neighbors (via Foldseek easy-search vs the PDB). Reported per hit: target PDB id, E-value, and alignment TM-score. A TM-score above ~0.5 is the conventional threshold for 'same fold'.

Q: What family and function is it annotated with?
A: Database cross-references. InterPro integrates a dozen domain/family signature databases into unified entries with residue-range hits. GO terms attach function/process/location labels with evidence codes. CATH codes position the fold in a four-level structural taxonomy. Organism is the NCBI-taxonomy species name.

Q: Which residues are buried vs exposed?
A: Solvent accessibility: the surface area of each residue that a 1.4 Å water probe can touch, in Å². When only backbone atoms are present the absolute values are lower than full-atom SASA (side chains contribute most of the area) and are flagged as backbone-only.

Q: What do the diagnostic plots show?
A: Three diagnostic plots accompany the record. The Cα contact map visualizes the tertiary structure as a 2D adjacency matrix (8 Å cutoff, sequence-local contacts suppressed). The Ramachandran plot shows the distribution of backbone (φ, ψ) torsions, with points in the α and β basins reflecting secondary structure content. The PAE plot shows AlphaFold's inter-residue confidence as a color matrix.

Q: What is the amino-acid chain?
A: The amino-acid sequence is the protein's primary structure: the linear order of residues from the N-terminus to the C-terminus, written in one-letter code. Everything else here — the 3D coordinates, the secondary structure, the domain annotations — is ultimately a consequence of this string.

Q: What do the rendered images show?
A: The six renders are orthographic views along the three Cartesian axes in both directions. Representation (cartoon, sticks, or surface) and color scheme (sequence-rainbow or by-chain) vary across proteins so the training set covers all the common visualization conventions.

Q: Where is each backbone atom in 3D?
A: The mmCIF table is the protein's shape written out atom by atom. For each backbone N, Cα, C, and carbonyl O, it records an (x, y, z) coordinate triple in Å plus the residue type, chain letter, and residue number.

Q: How mobile is each atom in the crystal?
A: For experimental (PDB) structures, the B-factor (temperature factor) quantifies the positional spread of each atom in the crystal — a combination of thermal vibration and static disorder — in units of Å². High B-factors mark flexible loops or poorly resolved regions; low B-factors mark the rigid, well-ordered core.

Q: How big and how compact is the whole molecule?
A: Three whole-structure scalars: the radius of gyration (RMS distance of Cα from centroid, in Å), the count of Cα–Cα contacts (pairs closer than 8 Å and separated by more than four residues in sequence — i.e. tertiary, not local, contacts), and the bounding-box dimensions. Together they distinguish compact globular folds from extended fibres or disordered chains.

Q: What does the local fold look like, residue by residue?
A: A 3Di character summarizes, for each residue, the relative orientation of the Cα frame of its nearest spatial neighbor. Because it encodes fold topology rather than chemistry, 3Di alignments detect remote structural similarity that sequence alignment misses.

Q: How confident is the AlphaFold model at each residue?
A: For AlphaFold models, the B-factor field carries pLDDT — the model's own estimate of local accuracy on a 0–100 scale. Regions with pLDDT<50 should be 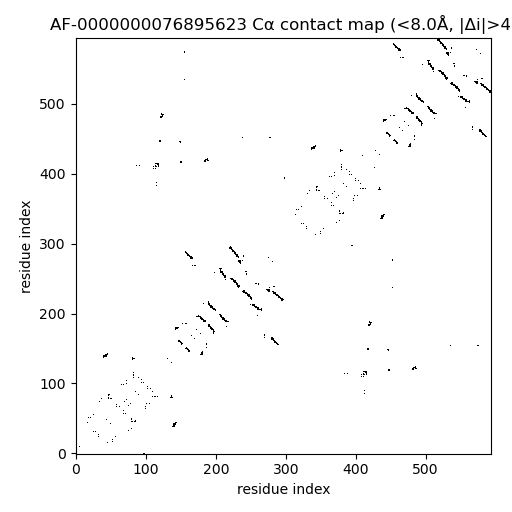treated as essentially unmodeled; they often correspond to intrinsically disordered segments.